Protein 2VOA (pdb70)

B-factor: mean 31.56, std 3.99, range [20.33, 55.79]

Sequence (512 aa):
MLKIATFNVNSIRSRLHIVIPWLKENKPDILCMQETKVENRKFPEADFHRIGYHVVFSGSKGRNGVAIASLEEPEDVSFGLDSEPKDEDRLIRAKIAGIDVINTYVPQGFKIDSEKYQYKLQWLERLYHYLQKTVDFRSFAVWCCGDMNVAPEPIDVHSPDKLKNHVFHEDARRAYKKILELGFVDVLRKIHPNERIYTFYDYRVKGAIERGLGWRGDAILATPPLAERCVDCYADIKPRLAEKPSDHLPLVAVFDVMLKIATFNVNSIRSRLHIVIPWLKENKPDILCMQETKVENRKFPEADFHRIGYHVVFSGSKGRNGVAIASLEEPEDVSFGLDSEPKDEDRLIRAKIAGIDVINTYVPQGFKIDSEKYQYKLQWLERLYHYLQKTVDFRSFAVWCCGDMNVAPEPIDVHSPDKLKNHVFHEDARRAYKKILELGFVDVLRKIHPNERIYTFYDYRVKGAIERGLGWRGDAILATPPLAERCVDCYADIKPRLAEKPSDHLPLVAVFDV

Secondary structure (DSSP, 8-state):
-EEEEEEE-S-GGGTHHHHHHHHHHH--SEEEEE-----GGG--HHHHHTTT-EEEEEEETTEEEEEEEESSPPEEEEES-SSSS--GGGEEEEEETTEEEEEEE----S-TTSHHHHHHHHHHHHHHHHHHHH--TTS-EEEEEE-S---SGGGBS-GGG-TT----HHHHHHHHHHHTTT-EEHHHHHSTT----SB--TTSTTTTTTT--B--EEEEE-HHHHTTEEEEEE--HHHHSSS--SBPPEEEEE--/-EEEEEEE-S-GGGTHHHHHHHHHHH--SEEEEE-----GGG--HHHHHTTT-EEEEEEETTEEEEEEEESSPPEEEEES-SSSS--GGGEEEEEETTEEEEEEE----S-TTSHHHHHHHHHHHHHHHHHHHH--TTS-EEEEEE-S---SGGGBS-TTTTTT----HHHHHHHHHHHTTT-EEHHHHH-TT----SB--TTSTTTTTTT--B--EEEEE-HHHHTTEEEEEE--HHHHSSS--SB--EEEEE--

Organism: Archaeoglobus fulgidus (strain ATCC 49558 / DSM 4304 / JCM 9628 / NBRC 100126 / VC-16) (NCBI:txid224325)

InterPro domains:
  IPR004808 AP endonuclease 1 [PS51435] (2-257)
  IPR004808 AP endonuclease 1 [TIGR00633] (2-255)
  IPR005135 Endonuclease/exonuclease/phosphatase [PF03372] (5-248)
  IPR020847 AP endonuclease 1, binding site [PS00726] (28-37)
  IPR036691 Endonuclease/exonuclease/phosphatase superfamily [G3DSA:3.60.10.10] (1-257)
  IPR036691 Endonuclease/exonuclease/phosphatase superfamily [SSF56219] (2-256)
  IPR037493 Exodeoxyribonuclease III-like [PTHR43250] (2-256)
  IPR037493 Exodeoxyribonuclease III-like [cd09086] (2-255)

CATH classification: 3.60.10.10

Structure (mmCIF, N/CA/C/O backbone):
data_2VOA
#
_entry.id   2VOA
#
_cell.length_a   67.786
_cell.length_b   60.817
_cell.length_c   72.349
_cell.angle_alpha   90.00
_cell.angle_beta   91.22
_cell.angle_gamma   90.00
#
_symmetry.space_group_name_H-M   'P 1 21 1'
#
loop_
_entity.id
_entity.type
_entity.pdbx_description
1 polymer 'EXODEOXYRIBONUCLEASE III'
2 polymer "5'-D(*GP*CP*GP*GP*TP*AP*GP*CP*CP*GP)-3'"
3 polymer "5'-D(*CP*GP*GP*CP*TP*AP*CP*CP*GP*CP)-3'"
4 water water
#
loop_
_atom_site.group_PDB
_atom_site.id
_atom_site.type_symbol
_atom_site.label_atom_id
_atom_site.label_alt_id
_atom_site.label_comp_id
_atom_site.label_asym_id
_atom_site.label_entity_id
_atom_site.label_seq_id
_atom_site.pdbx_PDB_ins_code
_atom_site.Cartn_x
_atom_site.Cartn_y
_atom_site.Cartn_z
_atom_site.occupancy
_atom_site.B_iso_or_equiv
_atom_site.auth_seq_id
_atom_site.auth_comp_id
_atom_site.auth_asym_id
_atom_site.auth_atom_id
_atom_site.pdbx_PDB_model_num
ATOM 1 N N . MET A 1 1 ? 41.457 11.519 -2.277 1.00 33.91 1 MET A N 1
ATOM 2 C CA . MET A 1 1 ? 40.908 10.294 -1.632 1.00 34.64 1 MET A CA 1
ATOM 3 C C . MET A 1 1 ? 40.396 10.585 -0.229 1.00 31.77 1 MET A C 1
ATOM 4 O O . MET A 1 1 ? 40.848 11.517 0.443 1.00 30.21 1 MET A O 1
ATOM 9 N N . LEU A 1 2 ? 39.447 9.775 0.196 1.00 29.73 2 LEU A N 1
ATOM 10 C CA . LEU A 1 2 ? 38.833 9.915 1.517 1.00 29.09 2 LEU A CA 1
ATOM 11 C C . LEU A 1 2 ? 39.018 8.590 2.260 1.00 30.47 2 LEU A C 1
ATOM 12 O O . LEU A 1 2 ? 38.675 7.525 1.746 1.00 30.07 2 LEU A O 1
ATOM 17 N N . LYS A 1 3 ? 39.543 8.673 3.477 1.00 29.69 3 LYS A N 1
ATOM 18 C CA . LYS A 1 3 ? 39.833 7.476 4.267 1.00 29.51 3 LYS A CA 1
ATOM 19 C C . LYS A 1 3 ? 39.020 7.490 5.557 1.00 29.85 3 LYS A C 1
ATOM 20 O O . LYS A 1 3 ? 39.103 8.439 6.341 1.00 29.93 3 LYS A O 1
ATOM 26 N N . ILE A 1 4 ? 38.251 6.422 5.771 1.00 29.29 4 ILE A N 1
ATOM 27 C CA . ILE A 1 4 ? 37.386 6.300 6.956 1.00 30.23 4 ILE A CA 1
ATOM 28 C C . ILE A 1 4 ? 37.696 4.998 7.667 1.00 30.27 4 ILE A C 1
ATOM 29 O O . ILE A 1 4 ? 37.769 3.943 7.025 1.00 31.20 4 ILE A O 1
ATOM 34 N N . ALA A 1 5 ? 37.898 5.062 8.978 1.00 29.24 5 ALA A N 1
ATOM 35 C CA . ALA A 1 5 ? 38.243 3.852 9.718 1.00 28.86 5 ALA A CA 1
ATOM 36 C C . ALA A 1 5 ? 37.337 3.673 10.927 1.00 29.36 5 ALA A C 1
ATOM 37 O O . ALA A 1 5 ? 36.697 4.632 11.398 1.00 29.83 5 ALA A O 1
ATOM 39 N N . THR A 1 6 ? 37.283 2.441 11.419 1.00 29.78 6 THR A N 1
ATOM 40 C CA . THR A 1 6 ? 36.565 2.115 12.653 1.00 30.09 6 THR A CA 1
ATOM 41 C C . THR A 1 6 ? 37.436 1.241 13.553 1.00 30.07 6 THR A C 1
ATOM 42 O O . THR A 1 6 ? 38.146 0.350 13.068 1.00 31.28 6 THR A O 1
ATOM 46 N N . PHE A 1 7 ? 37.360 1.458 14.865 1.00 29.59 7 PHE A N 1
ATOM 47 C CA . PHE A 1 7 ? 38.292 0.777 15.804 1.00 28.85 7 PHE A CA 1
ATOM 48 C C . PHE A 1 7 ? 37.685 0.684 17.194 1.00 28.70 7 PHE A C 1
ATOM 49 O O . PHE A 1 7 ? 37.481 1.719 17.829 1.00 28.72 7 PHE A O 1
ATOM 57 N N . ASN A 1 8 ? 37.428 -0.550 17.653 1.00 28.36 8 ASN A N 1
ATOM 58 C CA . ASN A 1 8 ? 37.069 -0.797 19.048 1.00 27.87 8 ASN A CA 1
ATOM 59 C C . ASN A 1 8 ? 38.372 -0.781 19.846 1.00 28.24 8 ASN A C 1
ATOM 60 O O . ASN A 1 8 ? 39.247 -1.616 19.638 1.00 27.70 8 ASN A O 1
ATOM 65 N N . VAL A 1 9 ? 38.511 0.221 20.713 1.00 26.92 9 VAL A N 1
ATOM 66 C CA . VAL A 1 9 ? 39.798 0.498 21.373 1.00 28.20 9 VAL A CA 1
ATOM 67 C C . VAL A 1 9 ? 39.993 -0.194 22.732 1.00 27.87 9 VAL A C 1
ATOM 68 O O . VAL A 1 9 ? 41.096 -0.170 23.299 1.00 27.56 9 VAL A O 1
ATOM 72 N N . ASN A 1 10 ? 38.934 -0.808 23.252 1.00 28.46 10 ASN A N 1
ATOM 73 C CA . ASN A 1 10 ? 38.948 -1.409 24.603 1.00 28.46 10 ASN A CA 1
ATOM 74 C C . ASN A 1 10 ? 39.570 -0.488 25.671 1.00 27.98 10 ASN A C 1
ATOM 75 O O . ASN A 1 10 ? 40.592 -0.807 26.274 1.00 28.38 10 ASN A O 1
ATOM 80 N N . SER A 1 11 ? 38.918 0.662 25.873 1.00 27.99 11 SER A N 1
ATOM 81 C CA . SER A 1 11 ? 39.308 1.742 26.813 1.00 27.85 11 SER A CA 1
ATOM 82 C C . SER A 1 11 ? 40.315 2.709 26.183 1.00 28.87 11 SER A C 1
ATOM 83 O O . SER A 1 11 ? 41.532 2.408 26.054 1.00 28.81 11 SER A O 1
ATOM 86 N N . ILE A 1 12 ? 39.808 3.877 25.803 1.00 28.49 12 ILE A N 1
ATOM 87 C CA . ILE A 1 12 ? 40.663 4.849 25.113 1.00 28.44 12 ILE A CA 1
ATOM 88 C C . ILE A 1 12 ? 41.843 5.277 26.004 1.00 27.97 12 ILE A C 1
ATOM 89 O O . ILE A 1 12 ? 42.973 5.429 25.513 1.00 27.04 12 ILE A O 1
ATOM 94 N N . ARG A 1 13 ? 41.589 5.445 27.296 1.00 28.35 13 ARG A N 1
ATOM 95 C CA . ARG A 1 13 ? 42.645 5.901 28.219 1.00 29.70 13 ARG A CA 1
ATOM 96 C C . ARG A 1 13 ? 43.770 4.869 28.372 1.00 29.84 13 ARG A C 1
ATOM 97 O O . ARG A 1 13 ? 44.901 5.214 28.730 1.00 30.66 13 ARG A O 1
ATOM 105 N N . SER A 1 14 ? 43.454 3.612 28.071 1.00 30.15 14 SER A N 1
ATOM 106 C CA . SER A 1 14 ? 44.442 2.524 28.071 1.00 30.62 14 SER A CA 1
ATOM 107 C C . SER A 1 14 ? 44.971 2.175 26.668 1.00 30.18 14 SER A C 1
ATOM 108 O O . SER A 1 14 ? 45.724 1.214 26.529 1.00 30.82 14 SER A O 1
ATOM 111 N N . ARG A 1 15 ? 44.609 2.964 25.650 1.00 29.24 15 ARG A N 1
ATOM 112 C CA . ARG A 1 15 ? 44.978 2.654 24.255 1.00 28.75 15 ARG A CA 1
ATOM 113 C C . ARG A 1 15 ? 45.544 3.832 23.447 1.00 28.61 15 ARG A C 1
ATOM 114 O O . ARG A 1 15 ? 45.750 3.712 22.226 1.00 28.49 15 ARG A O 1
ATOM 122 N N . LEU A 1 16 ? 45.801 4.959 24.114 1.00 28.68 16 LEU A N 1
ATOM 123 C CA . LEU A 1 16 ? 46.380 6.123 23.419 1.00 29.22 16 LEU A CA 1
ATOM 124 C C . LEU A 1 16 ? 47.737 5.800 22.796 1.00 29.06 16 LEU A C 1
ATOM 125 O O . LEU A 1 16 ? 48.095 6.348 21.742 1.00 28.77 16 LEU A O 1
ATOM 130 N N . HIS A 1 17 ? 48.483 4.899 23.429 1.00 27.89 17 HIS A N 1
ATOM 131 C CA . HIS A 1 17 ? 49.794 4.513 22.913 1.00 29.03 17 HIS A CA 1
ATOM 132 C C . HIS A 1 17 ? 49.677 3.788 21.566 1.00 28.88 17 HIS A C 1
ATOM 133 O O . HIS A 1 17 ? 50.688 3.643 20.865 1.00 29.84 17 HIS A O 1
ATOM 140 N N . ILE A 1 18 ? 48.467 3.317 21.237 1.00 28.66 18 ILE A N 1
ATOM 141 C CA . ILE A 1 18 ? 48.171 2.710 19.942 1.00 28.67 18 ILE A CA 1
ATOM 142 C C . ILE A 1 18 ? 47.516 3.747 19.033 1.00 28.90 18 ILE A C 1
ATOM 143 O O . ILE A 1 18 ? 47.972 3.971 17.924 1.00 29.29 18 ILE A O 1
ATOM 148 N N . VAL A 1 19 ? 46.439 4.365 19.518 1.00 28.21 19 VAL A N 1
ATOM 149 C CA . VAL A 1 19 ? 45.546 5.163 18.650 1.00 28.16 19 VAL A CA 1
ATOM 150 C C . VAL A 1 19 ? 46.284 6.388 18.104 1.00 28.43 19 VAL A C 1
ATOM 151 O O . VAL A 1 19 ? 46.227 6.686 16.911 1.00 28.65 19 VAL A O 1
ATOM 155 N N . ILE A 1 20 ? 46.975 7.101 18.983 1.00 28.01 20 ILE A N 1
ATOM 156 C CA . ILE A 1 20 ? 47.635 8.343 18.566 1.00 28.19 20 ILE A CA 1
ATOM 157 C C . ILE A 1 20 ? 48.727 8.096 17.488 1.00 27.74 20 ILE A C 1
ATOM 158 O O . ILE A 1 20 ? 48.669 8.705 16.414 1.00 28.38 20 ILE A O 1
ATOM 163 N N . PRO A 1 21 ? 49.691 7.184 17.742 1.00 28.43 21 PRO A N 1
ATOM 164 C CA . PRO A 1 21 ? 50.649 6.851 16.657 1.00 28.81 21 PRO A CA 1
ATOM 165 C C . PRO A 1 21 ? 49.965 6.292 15.387 1.00 29.28 21 PRO A C 1
ATOM 166 O O . PRO A 1 21 ? 50.423 6.549 14.251 1.00 29.51 21 PRO A O 1
ATOM 170 N N . TRP A 1 22 ? 48.880 5.540 15.570 1.00 28.21 22 TRP A N 1
ATOM 171 C CA . TRP A 1 22 ? 48.185 4.972 14.422 1.00 28.75 22 TRP A CA 1
ATOM 172 C C . TRP A 1 22 ? 47.595 6.109 13.559 1.00 28.50 22 TRP A C 1
ATOM 173 O O . TRP A 1 22 ? 47.698 6.069 12.335 1.00 28.67 22 TRP A O 1
ATOM 184 N N . LEU A 1 23 ? 47.008 7.125 14.202 1.00 29.30 23 LEU A N 1
ATOM 185 C CA . LEU A 1 23 ? 46.478 8.298 13.477 1.00 29.61 23 LEU A CA 1
ATOM 186 C C . LEU A 1 23 ? 47.597 9.072 12.771 1.00 30.11 23 LEU A C 1
ATOM 187 O O . LEU A 1 23 ? 47.447 9.512 11.629 1.00 29.27 23 LEU A O 1
ATOM 192 N N . LYS A 1 24 ? 48.728 9.233 13.446 1.00 29.96 24 LYS A N 1
ATOM 193 C CA . LYS A 1 24 ? 49.870 9.909 12.830 1.00 31.29 24 LYS A CA 1
ATOM 194 C C . LYS A 1 24 ? 50.359 9.185 11.569 1.00 31.31 24 LYS A C 1
ATOM 195 O O . LYS A 1 24 ? 50.720 9.826 10.586 1.00 32.29 24 LYS A O 1
ATOM 201 N N . GLU A 1 25 ? 50.336 7.853 11.594 1.00 30.98 25 GLU A N 1
ATOM 202 C CA . GLU A 1 25 ? 50.868 7.034 10.498 1.00 31.54 25 GLU A CA 1
ATOM 203 C C . GLU A 1 25 ? 49.894 6.974 9.334 1.00 31.18 25 GLU A C 1
ATOM 204 O O . GLU A 1 25 ? 50.292 7.161 8.178 1.00 31.88 25 GLU A O 1
ATOM 210 N N . ASN A 1 26 ? 48.627 6.737 9.662 1.00 30.26 26 ASN A N 1
ATOM 211 C CA . ASN A 1 26 ? 47.598 6.405 8.680 1.00 30.06 26 ASN A CA 1
ATOM 212 C C . ASN A 1 26 ? 46.786 7.605 8.204 1.00 29.63 26 ASN A C 1
ATOM 213 O O . ASN A 1 26 ? 46.200 7.581 7.109 1.00 29.71 26 ASN A O 1
ATOM 218 N N . LYS A 1 27 ? 46.730 8.634 9.047 1.00 29.14 27 LYS A N 1
ATOM 219 C CA . LYS A 1 27 ? 46.110 9.924 8.709 1.00 30.06 27 LYS A CA 1
ATOM 220 C C . LYS A 1 27 ? 44.718 9.783 8.071 1.00 29.09 27 LYS A C 1
ATOM 221 O O . LYS A 1 27 ? 44.463 10.386 7.010 1.00 29.59 27 LYS A O 1
ATOM 227 N N . PRO A 1 28 ? 43.820 9.017 8.717 1.00 28.76 28 PRO A N 1
ATOM 228 C CA . PRO A 1 28 ? 42.473 8.898 8.151 1.00 28.36 28 PRO A CA 1
ATOM 229 C C . PRO A 1 28 ? 41.755 10.235 8.248 1.00 28.05 28 PRO A C 1
ATOM 230 O O . PRO A 1 28 ? 42.050 11.034 9.149 1.00 28.12 28 PRO A O 1
ATOM 234 N N . ASP A 1 29 ? 40.809 10.480 7.346 1.00 27.44 29 ASP A N 1
ATOM 235 C CA . ASP A 1 29 ? 39.915 11.623 7.501 1.00 28.17 29 ASP A CA 1
ATOM 236 C C . ASP A 1 29 ? 38.966 11.525 8.698 1.00 28.27 29 ASP A C 1
ATOM 237 O O . ASP A 1 29 ? 38.668 12.527 9.368 1.00 27.56 29 ASP A O 1
ATOM 242 N N . ILE A 1 30 ? 38.499 10.313 8.963 1.00 27.52 30 ILE A N 1
ATOM 243 C CA . ILE A 1 30 ? 37.514 10.065 10.016 1.00 28.82 30 ILE A CA 1
ATOM 244 C C . ILE A 1 30 ? 37.911 8.738 10.683 1.00 28.50 30 ILE A C 1
ATOM 245 O O . ILE A 1 30 ? 38.169 7.754 9.968 1.00 29.44 30 ILE A O 1
ATOM 250 N N . LEU A 1 31 ? 37.995 8.716 12.025 1.00 29.01 31 LEU A N 1
ATOM 251 C CA . LEU A 1 31 ? 38.161 7.448 12.784 1.00 29.22 31 LEU A CA 1
ATOM 252 C C . LEU A 1 31 ? 37.040 7.343 13.797 1.00 29.86 31 LEU A C 1
ATOM 253 O O . LEU A 1 31 ? 36.973 8.166 14.735 1.00 29.87 31 LEU A O 1
ATOM 258 N N . CYS A 1 32 ? 36.170 6.346 13.600 1.00 30.08 32 CYS A N 1
ATOM 259 C CA . CYS A 1 32 ? 35.129 6.005 14.590 1.00 30.53 32 CYS A CA 1
ATOM 260 C C . CYS A 1 32 ? 35.699 5.056 15.637 1.00 30.47 32 CYS A C 1
ATOM 261 O O . CYS A 1 32 ? 36.354 4.079 15.281 1.00 31.04 32 CYS A O 1
ATOM 264 N N . MET A 1 33 ? 35.428 5.310 16.908 1.00 29.26 33 MET A N 1
ATOM 265 C CA . MET A 1 33 ? 35.933 4.431 17.954 1.00 29.12 33 MET A CA 1
ATOM 266 C C . MET A 1 33 ? 34.790 3.920 18.817 1.00 29.24 33 MET A C 1
ATOM 267 O O . MET A 1 33 ? 33.814 4.637 19.028 1.00 28.70 33 MET A O 1
ATOM 272 N N . GLN A 1 34 ? 34.914 2.684 19.304 1.00 28.04 34 GLN A N 1
ATOM 273 C CA . GLN A 1 34 ? 33.943 2.110 20.242 1.00 28.75 34 GLN A CA 1
ATOM 274 C C . GLN A 1 34 ? 34.626 1.569 21.478 1.00 27.90 34 GLN A C 1
ATOM 275 O O . GLN A 1 34 ? 35.839 1.295 21.466 1.00 27.43 34 GLN A O 1
ATOM 281 N N . GLU A 1 35 ? 33.822 1.337 22.515 1.00 27.19 35 GLU A N 1
ATOM 282 C CA . GLU A 1 35 ? 34.324 0.926 23.834 1.00 28.46 35 GLU A CA 1
ATOM 283 C C . GLU A 1 35 ? 35.455 1.817 24.346 1.00 28.30 35 GLU A C 1
ATOM 284 O O . GLU A 1 35 ? 36.509 1.354 24.777 1.00 28.93 35 GLU A O 1
ATOM 290 N N . THR A 1 36 ? 35.222 3.126 24.257 1.00 28.37 36 THR A N 1
ATOM 291 C CA . THR A 1 36 ? 36.113 4.130 24.858 1.00 28.13 36 THR A CA 1
ATOM 292 C C . THR A 1 36 ? 36.161 4.018 26.382 1.00 28.00 36 THR A C 1
ATOM 293 O O . THR A 1 36 ? 37.178 4.382 27.009 1.00 27.09 36 THR A O 1
ATOM 297 N N . LYS A 1 37 ? 35.058 3.556 26.971 1.00 27.99 37 LYS A N 1
ATOM 298 C CA . LYS A 1 37 ? 34.980 3.251 28.406 1.00 28.65 37 LYS A CA 1
ATOM 299 C C . LYS A 1 37 ? 35.422 4.435 29.279 1.00 28.36 37 LYS A C 1
ATOM 300 O O . LYS A 1 37 ? 36.282 4.324 30.202 1.00 29.07 37 LYS A O 1
ATOM 306 N N . VAL A 1 38 ? 34.831 5.594 28.997 1.00 28.57 38 VAL A N 1
ATOM 307 C CA . VAL A 1 38 ? 35.193 6.801 29.760 1.00 29.09 38 VAL A CA 1
ATOM 308 C C . VAL A 1 38 ? 34.035 7.793 29.790 1.00 29.19 38 VAL A C 1
ATOM 309 O O . VAL A 1 38 ? 33.309 7.934 28.807 1.00 28.53 38 VAL A O 1
ATOM 313 N N . GLU A 1 39 ? 33.840 8.451 30.935 1.00 29.98 39 GLU A N 1
ATOM 314 C CA . GLU A 1 39 ? 32.848 9.512 30.996 1.00 31.15 39 GLU A CA 1
ATOM 315 C C . GLU A 1 39 ? 33.373 10.707 30.212 1.00 31.29 39 GLU A C 1
ATOM 316 O O . GLU A 1 39 ? 34.596 10.928 30.142 1.00 31.82 39 GLU A O 1
ATOM 322 N N . ASN A 1 40 ? 32.455 11.455 29.602 1.00 31.69 40 ASN A N 1
ATOM 323 C CA . ASN A 1 40 ? 32.813 12.628 28.782 1.00 31.81 40 ASN A CA 1
ATOM 324 C C . ASN A 1 40 ? 33.836 13.568 29.428 1.00 31.42 40 ASN A C 1
ATOM 325 O O . ASN A 1 40 ? 34.808 13.953 28.782 1.00 31.95 40 ASN A O 1
ATOM 330 N N . ARG A 1 41 ? 33.638 13.918 30.701 1.00 31.51 41 ARG A N 1
ATOM 331 C CA . ARG A 1 41 ? 34.543 14.857 31.387 1.00 30.93 41 ARG A CA 1
ATOM 332 C C . ARG A 1 41 ? 35.989 14.347 31.579 1.00 30.75 41 ARG A C 1
ATOM 333 O O . ARG A 1 41 ? 36.890 15.125 31.938 1.00 31.07 41 ARG A O 1
ATOM 341 N N . LYS A 1 42 ? 36.204 13.051 31.348 1.00 30.54 42 LYS A N 1
ATOM 342 C CA . LYS A 1 42 ? 37.538 12.441 31.438 1.00 31.06 42 LYS A CA 1
ATOM 343 C C . LYS A 1 42 ? 38.049 11.941 30.072 1.00 31.09 42 LYS A C 1
ATOM 344 O O . LYS A 1 42 ? 39.112 11.308 29.976 1.00 31.57 42 LYS A O 1
ATOM 350 N N . PHE A 1 43 ? 37.313 12.227 29.009 1.00 30.62 43 PHE A N 1
ATOM 351 C CA . PHE A 1 43 ? 37.796 11.800 27.689 1.00 30.30 43 PHE A CA 1
ATOM 352 C C . PHE A 1 43 ? 39.104 12.553 27.386 1.00 30.54 43 PHE A C 1
ATOM 353 O O . PHE A 1 43 ? 39.174 13.764 27.581 1.00 30.30 43 PHE A O 1
ATOM 361 N N . PRO A 1 44 ? 40.151 11.828 26.941 1.00 30.67 44 PRO A N 1
ATOM 362 C CA . PRO A 1 44 ? 41.454 12.469 26.657 1.00 30.84 44 PRO A CA 1
ATOM 363 C C . PRO A 1 44 ? 41.484 13.265 25.315 1.00 31.05 44 PRO A C 1
ATOM 364 O O . PRO A 1 44 ? 42.207 12.897 24.375 1.00 30.43 44 PRO A O 1
ATOM 368 N N . GLU A 1 45 ? 40.731 14.363 25.233 1.00 31.37 45 GLU A N 1
ATOM 369 C CA . GLU A 1 45 ? 40.628 15.085 23.959 1.00 31.87 45 GLU A CA 1
ATOM 370 C C . GLU A 1 45 ? 41.903 15.798 23.519 1.00 31.01 45 GLU A C 1
ATOM 371 O O . GLU A 1 45 ? 42.165 15.913 22.316 1.00 30.91 45 GLU A O 1
ATOM 377 N N . ALA A 1 46 ? 42.694 16.251 24.494 1.00 30.03 46 ALA A N 1
ATOM 378 C CA . ALA A 1 46 ? 43.933 16.987 24.227 1.00 29.87 46 ALA A CA 1
ATOM 379 C C . ALA A 1 46 ? 44.909 16.144 23.409 1.00 30.00 46 ALA A C 1
ATOM 380 O O . ALA A 1 46 ? 45.586 16.664 22.525 1.00 29.11 46 ALA A O 1
ATOM 382 N N . ASP A 1 47 ? 44.935 14.833 23.673 1.00 30.12 47 ASP A N 1
ATOM 383 C CA . ASP A 1 47 ? 45.840 13.913 22.976 1.00 30.09 47 ASP A CA 1
ATOM 384 C C . ASP A 1 47 ? 45.546 13.890 21.471 1.00 29.27 47 ASP A C 1
ATOM 385 O O . ASP A 1 47 ? 46.450 13.688 20.659 1.00 29.49 47 ASP A O 1
ATOM 390 N N . PHE A 1 48 ? 44.279 14.088 21.114 1.00 28.79 48 PHE A N 1
ATOM 391 C CA . PHE A 1 48 ? 43.866 14.146 19.703 1.00 28.34 48 PHE A CA 1
ATOM 392 C C . PHE A 1 48 ? 44.160 15.511 19.101 1.00 28.14 48 PHE A C 1
ATOM 393 O O . PHE A 1 48 ? 44.660 15.601 17.984 1.00 28.14 48 PHE A O 1
ATOM 401 N N . HIS A 1 49 ? 43.828 16.568 19.837 1.00 28.09 49 HIS A N 1
ATOM 402 C CA . HIS A 1 49 ? 44.112 17.935 19.378 1.00 28.54 49 HIS A CA 1
ATOM 403 C C . HIS A 1 49 ? 45.591 18.108 19.033 1.00 28.51 49 HIS A C 1
ATOM 404 O O . HIS A 1 49 ? 45.940 18.748 18.035 1.00 28.90 49 HIS A O 1
ATOM 411 N N . ARG A 1 50 ? 46.458 17.554 19.877 1.00 28.60 50 ARG A N 1
ATOM 412 C CA . ARG A 1 50 ? 47.905 17.750 19.720 1.00 29.14 50 ARG A CA 1
ATOM 413 C C . ARG A 1 50 ? 48.476 17.147 18.418 1.00 28.89 50 ARG A C 1
ATOM 414 O O . ARG A 1 50 ? 49.538 17.546 17.949 1.00 27.98 50 ARG A O 1
ATOM 427 N N . ILE A 1 51 ? 47.752 16.200 17.825 1.00 29.72 51 ILE A N 1
ATOM 428 C CA . ILE A 1 51 ? 48.138 15.652 16.525 1.00 29.20 51 ILE A CA 1
ATOM 429 C C . ILE A 1 51 ? 47.187 16.114 15.405 1.00 29.72 51 ILE A C 1
ATOM 430 O O . ILE A 1 51 ? 47.184 15.543 14.310 1.00 30.17 51 ILE A O 1
ATOM 435 N N . GLY A 1 52 ? 46.390 17.144 15.691 1.00 28.94 52 GLY A N 1
ATOM 436 C CA . GLY A 1 52 ? 45.608 17.822 14.663 1.00 28.65 52 GLY A CA 1
ATOM 437 C C . GLY A 1 52 ? 44.263 17.168 14.367 1.00 29.09 52 GLY A C 1
ATOM 438 O O . GLY A 1 52 ? 43.711 17.348 13.278 1.00 29.77 52 GLY A O 1
ATOM 439 N N . TYR A 1 53 ? 43.735 16.430 15.338 1.00 28.83 53 TYR A N 1
ATOM 440 C CA . TYR A 1 53 ? 42.400 15.822 15.207 1.00 28.54 53 TYR A CA 1
ATOM 441 C C . TYR A 1 53 ? 41.358 16.460 16.120 1.00 29.27 53 TYR A C 1
ATOM 442 O O . TYR A 1 53 ? 41.588 16.638 17.318 1.00 29.67 53 TYR A O 1
ATOM 451 N N . HIS A 1 54 ? 40.207 16.792 15.542 1.00 29.07 54 HIS A N 1
ATOM 452 C CA . HIS A 1 54 ? 39.005 17.038 16.322 1.00 29.31 54 HIS A CA 1
ATOM 453 C C . HIS A 1 54 ? 38.545 15.704 16.856 1.00 28.94 54 HIS A C 1
ATOM 454 O O . HIS A 1 54 ? 38.795 14.662 16.236 1.00 27.70 54 HIS A O 1
ATOM 461 N N . VAL A 1 55 ? 37.867 15.737 17.999 1.00 28.75 55 VAL A N 1
ATOM 462 C CA . VAL A 1 55 ? 37.261 14.520 18.517 1.00 29.20 55 VAL A CA 1
ATOM 463 C C . VAL A 1 55 ? 35.963 14.874 19.237 1.00 29.51 55 VAL A C 1
ATOM 464 O O . VAL A 1 55 ? 35.915 15.811 20.066 1.00 29.11 55 VAL A O 1
ATOM 468 N N . VAL A 1 56 ? 34.907 14.163 18.860 1.00 28.62 56 VAL A N 1
ATOM 469 C CA . VAL A 1 56 ? 33.623 14.223 19.582 1.00 28.98 56 VAL A CA 1
ATOM 470 C C . VAL A 1 56 ? 33.334 12.884 20.278 1.00 29.28 56 VAL A C 1
ATOM 471 O O . VAL A 1 56 ? 33.794 11.830 19.823 1.00 29.11 56 VAL A O 1
ATOM 475 N N . PHE A 1 57 ? 32.617 12.932 21.402 1.00 29.80 57 PHE A N 1
ATOM 476 C CA . PHE A 1 57 ? 32.536 11.734 22.239 1.00 29.28 57 PHE A CA 1
ATOM 477 C C . PHE A 1 57 ? 31.299 11.667 23.096 1.00 29.03 57 PHE A C 1
ATOM 478 O O . PHE A 1 57 ? 30.758 12.693 23.521 1.00 28.64 57 PHE A O 1
ATOM 486 N N . SER A 1 58 ? 30.862 10.434 23.358 1.00 28.94 58 SER A N 1
ATOM 487 C CA . SER A 1 58 ? 29.676 10.197 24.170 1.00 29.59 58 SER A CA 1
ATOM 488 C C . SER A 1 58 ? 29.905 8.910 24.929 1.00 29.95 58 SER A C 1
ATOM 489 O O . SER A 1 58 ? 30.002 7.843 24.328 1.00 29.68 58 SER A O 1
ATOM 492 N N . GLY A 1 59 ? 29.984 9.014 2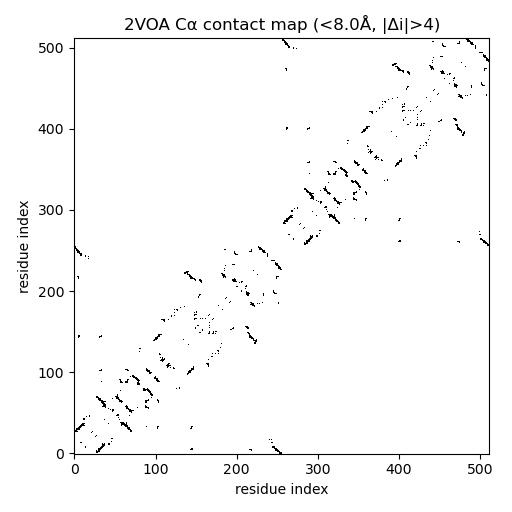6.247 1.00 30.86 59 GLY A N 1
ATOM 493 C CA . GLY A 1 59 ? 30.222 7.849 27.067 1.00 32.48 59 GLY A CA 1
ATOM 494 C C . GLY A 1 59 ? 29.923 8.125 28.519 1.00 33.34 59 GLY A C 1
ATOM 495 O O . GLY A 1 59 ? 29.888 9.287 28.957 1.00 34.76 59 GLY A O 1
ATOM 496 N N . SER A 1 60 ? 29.701 7.055 29.269 1.00 33.92 60 SER A N 1
ATOM 497 C CA . SER A 1 60 ? 29.609 7.156 30.719 1.00 34.36 60 SER A CA 1
ATOM 498 C C . SER A 1 60 ? 30.707 6.343 31.398 1.00 33.87 60 SER A C 1
ATOM 499 O O . SER A 1 60 ? 31.510 5.683 30.746 1.00 32.78 60 SER A O 1
ATOM 502 N N . LYS A 1 61 ? 30.740 6.413 32.726 1.00 33.60 61 LYS A N 1
ATOM 503 C CA . LYS A 1 61 ? 31.777 5.740 33.483 1.00 33.68 61 LYS A CA 1
ATOM 504 C C . LYS A 1 61 ? 31.896 4.245 33.189 1.00 33.18 61 LYS A C 1
ATOM 505 O O . LYS A 1 61 ? 30.911 3.500 33.245 1.00 32.92 61 LYS A O 1
ATOM 511 N N . GLY A 1 62 ? 33.110 3.825 32.852 1.00 32.95 62 GLY A N 1
ATOM 512 C CA . GLY A 1 62 ? 33.480 2.417 32.902 1.00 33.06 62 GLY A CA 1
ATOM 513 C C . GLY A 1 62 ? 33.165 1.476 31.758 1.00 33.11 62 GLY A C 1
ATOM 514 O O . GLY A 1 62 ? 33.836 0.458 31.616 1.00 33.21 62 GLY A O 1
ATOM 515 N N . ARG A 1 63 ? 32.168 1.796 30.932 1.00 32.87 63 ARG A N 1
ATOM 516 C CA . ARG A 1 63 ? 31.657 0.821 29.958 1.00 33.08 63 ARG A CA 1
ATOM 517 C C . ARG A 1 63 ? 31.126 1.511 28.718 1.00 31.32 63 ARG A C 1
ATOM 518 O O . ARG A 1 63 ? 30.834 2.715 28.754 1.00 30.53 63 ARG A O 1
ATOM 526 N N . ASN A 1 64 ? 30.964 0.737 27.645 1.00 30.37 64 ASN A N 1
ATOM 527 C CA . ASN A 1 64 ? 30.481 1.268 26.378 1.00 29.61 64 ASN A CA 1
ATOM 528 C C . ASN A 1 64 ? 31.302 2.481 25.956 1.00 28.94 64 ASN A C 1
ATOM 529 O O . ASN A 1 64 ? 32.517 2.478 26.183 1.00 28.83 64 ASN A O 1
ATOM 534 N N . GLY A 1 65 ? 30.668 3.486 25.338 1.00 28.02 65 GLY A N 1
ATOM 535 C CA . GLY A 1 65 ? 31.370 4.738 24.992 1.00 27.29 65 GLY A CA 1
ATOM 536 C C . GLY A 1 65 ? 31.786 4.713 23.514 1.00 27.09 65 GLY A C 1
ATOM 537 O O . GLY A 1 65 ? 32.356 3.728 23.012 1.00 28.40 65 GLY A O 1
ATOM 538 N N . VAL A 1 66 ? 31.487 5.798 22.814 1.00 26.85 66 VAL A N 1
ATOM 539 C CA . VAL A 1 66 ? 31.803 5.922 21.381 1.00 27.20 66 VAL A CA 1
ATOM 540 C C . VAL A 1 66 ? 32.399 7.322 21.128 1.00 27.08 66 VAL A C 1
ATOM 541 O O . VAL A 1 66 ? 32.131 8.260 21.871 1.00 28.00 66 VAL A O 1
ATOM 545 N N . ALA A 1 67 ? 33.214 7.454 20.096 1.00 27.35 67 ALA A N 1
ATOM 546 C CA . ALA A 1 67 ? 33.836 8.750 19.774 1.00 27.44 67 ALA A CA 1
ATOM 547 C C . ALA A 1 67 ? 34.114 8.751 18.278 1.00 28.45 67 ALA A C 1
ATOM 548 O O . ALA A 1 67 ? 34.160 7.670 17.651 1.00 28.93 67 ALA A O 1
ATOM 550 N N . ILE A 1 68 ? 34.248 9.952 17.694 1.00 28.81 68 ILE A N 1
ATOM 551 C CA . ILE A 1 68 ? 34.723 10.061 16.307 1.00 28.08 68 ILE A CA 1
ATOM 552 C C . ILE A 1 68 ? 35.814 11.137 16.290 1.00 28.63 68 ILE A C 1
ATOM 553 O O . ILE A 1 68 ? 35.592 12.261 16.769 1.00 27.54 68 ILE A O 1
ATOM 558 N N . ALA A 1 69 ? 36.990 10.754 15.793 1.00 28.49 69 ALA A N 1
ATOM 559 C CA . ALA A 1 69 ? 38.093 11.703 15.531 1.00 28.80 69 ALA A CA 1
ATOM 560 C C . ALA A 1 69 ? 38.120 12.063 14.038 1.00 29.06 69 ALA A C 1
ATOM 561 O O . ALA A 1 69 ? 37.844 11.208 13.169 1.00 29.32 69 ALA A O 1
ATOM 563 N N . SER A 1 70 ? 38.418 13.321 13.733 1.00 28.19 70 SER A N 1
ATOM 564 C CA . SER A 1 70 ? 38.418 13.759 12.343 1.00 28.71 70 SER A CA 1
ATOM 565 C C . SER A 1 70 ? 39.300 14.962 12.082 1.00 28.66 70 SER A C 1
ATOM 566 O O . SER A 1 70 ? 39.594 15.756 12.996 1.00 27.40 70 SER A O 1
ATOM 569 N N . LEU A 1 71 ? 39.745 15.087 10.835 1.00 28.23 71 LEU A N 1
ATOM 570 C CA . LEU A 1 71 ? 40.549 16.236 10.438 1.00 29.06 71 LEU A CA 1
ATOM 571 C C . LEU A 1 71 ? 39.674 17.494 10.344 1.00 29.51 71 LEU A C 1
ATOM 572 O O . LEU A 1 71 ? 40.090 18.591 10.730 1.00 30.95 71 LEU A O 1
ATOM 577 N N . GLU A 1 72 ? 38.459 17.323 9.835 1.00 30.51 72 GLU A N 1
ATOM 578 C CA . GLU A 1 72 ? 37.518 18.441 9.711 1.00 31.07 72 GLU A CA 1
ATOM 579 C C . GLU A 1 72 ? 36.615 18.520 10.946 1.00 31.24 72 GLU A C 1
ATOM 580 O O . GLU A 1 72 ? 36.309 17.494 11.573 1.00 32.11 72 GLU A O 1
ATOM 586 N N . GLU A 1 73 ? 36.181 19.733 11.289 1.00 31.38 73 GLU A N 1
ATOM 587 C CA . GLU A 1 73 ? 35.322 19.915 12.457 1.00 31.50 73 GLU A CA 1
ATOM 588 C C . GLU A 1 73 ? 33.933 19.288 12.276 1.00 31.29 73 GLU A C 1
ATOM 589 O O . GLU A 1 73 ? 33.203 19.652 11.344 1.00 31.10 73 GLU A O 1
ATOM 595 N N . PRO A 1 74 ? 33.576 18.327 13.152 1.00 32.12 74 PRO A N 1
ATOM 596 C CA . PRO A 1 74 ? 32.238 17.738 13.094 1.00 31.97 74 PRO A CA 1
ATOM 597 C C . PRO A 1 74 ? 31.132 18.772 13.330 1.00 31.57 74 PRO A C 1
ATOM 598 O O . PRO A 1 74 ? 31.297 19.714 14.133 1.00 31.89 74 PRO A O 1
ATOM 602 N N . GLU A 1 75 ? 30.044 18.628 12.581 1.00 31.73 75 GLU A N 1
ATOM 603 C CA . GLU A 1 75 ? 28.841 19.454 12.753 1.00 32.26 75 GLU A CA 1
ATOM 604 C C . GLU A 1 75 ? 27.636 18.582 13.050 1.00 31.93 75 GLU A C 1
ATOM 605 O O . GLU A 1 75 ? 27.669 17.358 12.830 1.00 31.98 75 GLU A O 1
ATOM 611 N N . ASP A 1 76 ? 26.574 19.214 13.555 1.00 32.23 76 ASP A N 1
ATOM 612 C CA . ASP A 1 76 ? 25.285 18.534 13.733 1.00 33.25 76 ASP A CA 1
ATOM 613 C C . ASP A 1 76 ? 25.444 17.232 14.519 1.00 32.41 76 ASP A C 1
ATOM 614 O O . ASP A 1 76 ? 24.952 16.168 14.110 1.00 33.09 76 ASP A O 1
ATOM 619 N N . VAL A 1 77 ? 26.154 17.315 15.641 1.00 31.35 77 VAL A N 1
ATOM 620 C CA . VAL A 1 77 ? 26.493 16.125 16.424 1.00 30.34 77 VAL A CA 1
ATOM 621 C C . VAL A 1 77 ? 25.280 15.705 17.251 1.00 30.20 77 VAL A C 1
ATOM 622 O O . VAL A 1 77 ? 24.630 16.549 17.900 1.00 29.74 77 VAL A O 1
ATOM 626 N N . SER A 1 78 ? 24.954 14.413 17.201 1.00 29.82 78 SER A N 1
ATOM 627 C CA . SER A 1 78 ? 23.874 13.870 18.047 1.00 30.24 78 SER A CA 1
ATOM 628 C C . SER A 1 78 ? 24.304 12.559 18.699 1.00 29.37 78 SER A C 1
ATOM 629 O O . SER A 1 78 ? 25.218 11.894 18.214 1.00 28.22 78 SER A O 1
ATOM 632 N N . PHE A 1 79 ? 23.632 12.210 19.802 1.00 29.96 79 PHE A N 1
ATOM 633 C CA . PHE A 1 79 ? 23.970 11.019 20.593 1.00 29.80 79 PHE A CA 1
ATOM 634 C C . PHE A 1 79 ? 22.741 10.143 20.789 1.00 30.17 79 PHE A C 1
ATOM 635 O O . PHE A 1 79 ? 21.632 10.637 21.083 1.00 29.30 79 PHE A O 1
ATOM 643 N N . GLY A 1 80 ? 22.954 8.842 20.672 1.00 28.90 80 GLY A N 1
ATOM 644 C CA . GLY A 1 80 ? 21.926 7.847 21.000 1.00 29.92 80 GLY A CA 1
ATOM 645 C C . GLY A 1 80 ? 20.869 7.642 19.922 1.00 30.56 80 GLY A C 1
ATOM 646 O O . GLY A 1 80 ? 20.812 8.375 18.920 1.00 31.41 80 GLY A O 1
ATOM 647 N N . LEU A 1 81 ? 20.057 6.605 20.115 1.00 30.39 81 LEU A N 1
ATOM 648 C CA . LEU A 1 81 ? 18.860 6.394 19.313 1.00 31.20 81 LEU A CA 1
ATOM 649 C C . LEU A 1 81 ? 17.822 7.471 19.641 1.00 32.32 81 LEU A C 1
ATOM 650 O O . LEU A 1 81 ? 17.950 8.163 20.654 1.00 31.68 81 LEU A O 1
ATOM 655 N N . ASP A 1 82 ? 16.815 7.629 18.782 1.00 33.68 82 ASP A N 1
ATOM 656 C CA . ASP A 1 82 ? 15.778 8.652 19.002 1.00 35.42 82 ASP A CA 1
ATOM 657 C C . ASP A 1 82 ? 14.548 8.141 19.779 1.00 35.77 82 ASP A C 1
ATOM 658 O O . ASP A 1 82 ? 13.468 8.753 19.751 1.00 36.04 82 ASP A O 1
ATOM 663 N N . SER A 1 83 ? 14.726 7.036 20.496 1.00 36.46 83 SER A N 1
ATOM 664 C CA . SER A 1 83 ? 13.700 6.495 21.393 1.00 36.80 83 SER A CA 1
ATOM 665 C C . SER A 1 83 ? 14.357 5.875 22.633 1.00 37.18 83 SER A C 1
ATOM 666 O O . SER A 1 83 ? 15.548 5.577 22.622 1.00 36.75 83 SER A O 1
ATOM 669 N N . GLU A 1 84 ? 13.559 5.680 23.679 1.00 37.54 84 GLU A N 1
ATOM 670 C CA . GLU A 1 84 ? 14.020 5.199 24.981 1.00 37.32 84 GLU A CA 1
ATOM 671 C C . GLU A 1 84 ? 14.203 3.671 24.997 1.00 36.44 84 GLU A C 1
ATOM 672 O O . GLU A 1 84 ? 13.351 2.946 24.474 1.00 36.79 84 GLU A O 1
ATOM 678 N N . PRO A 1 85 ? 15.322 3.163 25.573 1.00 35.54 85 PRO A N 1
ATOM 679 C CA . PRO A 1 85 ? 16.512 3.851 26.107 1.00 34.10 85 PRO A CA 1
ATOM 680 C C . PRO A 1 85 ? 17.379 4.401 24.982 1.00 32.73 85 PRO A C 1
ATOM 681 O O . PRO A 1 85 ? 17.713 3.672 24.036 1.00 31.01 85 PRO A O 1
ATOM 685 N N . LYS A 1 86 ? 17.735 5.678 25.083 1.00 31.64 86 LYS A N 1
ATOM 686 C CA . LYS A 1 86 ? 18.489 6.320 24.007 1.00 31.71 86 LYS A CA 1
ATOM 687 C C . LYS A 1 86 ? 19.866 5.718 23.789 1.00 30.21 86 LYS A C 1
ATOM 688 O O . LYS A 1 86 ? 20.349 5.717 22.656 1.00 30.19 86 LYS A O 1
ATOM 694 N N . ASP A 1 87 ? 20.485 5.227 24.867 1.00 28.95 87 ASP A N 1
ATOM 695 C CA . ASP A 1 87 ? 21.828 4.654 24.828 1.00 28.57 87 ASP A CA 1
ATOM 696 C C . ASP A 1 87 ? 22.820 5.596 24.139 1.00 28.47 87 ASP A C 1
ATOM 697 O O . ASP A 1 87 ? 23.468 5.248 23.139 1.00 28.03 87 ASP A O 1
ATOM 702 N N . GLU A 1 88 ? 22.921 6.802 24.700 1.00 29.48 88 GLU A N 1
ATOM 703 C CA . GLU A 1 88 ? 23.891 7.792 24.200 1.00 29.59 88 GLU A CA 1
ATOM 704 C C . GLU A 1 88 ? 25.324 7.257 24.142 1.00 29.76 88 GLU A C 1
ATOM 705 O O . GLU A 1 88 ? 26.106 7.672 23.274 1.00 30.89 88 GLU A O 1
ATOM 711 N N . ASP A 1 89 ? 25.658 6.323 25.031 1.00 29.15 89 ASP A N 1
ATOM 712 C CA . ASP A 1 89 ? 27.009 5.727 25.071 1.00 29.81 89 ASP A CA 1
ATOM 713 C C . ASP A 1 89 ? 27.255 4.640 24.019 1.00 29.81 89 ASP A C 1
ATOM 714 O O . ASP A 1 89 ? 28.306 3.980 24.047 1.00 30.74 89 ASP A O 1
ATOM 719 N N . ARG A 1 90 ? 26.296 4.458 23.106 1.00 28.60 90 ARG A N 1
ATOM 720 C CA . ARG A 1 90 ? 26.412 3.464 22.046 1.00 28.94 90 ARG A CA 1
ATOM 721 C C . ARG A 1 90 ? 26.220 4.017 20.639 1.00 28.94 90 ARG A C 1
ATOM 722 O O . ARG A 1 90 ? 26.257 3.268 19.669 1.00 29.21 90 ARG A O 1
ATOM 730 N N . LEU A 1 91 ? 25.917 5.303 20.503 1.00 28.35 91 LEU A N 1
ATOM 731 C CA . LEU A 1 91 ? 25.691 5.816 19.155 1.00 27.85 91 LEU A CA 1
ATOM 732 C C . LEU A 1 91 ? 26.045 7.283 19.156 1.00 27.86 91 LEU A C 1
ATOM 733 O O . LEU A 1 91 ? 25.513 8.044 19.963 1.00 28.04 91 LEU A O 1
ATOM 738 N N . ILE A 1 92 ? 26.937 7.652 18.245 1.00 28.06 92 ILE A N 1
ATOM 739 C CA . ILE A 1 92 ? 27.281 9.059 18.040 1.00 28.46 92 ILE A CA 1
ATOM 740 C C . ILE A 1 92 ? 27.238 9.322 16.547 1.00 28.99 92 ILE A C 1
ATOM 741 O O . ILE A 1 92 ? 27.710 8.490 15.741 1.00 28.29 92 ILE A O 1
ATOM 746 N N . ARG A 1 93 ? 26.644 10.456 16.180 1.00 29.25 93 ARG A N 1
ATOM 747 C CA . ARG A 1 93 ? 26.444 10.798 14.781 1.00 29.33 93 ARG A CA 1
ATOM 748 C C . ARG A 1 93 ? 26.851 12.238 14.514 1.00 29.10 93 ARG A C 1
ATOM 749 O O . ARG A 1 93 ? 26.622 13.090 15.340 1.00 29.12 93 ARG A O 1
ATOM 757 N N . ALA A 1 94 ? 27.450 12.485 13.359 1.00 29.29 94 ALA A N 1
ATOM 758 C CA . ALA A 1 94 ? 27.906 13.825 13.004 1.00 29.47 94 ALA A CA 1
ATOM 759 C C . ALA A 1 94 ? 28.016 13.947 11.504 1.00 30.04 94 ALA A C 1
ATOM 760 O O . ALA A 1 94 ? 28.220 12.953 10.817 1.00 30.59 94 ALA A O 1
ATOM 762 N N . LYS A 1 95 ? 27.889 15.173 10.996 1.00 29.28 95 LYS A N 1
ATOM 763 C CA . LYS A 1 95 ? 28.269 15.455 9.629 1.00 29.94 95 LYS A CA 1
ATOM 764 C C . LYS A 1 95 ? 29.739 15.906 9.667 1.00 29.00 95 LYS A C 1
ATOM 765 O O . LYS A 1 95 ? 30.083 16.907 10.328 1.00 28.23 95 LYS A O 1
ATOM 771 N N . ILE A 1 96 ? 30.599 15.155 8.983 1.00 28.25 96 ILE A N 1
ATOM 772 C CA . ILE A 1 96 ? 32.046 15.418 8.999 1.00 27.47 96 ILE A CA 1
ATOM 773 C C . ILE A 1 96 ? 32.557 15.456 7.570 1.00 27.11 96 ILE A C 1
ATOM 774 O O . ILE A 1 96 ? 32.420 14.456 6.846 1.00 26.29 96 ILE A O 1
ATOM 779 N N . ALA A 1 97 ? 33.124 16.606 7.187 1.00 27.50 97 ALA A N 1
ATOM 780 C CA . ALA A 1 97 ? 33.666 16.786 5.822 1.00 28.20 97 ALA A CA 1
ATOM 781 C C . ALA A 1 97 ? 32.625 16.357 4.766 1.00 28.17 97 ALA A C 1
ATOM 782 O O . ALA A 1 97 ? 32.948 15.686 3.787 1.00 28.96 97 ALA A O 1
ATOM 784 N N . GLY A 1 98 ? 31.370 16.723 4.995 1.00 27.48 98 GLY A N 1
ATOM 785 C CA . GLY A 1 98 ? 30.304 16.438 4.043 1.00 28.09 98 GLY A CA 1
ATOM 786 C C . GLY A 1 98 ? 29.722 15.028 4.115 1.00 28.60 98 GLY A C 1
ATOM 787 O O . GLY A 1 98 ? 28.796 14.736 3.376 1.00 28.69 98 GLY A O 1
ATOM 788 N N . ILE A 1 99 ? 30.248 14.177 5.003 1.00 28.11 99 ILE A N 1
ATOM 789 C CA . ILE A 1 99 ? 29.802 12.764 5.159 1.00 28.05 99 ILE A CA 1
ATOM 790 C C . ILE A 1 99 ? 28.905 12.628 6.392 1.00 28.70 99 ILE A C 1
ATOM 791 O O . ILE A 1 99 ? 29.281 13.069 7.479 1.00 28.81 99 ILE A O 1
ATOM 796 N N . ASP A 1 100 ? 27.731 12.014 6.232 1.00 28.17 100 ASP A N 1
ATOM 797 C CA . ASP A 1 100 ? 26.854 11.723 7.379 1.00 28.94 100 ASP A CA 1
ATOM 798 C C . ASP A 1 100 ? 27.412 10.464 8.021 1.00 28.46 100 ASP A C 1
ATOM 799 O O . ASP A 1 100 ? 27.378 9.391 7.400 1.00 30.13 100 ASP A O 1
ATOM 804 N N . VAL A 1 101 ? 27.971 10.600 9.223 1.00 28.14 101 VAL A N 1
ATOM 805 C CA . VAL A 1 101 ? 28.652 9.475 9.897 1.00 28.66 101 VAL A CA 1
ATOM 806 C C . VAL A 1 101 ? 27.863 8.999 11.093 1.00 28.74 101 VAL A C 1
ATOM 807 O O . VAL A 1 101 ? 27.561 9.783 11.989 1.00 28.83 101 VAL A O 1
ATOM 811 N N . ILE A 1 102 ? 27.545 7.709 11.105 1.00 29.10 102 ILE A N 1
ATOM 812 C CA . ILE A 1 102 ? 26.812 7.107 12.244 1.00 28.97 102 ILE A CA 1
ATOM 813 C C . ILE A 1 102 ? 27.699 6.006 12.842 1.00 29.09 102 ILE A C 1
ATOM 814 O O . ILE A 1 102 ? 27.992 5.035 12.172 1.00 29.67 102 ILE A O 1
ATOM 819 N N . ASN A 1 103 ? 28.102 6.168 14.105 1.00 28.06 103 ASN A N 1
ATOM 820 C CA . ASN A 1 103 ? 29.029 5.246 14.766 1.00 28.39 103 ASN A CA 1
ATOM 821 C C . ASN A 1 103 ? 28.296 4.522 15.890 1.00 28.37 103 ASN A C 1
ATOM 822 O O . ASN A 1 103 ? 27.854 5.148 16.842 1.00 28.21 103 ASN A O 1
ATOM 827 N N . THR A 1 104 ? 28.144 3.204 15.754 1.00 29.25 104 THR A N 1
ATOM 828 C CA . THR A 1 104 ? 27.388 2.404 16.724 1.00 29.17 104 THR A CA 1
ATOM 829 C C . THR A 1 104 ? 28.252 1.353 17.422 1.00 29.79 104 THR A C 1
ATOM 830 O O . THR A 1 104 ? 29.128 0.702 16.789 1.00 29.71 104 THR A O 1
ATOM 834 N N . TYR A 1 105 ? 27.964 1.153 18.708 1.00 29.19 105 TYR A N 1
ATOM 835 C CA . TYR A 1 105 ? 28.481 0.034 19.451 1.00 28.86 105 TYR A CA 1
ATOM 836 C C . TYR A 1 105 ? 27.258 -0.781 19.875 1.00 28.42 105 TYR A C 1
ATOM 837 O O . TYR A 1 105 ? 26.587 -0.461 20.868 1.00 29.04 105 TYR A O 1
ATOM 846 N N . VAL A 1 106 ? 26.921 -1.777 19.057 1.00 28.70 106 VAL A N 1
ATOM 847 C CA . VAL A 1 106 ? 25.699 -2.567 19.242 1.00 28.86 106 VAL A CA 1
ATOM 848 C C . VAL A 1 106 ? 25.807 -3.441 20.487 1.00 28.66 106 VAL A C 1
ATOM 849 O O . VAL A 1 106 ? 26.856 -3.995 20.753 1.00 28.96 106 VAL A O 1
ATOM 853 N N . PRO A 1 107 ? 24.705 -3.583 21.280 1.00 29.08 107 PRO A N 1
ATOM 854 C CA . PRO A 1 107 ? 24.809 -4.519 22.435 1.00 29.01 107 PRO A CA 1
ATOM 855 C C . PRO A 1 107 ? 25.309 -5.917 22.029 1.00 29.05 107 PRO A C 1
ATOM 856 O O . PRO A 1 107 ? 24.834 -6.512 21.055 1.00 30.04 107 PRO A O 1
ATOM 860 N N . GLN A 1 108 ? 26.281 -6.427 22.773 1.00 28.49 108 GLN A N 1
ATOM 861 C CA . GLN A 1 108 ? 26.862 -7.731 22.440 1.00 28.92 108 GLN A CA 1
ATOM 862 C C . GLN A 1 108 ? 25.868 -8.899 22.645 1.00 28.23 108 GLN A C 1
ATOM 863 O O . GLN A 1 108 ? 25.803 -9.796 21.816 1.00 29.23 108 GLN A O 1
ATOM 869 N N . GLY A 1 109 ? 25.089 -8.862 23.724 1.00 28.26 109 GLY A N 1
ATOM 870 C CA . GLY A 1 109 ? 24.002 -9.836 23.927 1.00 27.94 109 GLY A CA 1
ATOM 871 C C . GLY A 1 109 ? 24.216 -10.908 24.987 1.00 29.21 109 GLY A C 1
ATOM 872 O O . GLY A 1 109 ? 23.242 -11.523 25.433 1.00 30.15 109 GLY A O 1
ATOM 873 N N . PHE A 1 110 ? 25.471 -11.150 25.367 1.00 28.88 110 PHE A N 1
ATOM 874 C CA . PHE A 1 110 ? 25.830 -12.093 26.461 1.00 30.18 110 PHE A CA 1
ATOM 875 C C . PHE A 1 110 ? 25.600 -13.580 26.106 1.00 30.32 110 PHE A C 1
ATOM 876 O O . PHE A 1 110 ? 26.542 -14.309 25.756 1.00 30.48 110 PHE A O 1
ATOM 884 N N . LYS A 1 111 ? 24.344 -14.035 26.205 1.00 30.04 111 LYS A N 1
ATOM 885 C CA . LYS A 1 111 ? 23.967 -15.401 25.825 1.00 30.09 111 LYS A CA 1
ATOM 886 C C . LYS A 1 111 ? 22.586 -15.339 25.206 1.00 29.34 111 LYS A C 1
ATOM 887 O O . LYS A 1 111 ? 21.773 -14.499 25.604 1.00 28.21 111 LYS A O 1
ATOM 893 N N . ILE A 1 112 ? 22.311 -16.239 24.264 1.00 29.02 112 ILE A N 1
ATOM 894 C CA . ILE A 1 112 ? 21.033 -16.187 23.546 1.00 28.58 112 ILE A CA 1
ATOM 895 C C . ILE A 1 112 ? 19.784 -16.359 24.414 1.00 28.61 112 ILE A C 1
ATOM 896 O O . ILE A 1 112 ? 18.722 -15.893 24.009 1.00 28.52 112 ILE A O 1
ATOM 901 N N . ASP A 1 113 ? 19.927 -16.979 25.592 1.00 27.42 113 ASP A N 1
ATOM 902 C CA . ASP A 1 113 ? 18.784 -17.199 26.493 1.00 28.59 113 ASP A CA 1
ATOM 903 C C . ASP A 1 113 ? 18.572 -16.058 27.494 1.00 28.45 113 ASP A C 1
ATOM 904 O O . ASP A 1 113 ? 17.687 -16.150 28.373 1.00 29.82 113 ASP A O 1
ATOM 909 N N . SER A 1 114 ? 19.360 -14.985 27.354 1.00 28.42 114 SER A N 1
ATOM 910 C CA . SER A 1 114 ? 19.327 -13.874 28.310 1.00 29.29 114 SER A CA 1
ATOM 911 C C . SER A 1 114 ? 18.438 -12.728 27.849 1.00 28.87 114 SER A C 1
ATOM 912 O O . SE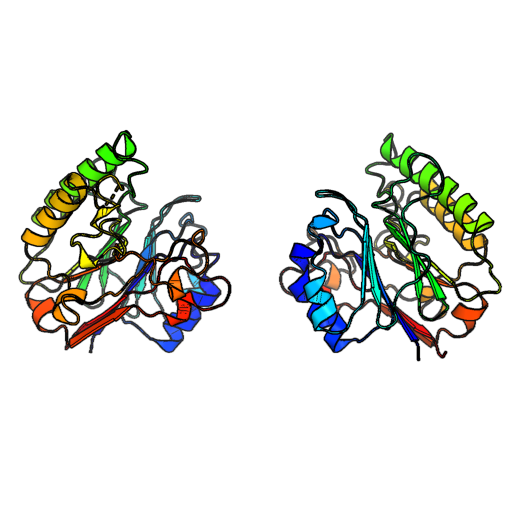R A 1 114 ? 18.170 -12.557 26.641 1.00 28.51 114 SER A O 1
ATOM 915 N N . GLU A 1 115 ? 18.026 -11.916 28.821 1.00 29.02 115 GLU A N 1
ATOM 916 C CA . GLU A 1 115 ? 17.388 -10.634 28.530 1.00 29.78 115 GLU A CA 1
ATOM 917 C C . GLU A 1 115 ? 18.279 -9.738 27.656 1.00 29.57 115 GLU A C 1
ATOM 918 O O . GLU A 1 115 ? 17.784 -9.092 26.732 1.00 29.21 115 GLU A O 1
ATOM 924 N N . LYS A 1 116 ? 19.590 -9.731 27.912 1.00 28.90 116 LYS A N 1
ATOM 925 C CA . LYS A 1 116 ? 20.516 -8.904 27.129 1.00 29.29 116 LYS A CA 1
ATOM 926 C C . LYS A 1 116 ? 20.438 -9.238 25.648 1.00 28.32 116 LYS A C 1
ATOM 927 O O . LYS A 1 116 ? 20.561 -8.345 24.824 1.00 28.49 116 LYS A O 1
ATOM 933 N N . TYR A 1 117 ? 20.210 -10.518 25.320 1.00 27.65 117 TYR A N 1
ATOM 934 C CA . TYR A 1 117 ? 20.071 -10.896 23.895 1.00 27.37 117 TYR A CA 1
ATOM 935 C C . TYR A 1 117 ? 18.793 -10.319 23.306 1.00 26.57 117 TYR A C 1
ATOM 936 O O . TYR A 1 117 ? 18.817 -9.789 22.206 1.00 26.33 117 TYR A O 1
ATOM 945 N N . GLN A 1 118 ? 17.697 -10.369 24.065 1.00 25.94 118 GLN A N 1
ATOM 946 C CA . GLN A 1 118 ? 16.446 -9.761 23.577 1.00 26.04 118 GLN A CA 1
ATOM 947 C C . GLN A 1 118 ? 16.651 -8.253 23.409 1.00 26.39 118 GLN A C 1
ATOM 948 O O . GLN A 1 118 ? 16.158 -7.642 22.450 1.00 26.36 118 GLN A O 1
ATOM 954 N N . TYR A 1 119 ? 17.386 -7.651 24.337 1.00 26.23 119 TYR A N 1
ATOM 955 C CA . TYR A 1 119 ? 17.697 -6.216 24.220 1.00 27.21 119 TYR A CA 1
ATOM 956 C C . TYR A 1 119 ? 18.519 -5.900 22.954 1.00 27.07 119 TYR A C 1
ATOM 957 O O . TYR A 1 119 ? 18.228 -4.926 22.247 1.00 27.09 119 TYR A O 1
ATOM 966 N N . LYS A 1 120 ? 19.484 -6.761 22.634 1.00 26.54 120 LYS A N 1
ATOM 967 C CA . LYS A 1 120 ? 20.268 -6.638 21.392 1.00 26.06 120 LYS A CA 1
ATOM 968 C C . LYS A 1 120 ? 19.345 -6.680 20.159 1.00 26.17 120 LYS A C 1
ATOM 969 O O . LYS A 1 120 ? 19.462 -5.853 19.236 1.00 26.25 120 LYS A O 1
ATOM 975 N N . LEU A 1 121 ? 18.438 -7.645 20.130 1.00 26.35 121 LEU A N 1
ATOM 976 C CA . LEU A 1 121 ? 17.517 -7.783 18.981 1.00 25.98 121 LEU A CA 1
ATOM 977 C C . LEU A 1 121 ? 16.644 -6.544 18.871 1.00 26.41 121 LEU A C 1
ATOM 978 O O . LEU A 1 121 ? 16.468 -5.994 17.793 1.00 27.37 121 LEU A O 1
ATOM 983 N N . GLN A 1 122 ? 16.112 -6.099 20.002 1.00 26.42 122 GLN A N 1
ATOM 984 C CA . GLN A 1 122 ? 15.304 -4.889 20.013 1.00 27.00 122 GLN A CA 1
ATOM 985 C C . GLN A 1 122 ? 16.102 -3.667 19.532 1.00 26.81 122 GLN A C 1
ATOM 986 O O . GLN A 1 122 ? 15.554 -2.800 18.848 1.00 27.15 122 GLN A O 1
ATOM 992 N N . TRP A 1 123 ? 17.395 -3.598 19.888 1.00 26.90 123 TRP A N 1
ATOM 993 C CA . TRP A 1 123 ? 18.280 -2.475 19.519 1.00 27.64 123 TRP A CA 1
ATOM 994 C C . TRP A 1 123 ? 18.476 -2.444 18.009 1.00 28.57 123 TRP A C 1
ATOM 995 O O . TRP A 1 123 ? 18.357 -1.391 17.380 1.00 28.36 123 TRP A O 1
ATOM 1006 N N . LEU A 1 124 ? 18.716 -3.625 17.427 1.00 28.50 124 LEU A N 1
ATOM 1007 C CA . LEU A 1 124 ? 18.849 -3.735 15.967 1.00 28.71 124 LEU A CA 1
ATOM 1008 C C . LEU A 1 124 ? 17.545 -3.370 15.239 1.00 28.24 124 LEU A C 1
ATOM 1009 O O . LEU A 1 124 ? 17.588 -2.741 14.178 1.00 27.99 124 LEU A O 1
ATOM 1014 N N . GLU A 1 125 ? 16.395 -3.690 15.826 1.00 27.53 125 GLU A N 1
ATOM 1015 C CA . GLU A 1 125 ? 15.119 -3.290 15.231 1.00 28.15 125 GLU A CA 1
ATOM 1016 C C . GLU A 1 125 ? 14.945 -1.757 15.329 1.00 27.90 125 GLU A C 1
ATOM 1017 O O . GLU A 1 125 ? 14.519 -1.088 14.379 1.00 26.83 125 GLU A O 1
ATOM 1023 N N . ARG A 1 126 ? 15.270 -1.203 16.489 1.00 27.22 126 ARG A N 1
ATOM 1024 C CA . ARG A 1 126 ? 15.203 0.253 16.661 1.00 28.23 126 ARG A CA 1
ATOM 1025 C C . ARG A 1 126 ? 16.156 0.948 15.696 1.00 28.43 126 ARG A C 1
ATOM 1026 O O . ARG A 1 126 ? 15.783 1.951 15.082 1.00 28.97 126 ARG A O 1
ATOM 1034 N N . LEU A 1 127 ? 17.350 0.377 15.525 1.00 27.68 127 LEU A N 1
ATOM 1035 C CA . LEU A 1 127 ? 18.364 0.971 14.646 1.00 28.49 127 LEU A CA 1
ATOM 1036 C C . LEU A 1 127 ? 17.865 0.960 13.208 1.00 28.26 127 LEU A C 1
ATOM 1037 O O . LEU A 1 127 ? 18.076 1.922 12.458 1.00 28.70 127 LEU A O 1
ATOM 1042 N N . TYR A 1 128 ? 17.206 -0.124 12.813 1.00 28.25 128 TYR A N 1
ATOM 1043 C CA . TYR A 1 128 ? 16.562 -0.178 11.493 1.00 27.58 128 TYR A CA 1
ATOM 1044 C C . TYR A 1 128 ? 15.639 1.023 11.242 1.00 28.16 128 TYR A C 1
ATOM 1045 O O . TYR A 1 128 ? 15.784 1.742 10.251 1.00 27.77 128 TYR A O 1
ATOM 1054 N N . HIS A 1 129 ? 14.712 1.260 12.163 1.00 28.04 129 HIS A N 1
ATOM 1055 C CA . HIS A 1 129 ? 13.748 2.344 11.979 1.00 28.90 129 HIS A CA 1
ATOM 1056 C C . HIS A 1 129 ? 14.425 3.712 12.035 1.00 29.74 129 HIS A C 1
ATOM 1057 O O . HIS A 1 129 ? 14.068 4.621 11.270 1.00 30.14 129 HIS A O 1
ATOM 1064 N N . TYR A 1 130 ? 15.438 3.822 12.890 1.00 29.39 130 TYR A N 1
ATOM 1065 C CA . TYR A 1 130 ? 16.202 5.063 13.035 1.00 29.60 130 TYR A CA 1
ATOM 1066 C C . TYR A 1 130 ? 16.913 5.441 11.729 1.00 29.47 130 TYR A C 1
ATOM 1067 O O . TYR A 1 130 ? 16.807 6.592 11.257 1.00 29.55 130 TYR A O 1
ATOM 1076 N N . LEU A 1 131 ? 17.606 4.474 11.130 1.00 28.57 131 LEU A N 1
ATOM 1077 C CA . LEU A 1 131 ? 18.331 4.717 9.873 1.00 28.72 131 LEU A CA 1
ATOM 1078 C C . LEU A 1 131 ? 17.399 4.861 8.677 1.00 29.08 131 LEU A C 1
ATOM 1079 O O . LEU A 1 131 ? 17.638 5.692 7.811 1.00 29.58 131 LEU A O 1
ATOM 1084 N N . GLN A 1 132 ? 16.331 4.065 8.632 1.00 28.85 132 GLN A N 1
ATOM 1085 C CA . GLN A 1 132 ? 15.317 4.216 7.583 1.00 29.89 132 GLN A CA 1
ATOM 1086 C C . GLN A 1 132 ? 14.746 5.643 7.570 1.00 30.19 132 GLN A C 1
ATOM 1087 O O . GLN A 1 132 ? 14.480 6.217 6.499 1.00 30.83 132 GLN A O 1
ATOM 1093 N N . LYS A 1 133 ? 14.564 6.212 8.763 1.00 29.75 133 LYS A N 1
ATOM 1094 C CA . LYS A 1 133 ? 13.938 7.520 8.934 1.00 31.13 133 LYS A CA 1
ATOM 1095 C C . LYS A 1 133 ? 14.885 8.674 8.605 1.00 30.45 133 LYS A C 1
ATOM 1096 O O . LYS A 1 133 ? 14.452 9.715 8.088 1.00 30.68 133 LYS A O 1
ATOM 1102 N N . THR A 1 134 ? 16.169 8.475 8.903 1.00 30.09 134 THR A N 1
ATOM 1103 C CA . THR A 1 134 ? 17.128 9.584 8.950 1.00 30.50 134 THR A CA 1
ATOM 1104 C C . THR A 1 134 ? 18.249 9.568 7.899 1.00 30.87 134 THR A C 1
ATOM 1105 O O . THR A 1 134 ? 18.923 10.593 7.718 1.00 31.94 134 THR A O 1
ATOM 1109 N N . VAL A 1 135 ? 18.461 8.433 7.234 1.00 30.56 135 VAL A N 1
ATOM 1110 C CA . VAL A 1 135 ? 19.535 8.339 6.224 1.00 30.24 135 VAL A CA 1
ATOM 1111 C C . VAL A 1 135 ? 19.058 8.638 4.795 1.00 30.49 135 VAL A C 1
ATOM 1112 O O . VAL A 1 135 ? 18.053 8.084 4.326 1.00 30.90 135 VAL A O 1
ATOM 1116 N N . ASP A 1 136 ? 19.796 9.502 4.105 1.00 30.34 136 ASP A N 1
ATOM 1117 C CA . ASP A 1 136 ? 19.494 9.789 2.706 1.00 30.34 136 ASP A CA 1
ATOM 1118 C C . ASP A 1 136 ? 20.384 8.866 1.888 1.00 30.63 136 ASP A C 1
ATOM 1119 O O . ASP A 1 136 ? 21.601 9.046 1.863 1.00 30.08 136 ASP A O 1
ATOM 1124 N N . PHE A 1 137 ? 19.774 7.877 1.231 1.00 30.07 137 PHE A N 1
ATOM 1125 C CA . PHE A 1 137 ? 20.555 6.861 0.518 1.00 29.88 137 PHE A CA 1
ATOM 1126 C C . PHE A 1 137 ? 21.084 7.327 -0.842 1.00 29.86 137 PHE A C 1
ATOM 1127 O O . PHE A 1 137 ? 21.872 6.626 -1.465 1.00 30.23 137 PHE A O 1
ATOM 1135 N N . ARG A 1 138 ? 20.651 8.507 -1.274 1.00 29.78 138 ARG A N 1
ATOM 1136 C CA . ARG A 1 138 ? 21.217 9.187 -2.444 1.00 30.76 138 ARG A CA 1
ATOM 1137 C C . ARG A 1 138 ? 22.336 10.165 -2.068 1.00 31.28 138 ARG A C 1
ATOM 1138 O O . ARG A 1 138 ? 22.877 10.865 -2.949 1.00 31.31 138 ARG A O 1
ATOM 1146 N N . SER A 1 139 ? 22.636 10.256 -0.771 1.00 30.78 139 SER A N 1
ATOM 1147 C CA . SER A 1 139 ? 23.767 11.057 -0.272 1.00 31.44 139 SER A CA 1
ATOM 1148 C C . SER A 1 139 ? 24.903 10.144 0.167 1.00 30.30 139 SER A C 1
ATOM 1149 O O . SER A 1 139 ? 24.731 8.926 0.258 1.00 29.28 139 SER A O 1
ATOM 1152 N N . PHE A 1 140 ? 26.057 10.743 0.454 1.00 28.88 140 PHE A N 1
ATOM 1153 C CA . PHE A 1 140 ? 27.157 10.020 1.087 1.00 28.67 140 PHE A CA 1
ATOM 1154 C C . PHE A 1 140 ? 26.942 9.893 2.592 1.00 28.72 140 PHE A C 1
ATOM 1155 O O . PHE A 1 140 ? 26.945 10.891 3.320 1.00 28.92 140 PHE A O 1
ATOM 1163 N N . ALA A 1 141 ? 26.755 8.661 3.048 1.00 28.94 141 ALA A N 1
ATOM 1164 C CA . ALA A 1 141 ? 26.682 8.354 4.465 1.00 28.37 141 ALA A CA 1
ATOM 1165 C C . ALA A 1 141 ? 27.427 7.060 4.747 1.00 29.20 141 ALA A C 1
ATOM 1166 O O . ALA A 1 141 ? 27.491 6.169 3.885 1.00 28.25 141 ALA A O 1
ATOM 1168 N N . VAL A 1 142 ? 28.007 6.993 5.938 1.00 29.17 142 VAL A N 1
ATOM 1169 C CA . VAL A 1 142 ? 28.686 5.784 6.420 1.00 31.07 142 VAL A CA 1
ATOM 1170 C C . VAL A 1 142 ? 28.136 5.447 7.798 1.00 30.74 142 VAL A C 1
ATOM 1171 O O . VAL A 1 142 ? 28.089 6.311 8.683 1.00 30.93 142 VAL A O 1
ATOM 1177 N N . TRP A 1 143 ? 27.715 4.194 7.965 1.00 30.80 143 TRP A N 1
ATOM 1178 C CA . TRP A 1 143 ? 27.360 3.653 9.262 1.00 29.96 143 TRP A CA 1
ATOM 1179 C C . TRP A 1 143 ? 28.512 2.712 9.543 1.00 31.78 143 TRP A C 1
ATOM 1180 O O . TRP A 1 143 ? 28.790 1.791 8.757 1.00 31.56 143 TRP A O 1
ATOM 1191 N N A CYS A 1 144 ? 29.241 3.051 10.616 0.50 31.19 144 CYS A N 1
ATOM 1192 N N B CYS A 1 144 ? 29.208 2.929 10.636 0.50 31.45 144 CYS A N 1
ATOM 1193 C CA A CYS A 1 144 ? 30.439 2.337 11.115 0.50 31.38 144 CYS A CA 1
ATOM 1194 C CA B CYS A 1 144 ? 30.255 1.989 10.971 0.50 31.76 144 CYS A CA 1
ATOM 1195 C C A CYS A 1 144 ? 30.180 1.731 12.478 0.50 31.03 144 CYS A C 1
ATOM 1196 C C B CYS A 1 144 ? 30.286 1.784 12.457 0.50 31.29 144 CYS A C 1
ATOM 1197 O O A CYS A 1 144 ? 29.261 2.156 13.191 0.50 29.47 144 CYS A O 1
ATOM 1198 O O B CYS A 1 144 ? 29.661 2.517 13.219 0.50 30.15 144 CYS A O 1
ATOM 1203 N N . GLY A 1 145 ? 31.005 0.759 12.866 1.00 30.47 145 GLY A N 1
ATOM 1204 C CA . GLY A 1 145 ? 31.068 0.418 14.266 1.00 31.63 145 GLY A CA 1
ATOM 1205 C C . GLY A 1 145 ? 31.381 -1.015 14.557 1.00 30.73 145 GLY A C 1
ATOM 1206 O O . GLY A 1 145 ? 31.756 -1.787 13.667 1.00 30.78 145 GLY A O 1
ATOM 1207 N N . ASP A 1 146 ? 31.262 -1.331 15.840 1.00 30.60 146 ASP A N 1
ATOM 1208 C CA . ASP A 1 146 ? 31.376 -2.685 16.282 1.00 29.65 146 ASP A CA 1
ATOM 1209 C C . ASP A 1 146 ? 29.946 -3.152 16.414 1.00 29.10 146 ASP A C 1
ATOM 1210 O O . ASP A 1 146 ? 29.236 -2.761 17.345 1.00 29.24 146 ASP A O 1
ATOM 1215 N N . MET A 1 147 ? 29.543 -3.960 15.442 1.00 29.00 147 MET A N 1
ATOM 1216 C CA . MET A 1 147 ? 28.153 -4.419 15.292 1.00 28.93 147 MET A CA 1
ATOM 1217 C C . MET A 1 147 ? 27.837 -5.614 16.172 1.00 28.89 147 MET A C 1
ATOM 1218 O O . MET A 1 147 ? 26.668 -5.953 16.375 1.00 29.25 147 MET A O 1
ATOM 1223 N N . ASN A 1 148 ? 28.876 -6.289 16.663 1.00 29.11 148 ASN A N 1
ATOM 1224 C CA . ASN A 1 148 ? 28.691 -7.557 17.381 1.00 29.52 148 ASN A CA 1
ATOM 1225 C C . ASN A 1 148 ? 27.798 -8.507 16.594 1.00 29.66 148 ASN A C 1
ATOM 1226 O O . ASN A 1 148 ? 27.015 -9.274 17.139 1.00 30.61 148 ASN A O 1
ATOM 1231 N N . VAL A 1 149 ? 27.966 -8.470 15.278 1.00 28.59 149 VAL A N 1
ATOM 1232 C CA . VAL A 1 149 ? 27.280 -9.417 14.402 1.00 29.08 149 VAL A CA 1
ATOM 1233 C C . VAL A 1 149 ? 28.232 -9.772 13.282 1.00 28.63 149 VAL A C 1
ATOM 1234 O O . VAL A 1 149 ? 28.756 -8.884 12.600 1.00 29.57 149 VAL A O 1
ATOM 1238 N N . ALA A 1 150 ? 28.416 -11.069 13.103 1.00 28.92 150 ALA A N 1
ATOM 1239 C CA . ALA A 1 150 ? 29.170 -11.616 11.982 1.00 29.03 150 ALA A CA 1
ATOM 1240 C C . ALA A 1 150 ? 28.091 -12.147 11.016 1.00 28.71 150 ALA A C 1
ATOM 1241 O O . ALA A 1 150 ? 27.480 -13.213 11.268 1.00 29.65 150 ALA A O 1
ATOM 1243 N N . PRO A 1 151 ? 27.795 -11.378 9.947 1.00 29.13 151 PRO A N 1
ATOM 1244 C CA . PRO A 1 151 ? 26.576 -11.690 9.175 1.00 29.23 151 PRO A CA 1
ATOM 1245 C C . PRO A 1 151 ? 26.639 -12.946 8.295 1.00 29.40 151 PRO A C 1
ATOM 1246 O O . PRO A 1 151 ? 25.592 -13.568 8.056 1.00 29.83 151 PRO A O 1
ATOM 1250 N N . GLU A 1 152 ? 27.837 -13.306 7.812 1.00 28.25 152 GLU A N 1
ATOM 1251 C CA . GLU A 1 152 ? 27.979 -14.481 6.932 1.00 28.08 152 GLU A CA 1
ATOM 1252 C C . GLU A 1 152 ? 28.933 -15.507 7.530 1.00 27.37 152 GLU A C 1
ATOM 1253 O O . GLU A 1 152 ? 29.774 -15.127 8.347 1.00 27.74 152 GLU A O 1
ATOM 1259 N N . PRO A 1 153 ? 28.863 -16.774 7.071 1.00 27.45 153 PRO A N 1
ATOM 1260 C CA . PRO A 1 153 ? 29.777 -17.783 7.643 1.00 27.37 153 PRO A CA 1
ATOM 1261 C C . PRO A 1 153 ? 31.273 -17.419 7.513 1.00 27.68 153 PRO A C 1
ATOM 1262 O O . PRO A 1 153 ? 32.053 -17.732 8.400 1.00 26.90 153 PRO A O 1
ATOM 1266 N N . ILE A 1 154 ? 31.658 -16.747 6.432 1.00 27.05 154 ILE A N 1
ATOM 1267 C CA . ILE A 1 154 ? 33.062 -16.284 6.280 1.00 27.96 154 ILE A CA 1
ATOM 1268 C C . ILE A 1 154 ? 33.542 -15.315 7.387 1.00 28.05 154 ILE A C 1
ATOM 1269 O O . ILE A 1 154 ? 34.744 -15.164 7.613 1.00 28.63 154 ILE A O 1
ATOM 1274 N N . ASP A 1 155 ? 32.596 -14.693 8.106 1.00 27.27 155 ASP A N 1
ATOM 1275 C CA . ASP A 1 155 ? 32.930 -13.724 9.161 1.00 28.01 155 ASP A CA 1
ATOM 1276 C C . ASP A 1 155 ? 33.296 -14.342 10.512 1.00 28.23 155 ASP A C 1
A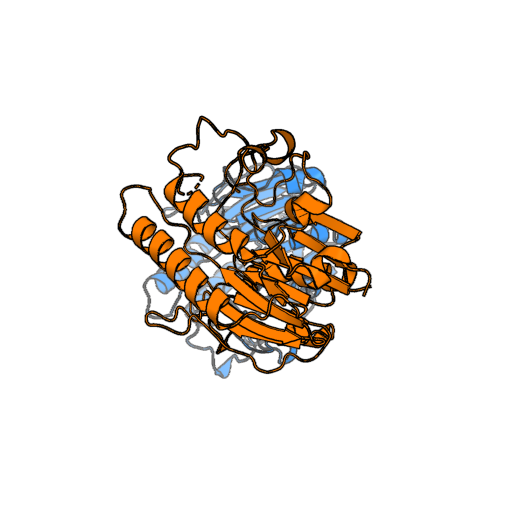TOM 1277 O O . ASP A 1 155 ? 33.623 -13.622 11.455 1.00 28.15 155 ASP A O 1
ATOM 1282 N N . VAL A 1 156 ? 33.255 -15.667 10.597 1.00 28.08 156 VAL A N 1
ATOM 1283 C CA . VAL A 1 156 ? 33.623 -16.374 11.834 1.00 29.05 156 VAL A CA 1
ATOM 1284 C C . VAL A 1 156 ? 34.550 -17.555 11.499 1.00 29.39 156 VAL A C 1
ATOM 1285 O O . VAL A 1 156 ? 34.481 -18.140 10.400 1.00 29.40 156 VAL A O 1
ATOM 1289 N N . HIS A 1 157 ? 35.416 -17.910 12.439 1.00 30.60 157 HIS A N 1
ATOM 1290 C CA . HIS A 1 157 ? 36.364 -19.002 12.181 1.00 31.61 157 HIS A CA 1
ATOM 1291 C C . HIS A 1 157 ? 35.723 -20.402 12.086 1.00 31.63 157 HIS A C 1
ATOM 1292 O O . HIS A 1 157 ? 36.248 -21.284 11.385 1.00 31.82 157 HIS A O 1
ATOM 1299 N N . SER A 1 158 ? 34.609 -20.612 12.791 1.00 32.66 158 SER A N 1
ATOM 1300 C CA . SE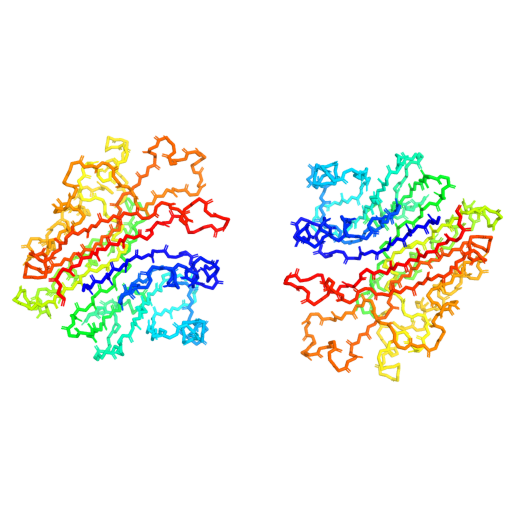R A 1 158 ? 33.980 -21.945 12.911 1.00 33.07 158 SER A CA 1
ATOM 1301 C C . SER A 1 158 ? 32.452 -21.863 12.850 1.00 33.60 158 SER A C 1
ATOM 1302 O O . SER A 1 158 ? 31.765 -22.079 13.861 1.00 33.09 158 SER A O 1
ATOM 1305 N N . PRO A 1 159 ? 31.901 -21.540 11.666 1.00 33.96 159 PRO A N 1
ATOM 1306 C CA . PRO A 1 159 ? 30.452 -21.312 11.561 1.00 34.22 159 PRO A CA 1
ATOM 1307 C C . PRO A 1 159 ? 29.624 -22.500 12.063 1.00 34.71 159 PRO A C 1
ATOM 1308 O O . PRO A 1 159 ? 28.577 -22.305 12.675 1.00 34.87 159 PRO A O 1
ATOM 1312 N N . ASP A 1 160 ? 30.128 -23.707 11.834 1.00 34.87 160 ASP A N 1
ATOM 1313 C CA . ASP A 1 160 ? 29.453 -24.936 12.230 1.00 35.76 160 ASP A CA 1
ATOM 1314 C C . ASP A 1 160 ? 29.239 -25.063 13.748 1.00 35.94 160 ASP A C 1
ATOM 1315 O O . ASP A 1 160 ? 28.315 -25.762 14.188 1.00 37.06 160 ASP A O 1
ATOM 1320 N N . LYS A 1 161 ? 30.108 -24.417 14.524 1.00 35.49 161 LYS A N 1
ATOM 1321 C CA . LYS A 1 161 ? 30.140 -24.526 15.990 1.00 36.19 161 LYS A CA 1
ATOM 1322 C C . LYS A 1 161 ? 29.497 -23.357 16.733 1.00 36.44 161 LYS A C 1
ATOM 1323 O O . LYS A 1 161 ? 29.285 -23.428 17.951 1.00 36.83 161 LYS A O 1
ATOM 1329 N N . LEU A 1 162 ? 29.173 -22.295 16.000 1.00 35.22 162 LEU A N 1
ATOM 1330 C CA . LEU A 1 162 ? 28.843 -21.008 16.636 1.00 34.78 162 LEU A CA 1
ATOM 1331 C C . LEU A 1 162 ? 27.369 -20.584 16.477 1.00 35.04 162 LEU A C 1
ATOM 1332 O O . LEU A 1 162 ? 27.033 -19.412 16.686 1.00 34.33 162 LEU A O 1
ATOM 1337 N N . LYS A 1 163 ? 26.499 -21.544 16.148 1.00 35.33 163 LYS A N 1
ATOM 1338 C CA . LYS A 1 163 ? 25.056 -21.294 15.941 1.00 35.45 163 LYS A CA 1
ATOM 1339 C C . LYS A 1 163 ? 24.346 -20.663 17.140 1.00 34.90 163 LYS A C 1
ATOM 1340 O O . LYS A 1 163 ? 23.377 -19.928 16.975 1.00 34.63 163 LYS A O 1
ATOM 1346 N N . ASN A 1 164 ? 24.810 -20.974 18.348 1.00 33.87 164 ASN A N 1
ATOM 1347 C CA . ASN A 1 164 ? 24.165 -20.453 19.543 1.00 34.08 164 ASN A CA 1
ATOM 1348 C C . ASN A 1 164 ? 24.934 -19.295 20.147 1.00 33.38 164 ASN A C 1
ATOM 1349 O O . ASN A 1 164 ? 24.615 -18.837 21.253 1.00 34.74 164 ASN A O 1
ATOM 1354 N N . HIS A 1 165 ? 25.940 -18.812 19.426 1.00 31.70 165 HIS A N 1
ATOM 1355 C CA . HIS A 1 165 ? 26.705 -17.668 19.901 1.00 31.40 165 HIS A CA 1
ATOM 1356 C C . HIS A 1 165 ? 25.970 -16.374 19.573 1.00 30.71 165 HIS A C 1
ATOM 1357 O O . HIS A 1 165 ? 25.463 -16.221 18.462 1.00 30.16 165 HIS A O 1
ATOM 1364 N N . VAL A 1 166 ? 25.947 -15.433 20.518 1.00 29.97 166 VAL A N 1
ATOM 1365 C CA . VAL A 1 166 ? 25.191 -14.192 20.329 1.00 29.75 166 VAL A CA 1
ATOM 1366 C C . VAL A 1 166 ? 25.650 -13.374 19.122 1.00 29.61 166 VAL A C 1
ATOM 1367 O O . VAL A 1 166 ? 24.896 -12.548 18.617 1.00 29.88 166 VAL A O 1
ATOM 1380 N N . PHE A 1 168 ? 26.712 -14.712 16.252 1.00 30.97 168 PHE A N 1
ATOM 1381 C CA . PHE A 1 168 ? 26.453 -15.461 15.014 1.00 30.48 168 PHE A CA 1
ATOM 1382 C C . PHE A 1 168 ? 25.054 -16.112 14.957 1.00 30.27 168 PHE A C 1
ATOM 1383 O O . PHE A 1 168 ? 24.701 -16.763 13.964 1.00 30.95 168 PHE A O 1
ATOM 1391 N N . HIS A 1 169 ? 24.250 -15.945 16.014 1.00 29.51 169 HIS A N 1
ATOM 1392 C CA . HIS A 1 169 ? 22.929 -16.586 16.069 1.00 29.24 169 HIS A CA 1
ATOM 1393 C C . HIS A 1 169 ? 22.015 -15.994 14.989 1.00 28.66 169 HIS A C 1
ATOM 1394 O O . HIS A 1 169 ? 22.131 -14.800 14.647 1.00 28.98 169 HIS A O 1
ATOM 1401 N N . GLU A 1 170 ? 21.124 -16.852 14.474 1.00 29.91 170 GLU A N 1
ATOM 1402 C CA . GLU A 1 170 ? 20.273 -16.499 13.345 1.00 29.75 170 GLU A CA 1
ATOM 1403 C C . GLU A 1 170 ? 19.448 -15.221 13.576 1.00 29.39 170 GLU A C 1
ATOM 1404 O O . GLU A 1 170 ? 19.278 -14.426 12.642 1.00 29.59 170 GLU A O 1
ATOM 1410 N N . ASP A 1 171 ? 18.943 -15.005 14.795 1.00 28.69 171 ASP A N 1
ATOM 1411 C CA . ASP A 1 171 ? 18.067 -13.828 15.027 1.00 28.42 171 ASP A CA 1
ATOM 1412 C C . ASP A 1 171 ? 18.837 -12.510 14.885 1.00 28.55 171 ASP A C 1
ATOM 1413 O O . ASP A 1 171 ? 18.355 -11.563 14.263 1.00 27.90 171 ASP A O 1
ATOM 1418 N N . ALA A 1 172 ? 20.037 -12.466 15.452 1.00 27.87 172 ALA A N 1
ATOM 1419 C CA . ALA A 1 172 ? 20.889 -11.288 15.331 1.00 28.65 172 ALA A CA 1
ATOM 1420 C C . ALA A 1 172 ? 21.330 -11.060 13.882 1.00 28.35 172 ALA A C 1
ATOM 1421 O O . ALA A 1 172 ? 21.326 -9.915 13.396 1.00 28.08 172 ALA A O 1
ATOM 1423 N N . ARG A 1 173 ? 21.746 -12.142 13.214 1.00 28.65 173 ARG A N 1
ATOM 1424 C CA . ARG A 1 173 ? 22.160 -12.061 11.799 1.00 29.77 173 ARG A CA 1
ATOM 1425 C C . ARG A 1 173 ? 21.017 -11.511 10.955 1.00 28.80 173 ARG A C 1
ATOM 1426 O O . ARG A 1 173 ? 21.235 -10.602 10.157 1.00 29.09 173 ARG A O 1
ATOM 1434 N N . ARG A 1 174 ? 19.809 -12.035 11.146 1.00 29.62 174 ARG A N 1
ATOM 1435 C CA . ARG A 1 174 ? 18.651 -11.597 10.357 1.00 30.82 174 ARG A CA 1
ATOM 1436 C C . ARG A 1 174 ? 18.335 -10.104 10.622 1.00 29.72 174 ARG A C 1
ATOM 1437 O O . ARG A 1 174 ? 18.037 -9.345 9.691 1.00 29.40 174 ARG A O 1
ATOM 1445 N N . ALA A 1 175 ? 18.391 -9.690 11.889 1.00 28.86 175 ALA A N 1
ATOM 1446 C CA . ALA A 1 175 ? 18.071 -8.312 12.263 1.00 28.97 175 ALA A CA 1
ATOM 1447 C C . ALA A 1 175 ? 19.083 -7.330 11.686 1.00 29.00 175 ALA A C 1
ATOM 1448 O O . ALA A 1 175 ? 18.738 -6.245 11.237 1.00 29.78 175 ALA A O 1
ATOM 1450 N N . TYR A 1 176 ? 20.344 -7.747 11.653 1.00 27.90 176 TYR A N 1
ATOM 1451 C CA . TYR A 1 176 ? 21.409 -6.901 11.133 1.00 29.30 176 TYR A CA 1
ATOM 1452 C C . TYR A 1 176 ? 21.251 -6.800 9.612 1.00 29.22 176 TYR A C 1
ATOM 1453 O O . TYR A 1 176 ? 21.261 -5.699 9.039 1.00 29.34 176 TYR A O 1
ATOM 1462 N N . LYS A 1 177 ? 21.051 -7.940 8.967 1.00 29.44 177 LYS A N 1
ATOM 1463 C CA . LYS A 1 177 ? 20.883 -7.951 7.501 1.00 30.07 177 LYS A CA 1
ATOM 1464 C C . LYS A 1 177 ? 19.661 -7.156 7.046 1.00 29.56 177 LYS A C 1
ATOM 1465 O O . LYS A 1 177 ? 19.684 -6.561 5.972 1.00 30.79 177 LYS A O 1
ATOM 1471 N N . LYS A 1 178 ? 18.615 -7.104 7.876 1.00 28.76 178 LYS A N 1
ATOM 1472 C CA . LYS A 1 178 ? 17.449 -6.277 7.580 1.00 29.28 178 LYS A CA 1
ATOM 1473 C C . LYS A 1 178 ? 17.837 -4.805 7.393 1.00 29.55 178 LYS A C 1
ATOM 1474 O O . LYS A 1 178 ? 17.305 -4.112 6.510 1.00 30.40 178 LYS A O 1
ATOM 1480 N N . ILE A 1 179 ? 18.785 -4.339 8.202 1.00 28.87 179 ILE A N 1
ATOM 1481 C CA . ILE A 1 179 ? 19.285 -2.964 8.088 1.00 29.43 179 ILE A CA 1
ATOM 1482 C C . ILE A 1 179 ? 20.111 -2.804 6.815 1.00 29.66 179 ILE A C 1
ATOM 1483 O O . ILE A 1 179 ? 19.941 -1.829 6.090 1.00 29.91 179 ILE A O 1
ATOM 1488 N N . LEU A 1 180 ? 20.997 -3.751 6.530 1.00 30.05 180 LEU A N 1
ATOM 1489 C CA . LEU A 1 180 ? 21.782 -3.683 5.281 1.00 31.27 180 LEU A CA 1
ATOM 1490 C C . LEU A 1 180 ? 20.886 -3.523 4.046 1.00 31.69 180 LEU A C 1
ATOM 1491 O O . LEU A 1 180 ? 21.238 -2.831 3.089 1.00 32.02 180 LEU A O 1
ATOM 1496 N N . GLU A 1 181 ? 19.728 -4.185 4.077 1.00 31.98 181 GLU A N 1
ATOM 1497 C CA . GLU A 1 181 ? 18.800 -4.188 2.945 1.00 33.94 181 GLU A CA 1
ATOM 1498 C C . GLU A 1 181 ? 18.227 -2.800 2.634 1.00 32.83 181 GLU A C 1
ATOM 1499 O O . GLU A 1 181 ? 17.627 -2.591 1.570 1.00 33.18 181 GLU A O 1
ATOM 1505 N N . LEU A 1 182 ? 18.381 -1.868 3.570 1.00 31.59 182 LEU A N 1
ATOM 1506 C CA . LEU A 1 182 ? 17.974 -0.475 3.349 1.00 31.41 182 LEU A CA 1
ATOM 1507 C C . LEU A 1 182 ? 18.806 0.175 2.238 1.00 32.23 182 LEU A C 1
ATOM 1508 O O . LEU A 1 182 ? 18.375 1.165 1.612 1.00 31.61 182 LEU A O 1
ATOM 1513 N N . GLY A 1 183 ? 19.994 -0.379 2.019 1.00 32.73 183 GLY A N 1
ATOM 1514 C CA . GLY A 1 183 ? 20.875 0.080 0.945 1.00 34.20 183 GLY A CA 1
ATOM 1515 C C . GLY A 1 183 ? 22.256 0.401 1.449 1.00 35.29 183 GLY A C 1
ATOM 1516 O O . GLY A 1 183 ? 22.937 1.301 0.918 1.00 37.19 183 GLY A O 1
ATOM 1517 N N . PHE A 1 184 ? 22.687 -0.292 2.498 1.00 33.42 184 PHE A N 1
ATOM 1518 C CA . PHE A 1 184 ? 24.063 -0.174 2.934 1.00 33.74 184 PHE A CA 1
ATOM 1519 C C . PHE A 1 184 ? 24.912 -1.232 2.261 1.00 33.64 184 PHE A C 1
ATOM 1520 O O . PHE A 1 184 ? 24.473 -2.388 2.090 1.00 35.77 184 PHE A O 1
ATOM 1528 N N . VAL A 1 185 ? 26.111 -0.831 1.847 1.00 31.61 185 VAL A N 1
ATOM 1529 C CA . VAL A 1 185 ? 27.065 -1.776 1.260 1.00 30.09 185 VAL A CA 1
ATOM 1530 C C . VAL A 1 185 ? 28.201 -2.081 2.262 1.00 29.62 185 VAL A C 1
ATOM 1531 O O . VAL A 1 185 ? 28.858 -1.164 2.757 1.00 29.53 185 VAL A O 1
ATOM 1535 N N . ASP A 1 186 ? 28.434 -3.367 2.525 1.00 29.43 186 ASP A N 1
ATOM 1536 C CA . ASP A 1 186 ? 29.489 -3.794 3.471 1.00 29.96 186 ASP A CA 1
ATOM 1537 C C . ASP A 1 186 ? 30.755 -3.762 2.620 1.00 29.01 186 ASP A C 1
ATOM 1538 O O . ASP A 1 186 ? 31.055 -4.724 1.897 1.00 29.92 186 ASP A O 1
ATOM 1543 N N . VAL A 1 187 ? 31.461 -2.637 2.651 1.00 28.65 187 VAL A N 1
ATOM 1544 C CA . VAL A 1 187 ? 32.518 -2.412 1.646 1.00 28.84 187 VAL A CA 1
ATOM 1545 C C . VAL A 1 187 ? 33.691 -3.393 1.768 1.00 29.26 187 VAL A C 1
ATOM 1546 O O . VAL A 1 187 ? 34.374 -3.667 0.774 1.00 28.19 187 VAL A O 1
ATOM 1550 N N . LEU A 1 188 ? 33.924 -3.923 2.972 1.00 28.91 188 LEU A N 1
ATOM 1551 C CA . LEU A 1 188 ? 34.951 -4.979 3.144 1.00 29.37 188 LEU A CA 1
ATOM 1552 C C . LEU A 1 188 ? 34.712 -6.089 2.126 1.00 28.94 188 LEU A C 1
ATOM 1553 O O . LEU A 1 188 ? 35.667 -6.598 1.528 1.00 28.48 188 LEU A O 1
ATOM 1558 N N . ARG A 1 189 ? 33.440 -6.436 1.897 1.00 28.45 189 ARG A N 1
ATOM 1559 C CA . ARG A 1 189 ? 33.097 -7.504 0.933 1.00 29.21 189 ARG A CA 1
ATOM 1560 C C . ARG A 1 189 ? 32.971 -7.064 -0.532 1.00 29.24 189 ARG A C 1
ATOM 1561 O O . ARG A 1 189 ? 32.996 -7.903 -1.446 1.00 29.55 189 ARG A O 1
ATOM 1569 N N . LYS A 1 190 ? 32.897 -5.753 -0.776 1.00 29.03 190 LYS A N 1
ATOM 1570 C CA . LYS A 1 190 ? 33.125 -5.265 -2.145 1.00 28.82 190 LYS A CA 1
ATOM 1571 C C . LYS A 1 190 ? 34.561 -5.560 -2.602 1.00 28.19 190 LYS A C 1
ATOM 1572 O O . LYS A 1 190 ? 34.796 -6.005 -3.742 1.00 28.66 190 LYS A O 1
ATOM 1578 N N . ILE A 1 191 ? 35.513 -5.327 -1.697 1.00 27.53 191 ILE A N 1
ATOM 1579 C CA . ILE A 1 191 ? 36.935 -5.386 -2.035 1.00 27.39 191 ILE A CA 1
ATOM 1580 C C . ILE A 1 191 ? 37.510 -6.792 -1.821 1.00 27.35 191 ILE A C 1
ATOM 1581 O O . ILE A 1 191 ? 38.368 -7.238 -2.592 1.00 27.12 191 ILE A O 1
ATOM 1586 N N . HIS A 1 192 ? 37.044 -7.438 -0.748 1.00 27.44 192 HIS A N 1
ATOM 1587 C CA . HIS A 1 192 ? 37.564 -8.734 -0.293 1.00 27.70 192 HIS A CA 1
ATOM 1588 C C . HIS A 1 192 ? 36.440 -9.734 -0.066 1.00 27.27 192 HIS A C 1
ATOM 1589 O O . HIS A 1 192 ? 36.251 -10.216 1.049 1.00 26.33 192 HIS A O 1
ATOM 1596 N N . PRO A 1 193 ? 35.705 -10.064 -1.134 1.00 27.07 193 PRO A N 1
ATOM 1597 C CA . PRO A 1 193 ? 34.623 -11.031 -0.967 1.00 27.39 193 PRO A CA 1
ATOM 1598 C C . PRO A 1 193 ? 35.170 -12.410 -0.584 1.00 27.08 193 PRO A C 1
ATOM 1599 O O . PRO A 1 193 ? 36.263 -12.809 -1.038 1.00 26.21 193 PRO A O 1
ATOM 1603 N N . ASN A 1 194 ? 34.423 -13.126 0.260 1.00 27.38 194 ASN A N 1
ATOM 1604 C CA . ASN A 1 194 ? 34.737 -14.540 0.557 1.00 27.38 194 ASN A CA 1
ATOM 1605 C C . ASN A 1 194 ? 36.175 -14.815 0.993 1.00 27.51 194 ASN A C 1
ATOM 1606 O O . ASN A 1 194 ? 36.794 -15.792 0.553 1.00 27.87 194 ASN A O 1
ATOM 1611 N N . GLU A 1 195 ? 36.691 -13.942 1.853 1.00 28.73 195 GLU A N 1
ATOM 1612 C CA . GLU A 1 195 ? 38.083 -14.023 2.281 1.00 29.62 195 GLU A CA 1
ATOM 1613 C C . GLU A 1 195 ? 38.132 -13.899 3.801 1.00 29.42 195 GLU A C 1
ATOM 1614 O O . GLU A 1 195 ? 37.438 -13.075 4.390 1.00 29.17 195 GLU A O 1
ATOM 1620 N N . ARG A 1 196 ? 38.926 -14.765 4.427 1.00 29.86 196 ARG A N 1
ATOM 1621 C CA . ARG A 1 196 ? 39.046 -14.768 5.881 1.00 29.30 196 ARG A CA 1
ATOM 1622 C C . ARG A 1 196 ? 39.831 -13.548 6.319 1.00 29.30 196 ARG A C 1
ATOM 1623 O O . ARG A 1 196 ? 41.054 -13.475 6.086 1.00 28.84 196 ARG A O 1
ATOM 1631 N N . ILE A 1 197 ? 39.104 -12.588 6.890 1.00 29.20 197 ILE A N 1
ATOM 1632 C CA . ILE A 1 197 ? 39.643 -11.331 7.411 1.00 29.54 197 ILE A CA 1
ATOM 1633 C C . ILE A 1 197 ? 38.926 -11.085 8.725 1.00 29.79 197 ILE A C 1
ATOM 1634 O O . ILE A 1 197 ? 37.699 -11.017 8.747 1.00 30.08 197 ILE A O 1
ATOM 1639 N N . TYR A 1 198 ? 39.693 -10.954 9.815 1.00 29.17 198 TYR A N 1
ATOM 1640 C CA . TYR A 1 198 ? 39.086 -10.840 11.146 1.00 29.67 198 TYR A CA 1
ATOM 1641 C C . TYR A 1 198 ? 39.478 -9.509 11.771 1.00 29.29 198 TYR A C 1
ATOM 1642 O O . TYR A 1 198 ? 40.593 -9.028 11.565 1.00 30.04 198 TYR A O 1
ATOM 1651 N N . THR A 1 199 ? 38.526 -8.901 12.466 1.00 29.30 199 THR A N 1
ATOM 1652 C CA . THR A 1 199 ? 38.729 -7.618 13.129 1.00 30.14 199 THR A CA 1
ATOM 1653 C C . THR A 1 199 ? 38.787 -7.787 14.661 1.00 30.30 199 THR A C 1
ATOM 1654 O O . THR A 1 199 ? 38.864 -6.805 15.392 1.00 30.15 199 THR A O 1
ATOM 1658 N N . PHE A 1 200 ? 38.681 -9.038 15.118 1.00 28.78 200 PHE A N 1
ATOM 1659 C CA . PHE A 1 200 ? 38.655 -9.361 16.544 1.00 28.62 200 PHE A CA 1
ATOM 1660 C C . PHE A 1 200 ? 39.290 -10.717 16.814 1.00 28.82 200 PHE A C 1
ATOM 1661 O O . PHE A 1 200 ? 38.976 -11.703 16.150 1.00 28.06 200 PHE A O 1
ATOM 1669 N N . TYR A 1 201 ? 40.184 -10.761 17.803 1.00 28.26 201 TYR A N 1
ATOM 1670 C CA . TYR A 1 201 ? 40.740 -12.014 18.305 1.00 28.71 201 TYR A CA 1
ATOM 1671 C C . TYR A 1 201 ? 40.638 -11.930 19.820 1.00 28.75 201 TYR A C 1
ATOM 1672 O O . TYR A 1 201 ? 41.157 -10.982 20.423 1.00 28.68 201 TYR A O 1
ATOM 1681 N N . ASP A 1 202 ? 39.958 -12.897 20.427 1.00 28.91 202 ASP A N 1
ATOM 1682 C CA . ASP A 1 202 ? 39.725 -12.893 21.876 1.00 29.57 202 ASP A CA 1
ATOM 1683 C C . ASP A 1 202 ? 41.042 -13.003 22.624 1.00 29.41 202 ASP A C 1
ATOM 1684 O O . ASP A 1 202 ? 41.845 -13.873 22.309 1.00 28.79 202 ASP A O 1
ATOM 1689 N N . TYR A 1 203 ? 41.268 -12.127 23.606 1.00 29.03 203 TYR A N 1
ATOM 1690 C CA . TYR A 1 203 ? 42.503 -12.163 24.398 1.00 29.44 203 TYR A CA 1
ATOM 1691 C C . TYR A 1 203 ? 42.746 -13.539 25.041 1.00 29.48 203 TYR A C 1
ATOM 1692 O O . TYR A 1 203 ? 43.895 -13.957 25.276 1.00 29.69 203 TYR A O 1
ATOM 1701 N N . ARG A 1 204 ? 41.647 -14.218 25.356 1.00 30.43 204 ARG A N 1
ATOM 1702 C CA . ARG A 1 204 ? 41.685 -15.443 26.143 1.00 30.84 204 ARG A CA 1
ATOM 1703 C C . ARG A 1 204 ? 42.106 -16.665 25.337 1.00 30.91 204 ARG A C 1
ATOM 1704 O O . ARG A 1 204 ? 42.439 -17.706 25.898 1.00 30.67 204 ARG A O 1
ATOM 1712 N N . VAL A 1 205 ? 42.063 -16.525 24.019 1.00 30.88 205 VAL A N 1
ATOM 1713 C CA . VAL A 1 205 ? 42.331 -17.629 23.097 1.00 31.57 205 VAL A CA 1
ATOM 1714 C C . VAL A 1 205 ? 43.828 -17.694 22.787 1.00 31.53 205 VAL A C 1
ATOM 1715 O O . VAL A 1 205 ? 44.375 -16.814 22.122 1.00 30.96 205 VAL A O 1
ATOM 1719 N N . LYS A 1 206 ? 44.486 -18.736 23.289 1.00 31.67 206 LYS A N 1
ATOM 1720 C CA . LYS A 1 206 ? 45.937 -18.872 23.136 1.00 31.66 206 LYS A CA 1
ATOM 1721 C C . LYS A 1 206 ? 46.338 -19.013 21.667 1.00 31.18 206 LYS A C 1
ATOM 1722 O O . LYS A 1 206 ? 45.765 -19.816 20.943 1.00 31.94 206 LYS A O 1
ATOM 1728 N N . GLY A 1 207 ? 47.278 -18.185 21.222 1.00 30.28 207 GLY A N 1
ATOM 1729 C CA . GLY A 1 207 ? 47.707 -18.165 19.820 1.00 30.32 207 GLY A CA 1
ATOM 1730 C C . GLY A 1 207 ? 46.601 -17.859 18.813 1.00 30.15 207 GLY A C 1
ATOM 1731 O O . GLY A 1 207 ? 46.690 -18.251 17.659 1.00 30.29 207 GLY A O 1
ATOM 1732 N N . ALA A 1 208 ? 45.557 -17.155 19.248 1.00 30.14 208 ALA A N 1
ATOM 1733 C CA . ALA A 1 208 ? 44.411 -16.854 18.362 1.00 30.68 208 ALA A CA 1
ATOM 1734 C C . ALA A 1 208 ? 44.782 -16.388 16.950 1.00 31.79 208 ALA A C 1
ATOM 1735 O O . ALA A 1 208 ? 44.199 -16.862 15.973 1.00 32.44 208 ALA A O 1
ATOM 1737 N N . ILE A 1 209 ? 45.709 -15.431 16.846 1.00 31.89 209 ILE A N 1
ATOM 1738 C CA . ILE A 1 209 ? 46.054 -14.824 15.559 1.00 33.28 209 ILE A CA 1
ATOM 1739 C C . ILE A 1 209 ? 46.689 -15.883 14.652 1.00 34.25 209 ILE A C 1
ATOM 1740 O O . ILE A 1 209 ? 46.238 -16.120 13.520 1.00 33.93 209 ILE A O 1
ATOM 1745 N N . GLU A 1 210 ? 47.730 -16.534 15.167 1.00 35.09 210 GLU A N 1
ATOM 1746 C CA . GLU A 1 210 ? 48.428 -17.557 14.411 1.00 36.67 210 GLU A CA 1
ATOM 1747 C C . GLU A 1 210 ? 47.553 -18.704 13.925 1.00 36.90 210 GLU A C 1
ATOM 1748 O O . GLU A 1 210 ? 47.769 -19.202 12.821 1.00 37.96 210 GLU A O 1
ATOM 1754 N N . ARG A 1 211 ? 46.575 -19.136 14.717 1.00 36.65 211 ARG A N 1
ATOM 1755 C CA . ARG A 1 211 ? 45.704 -20.223 14.251 1.00 37.17 211 ARG A CA 1
ATOM 1756 C C . ARG A 1 211 ? 44.385 -19.788 13.619 1.00 36.54 211 ARG A C 1
ATOM 1757 O O . ARG A 1 211 ? 43.507 -20.624 13.363 1.00 36.50 211 ARG A O 1
ATOM 1765 N N . GLY A 1 212 ? 44.272 -18.488 13.376 1.00 35.81 212 GLY A N 1
ATOM 1766 C CA . GLY A 1 212 ? 43.145 -17.899 12.644 1.00 34.73 212 GLY A CA 1
ATOM 1767 C C . GLY A 1 212 ? 41.822 -18.000 13.385 1.00 34.40 212 GLY A C 1
ATOM 1768 O O . GLY A 1 212 ? 40.766 -18.168 12.763 1.00 35.22 212 GLY A O 1
ATOM 1769 N N . LEU A 1 213 ? 41.870 -17.890 14.711 1.00 32.59 213 LEU A N 1
ATOM 1770 C CA . LEU A 1 213 ? 40.658 -17.984 15.534 1.00 31.30 213 LEU A CA 1
ATOM 1771 C C . LEU A 1 213 ? 40.149 -16.582 15.838 1.00 30.80 213 LEU A C 1
ATOM 1772 O O . LEU A 1 213 ? 40.278 -16.069 16.960 1.00 29.65 213 LEU A O 1
ATOM 1777 N N . GLY A 1 214 ? 39.583 -15.960 14.808 1.00 29.42 214 GLY A N 1
ATOM 1778 C CA . GLY A 1 214 ? 39.030 -14.625 14.922 1.00 29.24 214 GLY A CA 1
ATOM 1779 C C . GLY A 1 214 ? 37.599 -14.530 14.425 1.00 29.62 214 GLY A C 1
ATOM 1780 O O . GLY A 1 214 ? 37.012 -15.531 13.946 1.00 28.42 214 GLY A O 1
ATOM 1781 N N . TRP A 1 215 ? 37.069 -13.313 14.567 1.00 29.42 215 TRP A N 1
ATOM 1782 C CA . TRP A 1 215 ? 35.708 -12.912 14.163 1.00 30.59 215 TRP A CA 1
ATOM 1783 C C . TRP A 1 215 ? 35.758 -11.619 13.388 1.00 30.01 215 TRP A C 1
ATOM 1784 O O . TRP A 1 215 ? 36.682 -10.808 13.550 1.00 28.66 215 TRP A O 1
ATOM 1795 N N . ARG A 1 216 ? 34.750 -11.396 12.537 1.00 28.46 216 ARG A N 1
ATOM 1796 C CA . ARG A 1 216 ? 34.656 -10.118 11.824 1.00 29.36 216 ARG A CA 1
ATOM 1797 C C . ARG A 1 216 ? 33.261 -9.533 12.110 1.00 29.40 216 ARG A C 1
ATOM 1798 O O . ARG A 1 216 ? 32.304 -9.710 11.328 1.00 28.83 216 ARG A O 1
ATOM 1806 N N . GLY A 1 217 ? 33.159 -8.865 13.264 1.00 28.54 217 GLY A N 1
ATOM 1807 C CA . GLY A 1 217 ? 31.901 -8.235 13.708 1.00 29.32 217 GLY A CA 1
ATOM 1808 C C . GLY A 1 217 ? 31.888 -6.708 13.598 1.00 30.42 217 GLY A C 1
ATOM 1809 O O . GLY A 1 217 ? 30.884 -6.064 13.960 1.00 31.25 217 GLY A O 1
ATOM 1810 N N . ASP A 1 218 ? 32.993 -6.137 13.129 1.00 29.85 218 ASP A N 1
ATOM 1811 C CA . ASP A 1 218 ? 33.153 -4.691 12.889 1.00 30.59 218 ASP A CA 1
ATOM 1812 C C . ASP A 1 218 ? 32.915 -4.425 11.393 1.00 30.97 218 ASP A C 1
ATOM 1813 O O . ASP A 1 218 ? 33.283 -5.240 10.542 1.00 30.68 218 ASP A O 1
ATOM 1818 N N . ALA A 1 219 ? 32.313 -3.280 11.052 1.00 30.04 219 ALA A N 1
ATOM 1819 C CA . ALA A 1 219 ? 31.967 -3.041 9.644 1.00 29.78 219 ALA A CA 1
ATOM 1820 C C . ALA A 1 219 ? 31.976 -1.542 9.319 1.00 30.46 219 ALA A C 1
ATOM 1821 O O . ALA A 1 219 ? 31.774 -0.695 10.214 1.00 30.24 219 ALA A O 1
ATOM 1823 N N . ILE A 1 220 ? 32.223 -1.257 8.039 1.00 30.42 220 ILE A N 1
ATOM 1824 C CA . ILE A 1 220 ? 31.992 0.059 7.473 1.00 29.97 220 ILE A CA 1
ATOM 1825 C C . ILE A 1 220 ? 30.951 -0.117 6.368 1.00 30.23 220 ILE A C 1
ATOM 1826 O O . ILE A 1 220 ? 31.218 -0.764 5.354 1.00 28.99 220 ILE A O 1
ATOM 1831 N N . LEU A 1 221 ? 29.761 0.448 6.587 1.00 29.83 221 LEU A N 1
ATOM 1832 C CA . LEU A 1 221 ? 28.656 0.302 5.644 1.00 30.22 221 LEU A CA 1
ATOM 1833 C C . LEU A 1 221 ? 28.436 1.635 4.966 1.00 30.75 221 LEU A C 1
ATOM 1834 O O . LEU A 1 221 ? 28.268 2.642 5.643 1.00 31.88 221 LEU A O 1
ATOM 1839 N N . ALA A 1 222 ? 28.476 1.646 3.638 1.00 29.76 222 ALA A N 1
ATOM 1840 C CA . ALA A 1 222 ? 28.366 2.913 2.912 1.00 28.90 222 ALA A CA 1
ATOM 1841 C C . ALA A 1 222 ? 27.103 2.930 2.047 1.00 28.26 222 ALA A C 1
ATOM 1842 O O . ALA A 1 222 ? 26.665 1.886 1.524 1.00 28.42 222 ALA A O 1
ATOM 1844 N N . THR A 1 223 ? 26.507 4.114 1.884 1.00 28.10 223 THR A N 1
ATOM 1845 C CA . THR A 1 223 ? 25.345 4.235 1.011 1.00 27.80 223 THR A CA 1
ATOM 1846 C C . THR A 1 223 ? 25.795 3.973 -0.423 1.00 27.49 223 THR A C 1
ATOM 1847 O O . THR A 1 223 ? 26.993 4.067 -0.707 1.00 28.35 223 THR A O 1
ATOM 1851 N N . PRO A 1 224 ? 24.860 3.591 -1.322 1.00 28.40 224 PRO A N 1
ATOM 1852 C CA . PRO A 1 224 ? 25.301 3.218 -2.682 1.00 27.82 224 PRO A CA 1
ATOM 1853 C C . PRO A 1 224 ? 26.250 4.185 -3.434 1.00 27.98 224 PRO A C 1
ATOM 1854 O O . PRO A 1 224 ? 27.246 3.709 -3.976 1.00 28.49 224 PRO A O 1
ATOM 1858 N N . PRO A 1 225 ? 25.980 5.518 -3.436 1.00 27.77 225 PRO A N 1
ATOM 1859 C CA . PRO A 1 225 ? 26.839 6.419 -4.219 1.00 27.90 225 PRO A CA 1
ATOM 1860 C C . PRO A 1 225 ? 28.248 6.529 -3.634 1.00 27.21 225 PRO A C 1
ATOM 1861 O O . PRO A 1 225 ? 29.202 6.735 -4.384 1.00 27.39 225 PRO A O 1
ATOM 1865 N N . LEU A 1 226 ? 28.369 6.397 -2.318 1.00 27.45 226 LEU A N 1
ATOM 1866 C CA . LEU A 1 226 ? 29.672 6.375 -1.675 1.00 27.90 226 LEU A CA 1
ATOM 1867 C C . LEU A 1 226 ? 30.380 5.023 -1.869 1.00 28.80 226 LEU A C 1
ATOM 1868 O O . LEU A 1 226 ? 31.581 4.973 -2.186 1.00 28.60 226 LEU A O 1
ATOM 1873 N N . ALA A 1 227 ? 29.627 3.938 -1.717 1.00 28.58 227 ALA A N 1
ATOM 1874 C CA . ALA A 1 227 ? 30.166 2.588 -1.945 1.00 28.81 227 ALA A CA 1
ATOM 1875 C C . ALA A 1 227 ? 30.741 2.430 -3.352 1.00 29.46 227 ALA A C 1
ATOM 1876 O O . ALA A 1 227 ? 31.777 1.778 -3.529 1.00 30.02 227 ALA A O 1
ATOM 1878 N N . GLU A 1 228 ? 30.061 3.010 -4.349 1.00 29.09 228 GLU A N 1
ATOM 1879 C CA . GLU A 1 228 ? 30.512 2.960 -5.746 1.00 30.29 228 GLU A CA 1
ATOM 1880 C C . GLU A 1 228 ? 31.945 3.460 -5.918 1.00 29.08 228 GLU A C 1
ATOM 1881 O O . GLU A 1 228 ? 32.649 3.010 -6.833 1.00 29.99 228 GLU A O 1
ATOM 1887 N N . ARG A 1 229 ? 32.342 4.392 -5.044 1.00 28.96 229 ARG A N 1
ATOM 1888 C CA . ARG A 1 229 ? 33.666 5.039 -5.042 1.00 28.74 229 ARG A CA 1
ATOM 1889 C C . ARG A 1 229 ? 34.676 4.342 -4.110 1.00 28.52 229 ARG A C 1
ATOM 1890 O O . ARG A 1 229 ? 35.828 4.773 -4.005 1.00 27.34 229 ARG A O 1
ATOM 1898 N N . CYS A 1 230 ? 34.274 3.233 -3.475 1.00 28.67 230 CYS A N 1
ATOM 1899 C CA . CYS A 1 230 ? 35.195 2.538 -2.566 1.00 28.40 230 CYS A CA 1
ATOM 1900 C C . CYS A 1 230 ? 36.242 1.796 -3.380 1.00 29.24 230 CYS A C 1
ATOM 1901 O O . CYS A 1 230 ? 35.876 0.940 -4.203 1.00 29.34 230 CYS A O 1
ATOM 1904 N N . VAL A 1 231 ? 37.516 2.126 -3.161 1.00 28.48 231 VAL A N 1
ATOM 1905 C CA . VAL A 1 231 ? 38.614 1.517 -3.921 1.00 29.31 231 VAL A CA 1
ATOM 1906 C C . VAL A 1 231 ? 39.493 0.565 -3.092 1.00 29.64 231 VAL A C 1
ATOM 1907 O O . VAL A 1 231 ? 40.273 -0.211 -3.657 1.00 29.70 231 VAL A O 1
ATOM 1911 N N . ASP A 1 232 ? 39.355 0.616 -1.775 1.00 29.66 232 ASP A N 1
ATOM 1912 C CA . ASP A 1 232 ? 40.093 -0.300 -0.895 1.00 29.00 232 ASP A CA 1
ATOM 1913 C C . ASP A 1 232 ? 39.403 -0.414 0.466 1.00 29.39 232 ASP A C 1
ATOM 1914 O O . ASP A 1 232 ? 38.656 0.475 0.870 1.00 29.64 232 ASP A O 1
ATOM 1919 N N . CYS A 1 233 ? 39.621 -1.547 1.138 1.00 28.95 233 CYS A N 1
ATOM 1920 C CA . CYS A 1 233 ? 39.125 -1.765 2.478 1.00 29.49 233 CYS A CA 1
ATOM 1921 C C . CYS A 1 233 ? 39.940 -2.924 3.022 1.00 30.04 233 CYS A C 1
ATOM 1922 O O . CYS A 1 233 ? 40.184 -3.907 2.311 1.00 30.25 233 CYS A O 1
ATOM 1925 N N . TYR A 1 234 ? 40.405 -2.780 4.251 1.00 30.03 234 TYR A N 1
ATOM 1926 C CA . TYR A 1 234 ? 41.259 -3.797 4.856 1.00 30.34 234 TYR A CA 1
ATOM 1927 C C . TYR A 1 234 ? 41.271 -3.649 6.370 1.00 31.06 234 TYR A C 1
ATOM 1928 O O . TYR A 1 234 ? 40.951 -2.580 6.903 1.00 31.02 234 TYR A O 1
ATOM 1937 N N . ALA A 1 235 ? 41.636 -4.735 7.047 1.00 31.39 235 ALA A N 1
ATOM 1938 C CA . ALA A 1 235 ? 41.852 -4.731 8.488 1.00 31.87 235 ALA A CA 1
ATOM 1939 C C . ALA A 1 235 ? 43.341 -4.612 8.738 1.00 31.65 235 ALA A C 1
ATOM 1940 O O . ALA A 1 235 ? 44.138 -5.307 8.107 1.00 33.39 235 ALA A O 1
ATOM 1942 N N . ASP A 1 236 ? 43.721 -3.730 9.647 1.00 31.11 236 ASP A N 1
ATOM 1943 C CA . ASP A 1 236 ? 45.145 -3.519 9.960 1.00 31.00 236 ASP A CA 1
ATOM 1944 C C . ASP A 1 236 ? 45.609 -4.362 11.149 1.00 31.25 236 ASP A C 1
ATOM 1945 O O . ASP A 1 236 ? 45.281 -4.064 12.294 1.00 31.16 236 ASP A O 1
ATOM 1950 N N . ILE A 1 237 ? 46.366 -5.427 10.865 1.00 31.22 237 ILE A N 1
ATOM 1951 C CA . ILE A 1 237 ? 46.846 -6.347 11.905 1.00 30.85 237 ILE A CA 1
ATOM 1952 C C . ILE A 1 237 ? 47.959 -5.748 12.797 1.00 31.20 237 ILE A C 1
ATOM 1953 O O . ILE A 1 237 ? 48.189 -6.206 13.931 1.00 30.98 237 ILE A O 1
ATOM 1958 N N . LYS A 1 238 ? 48.665 -4.735 12.290 1.00 31.14 238 LYS A N 1
ATOM 1959 C CA . LYS A 1 238 ? 49.840 -4.207 13.006 1.00 32.12 238 LYS A CA 1
ATOM 1960 C C . LYS A 1 238 ? 49.567 -3.759 14.467 1.00 31.26 238 LYS A C 1
ATOM 1961 O O . LYS A 1 238 ? 50.286 -4.201 15.381 1.00 31.79 238 LYS A O 1
ATOM 1967 N N . PRO A 1 239 ? 48.543 -2.906 14.690 1.00 31.67 239 PRO A N 1
ATOM 1968 C CA . PRO A 1 239 ? 48.222 -2.531 16.083 1.00 31.63 239 PRO A CA 1
ATOM 1969 C C . PRO A 1 239 ? 47.820 -3.720 16.977 1.00 31.47 239 PRO A C 1
ATOM 1970 O O . PRO A 1 239 ? 48.016 -3.654 18.199 1.00 32.38 239 PRO A O 1
ATOM 1974 N N . ARG A 1 240 ? 47.288 -4.789 16.372 1.00 30.15 240 ARG A N 1
ATOM 1975 C CA . ARG A 1 240 ? 46.910 -6.006 17.121 1.00 30.68 240 ARG A CA 1
ATOM 1976 C C . ARG A 1 240 ? 48.116 -6.835 17.618 1.00 30.19 240 ARG A C 1
ATOM 1977 O O . ARG A 1 240 ? 48.009 -7.631 18.554 1.00 29.89 240 ARG A O 1
ATOM 1985 N N . LEU A 1 241 ? 49.249 -6.647 16.952 1.00 30.28 241 LEU A N 1
ATOM 1986 C CA . LEU A 1 241 ? 50.506 -7.306 17.304 1.00 30.53 241 LEU A CA 1
ATOM 1987 C C . LEU A 1 241 ? 51.391 -6.449 18.206 1.00 31.08 241 LEU A C 1
ATOM 1988 O O . LEU A 1 241 ? 52.416 -6.931 18.736 1.00 31.37 241 LEU A O 1
ATOM 1993 N N . ALA A 1 242 ? 51.024 -5.181 18.375 1.00 31.25 242 ALA A N 1
ATOM 1994 C CA . ALA A 1 242 ? 51.825 -4.277 19.196 1.00 31.47 242 ALA A CA 1
ATOM 1995 C C . ALA A 1 242 ? 51.666 -4.598 20.684 1.00 31.48 242 ALA A C 1
ATOM 1996 O O . ALA A 1 242 ? 50.793 -5.403 21.065 1.00 31.22 242 ALA A O 1
ATOM 1998 N N . GLU A 1 243 ? 52.495 -3.970 21.521 1.00 31.45 243 GLU A N 1
ATOM 1999 C CA . GLU A 1 243 ? 52.422 -4.184 22.973 1.00 31.47 243 GLU A CA 1
ATOM 2000 C C . GLU A 1 243 ? 51.140 -3.579 23.539 1.00 30.75 243 GLU A C 1
ATOM 2001 O O . GLU A 1 243 ? 50.716 -2.506 23.103 1.00 30.68 243 GLU A O 1
ATOM 2007 N N . LYS A 1 244 ? 50.527 -4.300 24.480 1.00 29.88 244 LYS A N 1
ATOM 2008 C CA . LYS A 1 244 ? 49.235 -3.938 25.085 1.00 28.97 244 LYS A CA 1
ATOM 2009 C C . LYS A 1 244 ? 48.211 -3.511 24.022 1.00 28.54 244 LYS A C 1
ATOM 2010 O O . LYS A 1 244 ? 47.728 -2.372 24.003 1.00 28.11 244 LYS A O 1
ATOM 2016 N N . PRO A 1 245 ? 47.880 -4.447 23.115 1.00 27.63 245 PRO A N 1
ATOM 2017 C CA . PRO A 1 245 ? 46.955 -4.139 22.021 1.00 27.85 245 PRO A CA 1
ATOM 2018 C C . PRO A 1 245 ? 45.502 -4.177 22.460 1.00 27.70 245 PRO A C 1
ATOM 2019 O O . PRO A 1 245 ? 45.180 -4.834 23.454 1.00 27.60 245 PRO A O 1
ATOM 2023 N N . SER A 1 246 ? 44.636 -3.496 21.705 1.00 27.43 246 SER A N 1
ATOM 2024 C CA . SER A 1 246 ? 43.194 -3.773 21.787 1.00 27.91 246 SER A CA 1
ATOM 2025 C C . SER A 1 246 ? 42.977 -5.214 21.312 1.00 28.64 246 SER A C 1
ATOM 2026 O O . SER A 1 246 ? 43.804 -5.743 20.572 1.00 28.47 246 SER A O 1
ATOM 2029 N N . ASP A 1 247 ? 41.863 -5.836 21.695 1.00 28.83 247 ASP A N 1
ATOM 2030 C CA . ASP A 1 247 ? 41.517 -7.142 21.117 1.00 28.92 247 ASP A CA 1
ATOM 2031 C C . ASP A 1 247 ? 40.977 -7.026 19.680 1.00 28.86 247 ASP A C 1
ATOM 2032 O O . ASP A 1 247 ? 41.013 -8.004 18.930 1.00 30.05 247 ASP A O 1
ATOM 2037 N N . HIS A 1 248 ? 40.511 -5.835 19.295 1.00 28.47 248 HIS A N 1
ATOM 2038 C CA . HIS A 1 248 ? 40.071 -5.570 17.915 1.00 29.48 248 HIS A CA 1
ATOM 2039 C C . HIS A 1 248 ? 41.188 -4.958 17.053 1.00 30.35 248 HIS A C 1
ATOM 2040 O O . HIS A 1 248 ? 42.139 -4.363 17.592 1.00 30.64 248 HIS A O 1
ATOM 2047 N N . LEU A 1 249 ? 41.032 -5.079 15.727 1.00 30.69 249 LEU A N 1
ATOM 2048 C CA . LEU A 1 249 ? 41.879 -4.413 14.725 1.00 31.89 249 LEU A CA 1
ATOM 2049 C C . LEU A 1 249 ? 41.119 -3.206 14.124 1.00 31.07 249 LEU A C 1
ATOM 2050 O O . LEU A 1 249 ? 39.885 -3.271 13.979 1.00 31.89 249 LEU A O 1
ATOM 2055 N N . PRO A 1 250 ? 41.833 -2.120 13.733 1.00 30.73 250 PRO A N 1
ATOM 2056 C CA . PRO A 1 250 ? 41.135 -1.118 12.915 1.00 30.23 250 PRO A CA 1
ATOM 2057 C C . PRO A 1 250 ? 40.690 -1.700 11.571 1.00 30.41 250 PRO A C 1
ATOM 2058 O O . PRO A 1 250 ? 41.405 -2.532 10.969 1.00 30.59 250 PRO A O 1
ATOM 2062 N N . LEU A 1 251 ? 39.527 -1.259 11.110 1.00 30.18 251 LEU A N 1
ATOM 2063 C CA . LEU A 1 251 ? 39.040 -1.589 9.783 1.00 30.67 251 LEU A CA 1
ATOM 2064 C C . LEU A 1 251 ? 39.039 -0.256 9.019 1.00 30.87 251 LEU A C 1
ATOM 2065 O O . LEU A 1 251 ? 38.538 0.752 9.548 1.00 30.22 251 LEU A O 1
ATOM 2070 N N . VAL A 1 252 ? 39.651 -0.254 7.830 1.00 29.57 252 VAL A N 1
ATOM 2071 C CA . VAL A 1 252 ? 39.926 0.977 7.060 1.00 29.53 252 VAL A CA 1
ATOM 2072 C C . VAL A 1 252 ? 39.260 0.872 5.690 1.00 29.25 252 VAL A C 1
ATOM 2073 O O . VAL A 1 252 ? 39.333 -0.185 5.051 1.00 29.63 252 VAL A O 1
ATOM 2077 N N . ALA A 1 253 ? 38.592 1.939 5.249 1.00 28.64 253 ALA A N 1
ATOM 2078 C CA . ALA A 1 253 ? 38.070 1.996 3.875 1.00 28.60 253 ALA A CA 1
ATOM 2079 C C . ALA A 1 253 ? 38.548 3.278 3.216 1.00 29.24 253 ALA A C 1
ATOM 2080 O O . ALA A 1 253 ? 38.653 4.327 3.880 1.00 29.48 253 ALA A O 1
ATOM 2082 N N . VAL A 1 254 ? 38.837 3.182 1.923 1.00 28.20 254 VAL A N 1
ATOM 2083 C CA . VAL A 1 254 ? 39.308 4.299 1.103 1.00 28.73 254 VAL A CA 1
ATOM 2084 C C . VAL A 1 254 ? 38.341 4.492 -0.073 1.00 28.53 254 VAL A C 1
ATOM 2085 O O . VAL A 1 254 ? 37.963 3.523 -0.758 1.00 27.57 254 VAL A O 1
ATOM 2089 N N . PHE A 1 255 ? 37.930 5.752 -0.262 1.00 27.77 255 PHE A N 1
ATOM 2090 C CA . PHE A 1 255 ? 36.970 6.159 -1.299 1.00 28.47 255 PHE A CA 1
ATOM 2091 C C . PHE A 1 255 ? 37.592 7.170 -2.265 1.00 27.97 255 PHE A C 1
ATOM 2092 O O . PHE A 1 255 ? 38.363 8.062 -1.856 1.00 27.74 255 PHE A O 1
ATOM 2100 N N . ASP A 1 256 ? 37.215 7.037 -3.537 1.00 28.25 256 ASP A N 1
ATOM 2101 C CA . ASP A 1 256 ? 37.685 7.876 -4.624 1.00 29.51 256 ASP A CA 1
ATOM 2102 C C . ASP A 1 256 ? 36.827 9.150 -4.640 1.00 29.26 256 ASP A C 1
ATOM 2103 O O . ASP A 1 256 ? 35.938 9.319 -5.476 1.00 29.19 256 ASP A O 1
ATOM 2108 N N . VAL A 1 257 ? 37.107 10.025 -3.676 1.00 28.94 257 VAL A N 1
ATOM 2109 C CA . VAL A 1 257 ? 36.361 11.262 -3.445 1.00 29.58 257 VAL A CA 1
ATOM 2110 C C . VAL A 1 257 ? 37.400 12.366 -3.203 1.00 29.19 257 VAL A C 1
ATOM 2111 O O . VAL A 1 257 ? 37.349 13.499 -3.743 1.00 28.72 257 VAL A O 1
ATOM 2116 N N . MET B 1 1 ? 85.761 -4.183 40.958 1.00 38.93 1 MET B N 1
ATOM 2117 C CA . MET B 1 1 ? 84.764 -3.553 41.871 1.00 39.15 1 MET B CA 1
ATOM 2118 C C . MET B 1 1 ? 83.558 -4.459 42.138 1.00 37.50 1 MET B C 1
ATOM 2119 O O . MET B 1 1 ? 83.254 -5.366 41.356 1.00 37.03 1 MET B O 1
ATOM 2124 N N . LEU B 1 2 ? 82.884 -4.208 43.257 1.00 35.66 2 LEU B N 1
ATOM 2125 C CA . LEU B 1 2 ? 81.688 -4.950 43.632 1.00 34.41 2 LEU B CA 1
ATOM 2126 C C . LEU B 1 2 ? 80.580 -3.944 43.883 1.00 33.17 2 LEU B C 1
ATOM 2127 O O . LEU B 1 2 ? 80.775 -2.975 44.620 1.00 32.41 2 LEU B O 1
ATOM 2132 N N . LYS B 1 3 ? 79.432 -4.174 43.254 1.00 31.36 3 LYS B N 1
ATOM 2133 C CA . LYS B 1 3 ? 78.295 -3.268 43.362 1.00 30.52 3 LYS B CA 1
ATOM 2134 C C . LYS B 1 3 ? 77.093 -4.013 43.930 1.00 30.25 3 LYS B C 1
ATOM 2135 O O . LYS B 1 3 ? 76.678 -5.067 43.410 1.00 29.81 3 LYS B O 1
ATOM 2141 N N . ILE B 1 4 ? 76.552 -3.461 45.011 1.00 29.41 4 ILE B N 1
ATOM 2142 C CA . ILE B 1 4 ? 75.405 -4.024 45.709 1.00 29.52 4 ILE B CA 1
ATOM 2143 C C . ILE B 1 4 ? 74.324 -2.938 45.809 1.00 29.32 4 ILE B C 1
ATOM 2144 O O . ILE B 1 4 ? 74.607 -1.766 46.116 1.00 29.98 4 ILE B O 1
ATOM 2149 N N . ALA B 1 5 ? 73.092 -3.337 45.537 1.00 28.99 5 ALA B N 1
ATOM 2150 C CA . ALA B 1 5 ? 71.967 -2.405 45.545 1.00 28.45 5 ALA B CA 1
ATOM 2151 C C . ALA B 1 5 ? 70.774 -3.005 46.286 1.00 28.97 5 ALA B C 1
ATOM 2152 O O . ALA B 1 5 ? 70.640 -4.234 46.395 1.00 28.50 5 ALA B O 1
ATOM 2154 N N . THR B 1 6 ? 69.950 -2.121 46.834 1.00 28.56 6 THR B N 1
ATOM 2155 C CA . THR B 1 6 ? 68.709 -2.525 47.482 1.00 29.56 6 THR B CA 1
ATOM 2156 C C . THR B 1 6 ? 67.581 -1.674 46.898 1.00 30.05 6 THR B C 1
ATOM 2157 O O . THR B 1 6 ? 67.778 -0.479 46.626 1.00 29.60 6 THR B O 1
ATOM 2161 N N . PHE B 1 7 ? 66.407 -2.275 46.687 1.00 29.35 7 PHE B N 1
ATOM 2162 C CA . PHE B 1 7 ? 65.338 -1.581 45.974 1.00 28.89 7 PHE B CA 1
ATOM 2163 C C . PHE B 1 7 ? 63.999 -2.154 46.406 1.00 29.17 7 PHE B C 1
ATOM 2164 O O . PHE B 1 7 ? 63.732 -3.337 46.178 1.00 29.56 7 PHE B O 1
ATOM 2172 N N . ASN B 1 8 ? 63.175 -1.326 47.052 1.00 29.04 8 ASN B N 1
ATOM 2173 C CA . ASN B 1 8 ? 61.809 -1.715 47.315 1.00 28.44 8 ASN B CA 1
ATOM 2174 C C . ASN B 1 8 ? 61.035 -1.443 46.034 1.00 28.78 8 ASN B C 1
ATOM 2175 O O . ASN B 1 8 ? 60.925 -0.291 45.601 1.00 28.46 8 ASN B O 1
ATOM 2180 N N . VAL B 1 9 ? 60.515 -2.510 45.432 1.00 28.08 9 VAL B N 1
ATOM 2181 C CA . VAL B 1 9 ? 59.941 -2.447 44.084 1.00 28.26 9 VAL B CA 1
ATOM 2182 C C . VAL B 1 9 ? 58.426 -2.206 43.994 1.00 28.73 9 VAL B C 1
ATOM 2183 O O . VAL B 1 9 ? 57.892 -2.016 42.893 1.00 29.14 9 VAL B O 1
ATOM 2187 N N . ASN B 1 10 ? 57.728 -2.232 45.134 1.00 28.64 10 ASN B N 1
ATOM 2188 C CA . ASN B 1 10 ? 56.253 -2.129 45.148 1.00 28.49 10 ASN B CA 1
ATOM 2189 C C . ASN B 1 10 ? 55.553 -3.038 44.112 1.00 29.07 10 ASN B C 1
ATOM 2190 O O . ASN B 1 10 ? 54.885 -2.566 43.195 1.00 28.66 10 ASN B O 1
ATOM 2195 N N . SER B 1 11 ? 55.787 -4.342 44.248 1.00 29.43 11 SER B N 1
ATOM 2196 C CA . SER B 1 11 ? 55.235 -5.405 43.376 1.00 29.64 11 SER B CA 1
ATOM 2197 C C . SER B 1 11 ? 56.138 -5.654 42.171 1.00 29.25 11 SER B C 1
ATOM 2198 O O . SER B 1 11 ? 56.157 -4.867 41.201 1.00 29.30 11 SER B O 1
ATOM 2201 N N . ILE B 1 12 ? 56.865 -6.763 42.215 1.00 29.18 12 ILE B N 1
ATOM 2202 C CA . ILE B 1 12 ? 57.827 -7.047 41.153 1.00 28.65 12 ILE B CA 1
ATOM 2203 C C . ILE B 1 12 ? 57.145 -7.224 39.782 1.00 29.10 12 ILE B C 1
ATOM 2204 O O . ILE B 1 12 ? 57.681 -6.774 38.762 1.00 28.71 12 ILE B O 1
ATOM 2209 N N . ARG B 1 13 ? 55.974 -7.859 39.759 1.00 29.34 13 ARG B N 1
ATOM 2210 C CA . ARG B 1 13 ? 55.274 -8.077 38.482 1.00 29.32 13 ARG B CA 1
ATOM 2211 C C . ARG B 1 13 ? 54.774 -6.762 37.885 1.00 29.95 13 ARG B C 1
ATOM 2212 O O . ARG B 1 13 ? 54.490 -6.682 36.678 1.00 30.44 13 ARG B O 1
ATOM 2220 N N . SER B 1 14 ? 54.667 -5.737 38.732 1.00 28.83 14 SER B N 1
ATOM 2221 C CA . SER B 1 14 ? 54.273 -4.408 38.268 1.00 29.36 14 SER B CA 1
ATOM 2222 C C . SER B 1 14 ? 55.485 -3.509 37.993 1.00 29.07 14 SER B C 1
ATOM 2223 O O . SER B 1 14 ? 55.316 -2.361 37.522 1.00 29.79 14 SER B O 1
ATOM 2226 N N . ARG B 1 15 ? 56.689 -4.017 38.265 1.00 28.86 15 ARG B N 1
ATOM 2227 C CA . ARG B 1 15 ? 57.894 -3.188 38.168 1.00 28.36 15 ARG B CA 1
ATOM 2228 C C . ARG B 1 15 ? 59.005 -3.732 37.257 1.00 28.60 15 ARG B C 1
ATOM 2229 O O . ARG B 1 15 ? 60.106 -3.188 37.239 1.00 28.84 15 ARG B O 1
ATOM 2237 N N . LEU B 1 16 ? 58.732 -4.787 36.487 1.00 29.68 16 LEU B N 1
ATOM 2238 C CA . LEU B 1 16 ? 59.769 -5.345 35.612 1.00 29.54 16 LEU B CA 1
ATOM 2239 C C . LEU B 1 16 ? 60.282 -4.356 34.551 1.00 29.60 16 LEU B C 1
ATOM 2240 O O . LEU B 1 16 ? 61.443 -4.439 34.133 1.00 29.21 16 LEU B O 1
ATOM 2245 N N . HIS B 1 17 ? 59.410 -3.441 34.124 1.00 29.38 17 HIS B N 1
ATOM 2246 C CA . HIS B 1 17 ? 59.748 -2.391 33.159 1.00 29.35 17 HIS B CA 1
ATOM 2247 C C . HIS B 1 17 ? 60.763 -1.384 33.734 1.00 30.19 17 HIS B C 1
ATOM 2248 O O . HIS B 1 17 ? 61.394 -0.647 32.982 1.00 29.88 17 HIS B O 1
ATOM 2255 N N . ILE B 1 18 ? 60.884 -1.328 35.058 1.00 29.78 18 ILE B N 1
ATOM 2256 C CA . ILE B 1 18 ? 61.937 -0.544 35.721 1.00 30.23 18 ILE B CA 1
ATOM 2257 C C . ILE B 1 18 ? 63.155 -1.446 36.022 1.00 30.00 18 ILE B C 1
ATOM 2258 O O . ILE B 1 18 ? 64.291 -1.137 35.622 1.00 30.27 18 ILE B O 1
ATOM 2263 N N . VAL B 1 19 ? 62.906 -2.563 36.707 1.00 28.99 19 VAL B N 1
ATOM 2264 C CA . VAL B 1 19 ? 63.975 -3.391 37.281 1.00 29.24 19 VAL B CA 1
ATOM 2265 C C . VAL B 1 19 ? 64.879 -4.020 36.221 1.00 29.09 19 VAL B C 1
ATOM 2266 O O . VAL B 1 19 ? 66.113 -3.966 36.343 1.00 29.90 19 VAL B O 1
ATOM 2270 N N . ILE B 1 20 ? 64.284 -4.604 35.180 1.00 29.86 20 ILE B N 1
ATOM 2271 C CA . ILE B 1 20 ? 65.105 -5.294 34.180 1.00 30.03 20 ILE B CA 1
ATOM 2272 C C . ILE B 1 20 ? 66.011 -4.335 33.379 1.00 29.97 20 ILE B C 1
ATOM 2273 O O . ILE B 1 20 ? 67.218 -4.603 33.247 1.00 30.29 20 ILE B O 1
ATOM 2278 N N . PRO B 1 21 ? 65.446 -3.236 32.824 1.00 30.35 21 PRO B N 1
ATOM 2279 C CA . PRO B 1 21 ? 66.339 -2.222 32.232 1.00 30.75 21 PRO B CA 1
ATOM 2280 C C . PRO B 1 21 ? 67.381 -1.681 33.229 1.00 31.06 21 PRO B C 1
ATOM 2281 O O . PRO B 1 21 ? 68.542 -1.493 32.837 1.00 31.70 21 PRO B O 1
ATOM 2285 N N . TRP B 1 22 ? 66.971 -1.436 34.479 1.00 30.95 22 TRP B N 1
ATOM 2286 C CA . TRP B 1 22 ? 67.881 -0.967 35.545 1.00 30.88 22 TRP B CA 1
ATOM 2287 C C . TRP B 1 22 ? 69.067 -1.916 35.758 1.00 31.03 22 TRP B C 1
ATOM 2288 O O . TRP B 1 22 ? 70.202 -1.457 35.850 1.00 31.31 22 TRP B O 1
ATOM 2299 N N . LEU B 1 23 ? 68.808 -3.224 35.809 1.00 30.47 23 LEU B N 1
ATOM 2300 C CA . LEU B 1 23 ? 69.885 -4.229 35.915 1.00 30.47 23 LEU B CA 1
ATOM 2301 C C . LEU B 1 23 ? 70.797 -4.234 34.696 1.00 30.85 23 LEU B C 1
ATOM 2302 O O . LEU B 1 23 ? 72.022 -4.331 34.831 1.00 30.73 23 LEU B O 1
ATOM 2307 N N . LYS B 1 24 ? 70.200 -4.126 33.508 1.00 31.18 24 LYS B N 1
ATOM 2308 C CA . LYS B 1 24 ? 70.962 -4.129 32.259 1.00 32.34 24 LYS B CA 1
ATOM 2309 C C . LYS B 1 24 ? 71.915 -2.936 32.186 1.00 32.39 24 LYS B C 1
ATOM 2310 O O . LYS B 1 24 ? 73.050 -3.069 31.720 1.00 32.60 24 LYS B O 1
ATOM 2316 N N . GLU B 1 25 ? 71.448 -1.786 32.670 1.00 32.92 25 GLU B N 1
ATOM 2317 C CA . GLU B 1 25 ? 72.208 -0.534 32.620 1.00 34.72 25 GLU B CA 1
ATOM 2318 C C . GLU B 1 25 ? 73.257 -0.427 33.734 1.00 34.03 25 GLU B C 1
ATOM 2319 O O . GLU B 1 25 ? 74.397 -0.009 33.479 1.00 34.25 25 GLU B O 1
ATOM 2325 N N . ASN B 1 26 ? 72.875 -0.822 34.951 1.00 33.57 26 ASN B N 1
ATOM 2326 C CA . ASN B 1 26 ? 73.717 -0.659 36.129 1.00 33.26 26 ASN B CA 1
ATOM 2327 C C . ASN B 1 26 ? 74.587 -1.868 36.491 1.00 33.02 26 ASN B C 1
ATOM 2328 O O . ASN B 1 26 ? 75.578 -1.730 37.217 1.00 32.79 26 ASN B O 1
ATOM 2333 N N . LYS B 1 27 ? 74.196 -3.044 35.995 1.00 32.44 27 LYS B N 1
ATOM 2334 C CA . LYS B 1 27 ? 74.942 -4.308 36.160 1.00 32.56 27 LYS B CA 1
ATOM 2335 C C . LYS B 1 27 ? 75.520 -4.533 37.567 1.00 31.38 27 LYS B C 1
ATOM 2336 O O . LYS B 1 27 ? 76.727 -4.768 37.715 1.00 31.46 27 LYS B O 1
ATOM 2342 N N . PRO B 1 28 ? 74.660 -4.473 38.609 1.00 31.13 28 PRO B N 1
ATOM 2343 C CA . PRO B 1 28 ? 75.172 -4.717 39.949 1.00 30.61 28 PRO B CA 1
ATOM 2344 C C . PRO B 1 28 ? 75.492 -6.189 40.105 1.00 30.51 28 PRO B C 1
ATOM 2345 O O . PRO B 1 28 ? 74.907 -7.037 39.422 1.00 30.83 28 PRO B O 1
ATOM 2349 N N . ASP B 1 29 ? 76.400 -6.501 41.011 1.00 29.93 29 ASP B N 1
ATOM 2350 C CA . ASP B 1 29 ? 76.693 -7.895 41.316 1.00 29.49 29 ASP B CA 1
ATOM 2351 C C . ASP B 1 29 ? 75.531 -8.521 42.098 1.00 29.34 29 ASP B C 1
ATOM 2352 O O . ASP B 1 29 ? 75.228 -9.702 41.939 1.00 28.69 29 ASP B O 1
ATOM 2357 N N . ILE B 1 30 ? 74.887 -7.709 42.937 1.00 29.13 30 ILE B N 1
ATOM 2358 C CA . ILE B 1 30 ? 73.810 -8.153 43.825 1.00 28.83 30 ILE B CA 1
ATOM 2359 C C . ILE B 1 30 ? 72.736 -7.056 43.883 1.00 29.44 30 ILE B C 1
ATOM 2360 O O . ILE B 1 30 ? 73.051 -5.874 44.069 1.00 29.51 30 ILE B O 1
ATOM 2365 N N . LEU B 1 31 ? 71.493 -7.452 43.650 1.00 29.20 31 LEU B N 1
ATOM 2366 C CA . LEU B 1 31 ? 70.343 -6.568 43.858 1.00 29.00 31 LEU B CA 1
ATOM 2367 C C . LEU B 1 31 ? 69.376 -7.208 44.840 1.00 29.84 31 LEU B C 1
ATOM 2368 O O . LEU B 1 31 ? 68.793 -8.259 44.546 1.00 30.78 31 LEU B O 1
ATOM 2373 N N . CYS B 1 32 ? 69.225 -6.592 46.008 1.00 29.97 32 CYS B N 1
ATOM 2374 C CA . CYS B 1 32 ? 68.194 -7.015 46.965 1.00 29.93 32 CYS B CA 1
ATOM 2375 C C . CYS B 1 32 ? 66.905 -6.286 46.690 1.00 29.91 32 CYS B C 1
ATOM 2376 O O . CYS B 1 32 ? 66.918 -5.063 46.555 1.00 30.47 32 CYS B O 1
ATOM 2381 N N . MET B 1 33 ? 65.778 -7.005 46.689 1.00 29.50 33 MET B N 1
ATOM 2382 C CA . MET B 1 33 ? 64.478 -6.389 46.432 1.00 29.95 33 MET B CA 1
ATOM 2383 C C . MET B 1 33 ? 63.534 -6.659 47.594 1.00 29.19 33 MET B C 1
ATOM 2384 O O . MET B 1 33 ? 63.579 -7.747 48.177 1.00 29.13 33 MET B O 1
ATOM 2389 N N . GLN B 1 34 ? 62.670 -5.681 47.900 1.00 28.72 34 GLN B N 1
ATOM 2390 C CA . GLN B 1 34 ? 61.621 -5.848 48.918 1.00 28.64 34 GLN B CA 1
ATOM 2391 C C . GLN B 1 34 ? 60.250 -5.457 48.381 1.00 28.88 34 GLN B C 1
ATOM 2392 O O . GLN B 1 34 ? 60.148 -4.739 47.386 1.00 28.78 34 GLN B O 1
ATOM 2398 N N . GLU B 1 35 ? 59.206 -5.897 49.087 1.00 28.23 35 GLU B N 1
ATOM 2399 C CA . GLU B 1 35 ? 57.827 -5.751 48.622 1.00 28.76 35 GLU B CA 1
ATOM 2400 C C . GLU B 1 35 ? 57.637 -6.252 47.191 1.00 28.53 35 GLU B C 1
ATOM 2401 O O . GLU B 1 35 ? 57.045 -5.568 46.354 1.00 28.95 35 GLU B O 1
ATOM 2407 N N . THR B 1 36 ? 58.125 -7.471 46.923 1.00 28.51 36 THR B N 1
ATOM 2408 C CA . THR B 1 36 ? 57.898 -8.103 45.612 1.00 28.27 36 THR B CA 1
ATOM 2409 C C . THR B 1 36 ? 56.415 -8.459 45.413 1.00 28.63 36 THR B C 1
ATOM 2410 O O . THR B 1 36 ? 55.932 -8.568 44.277 1.00 27.64 36 THR B O 1
ATOM 2414 N N . LYS B 1 37 ? 55.700 -8.662 46.523 1.00 28.32 37 LYS B N 1
ATOM 2415 C CA . LYS B 1 37 ? 54.248 -8.915 46.510 1.00 28.66 37 LYS B CA 1
ATOM 2416 C C . LYS B 1 37 ? 53.834 -10.003 45.503 1.00 28.60 37 LYS B C 1
ATOM 2417 O O . LYS B 1 37 ? 52.959 -9.800 44.647 1.00 29.22 37 LYS B O 1
ATOM 2423 N N . VAL B 1 38 ? 54.470 -11.166 45.612 1.00 28.24 38 VAL B N 1
ATOM 2424 C CA . VAL B 1 38 ? 54.161 -12.278 44.719 1.00 28.16 38 VAL B CA 1
ATOM 2425 C C . VAL B 1 38 ? 54.472 -13.603 45.400 1.00 28.23 38 VAL B C 1
ATOM 2426 O O . VAL B 1 38 ? 55.477 -13.718 46.103 1.00 27.57 38 VAL B O 1
ATOM 2430 N N . GLU B 1 39 ? 53.587 -14.584 45.204 1.00 28.28 39 GLU B N 1
ATOM 2431 C CA . GLU B 1 39 ? 53.834 -15.951 45.666 1.00 29.00 39 GLU B CA 1
ATOM 2432 C C . GLU B 1 39 ? 54.985 -16.564 44.849 1.00 29.03 39 GLU B C 1
ATOM 2433 O O . GLU B 1 39 ? 55.198 -16.215 43.674 1.00 28.34 39 GLU B O 1
ATOM 2439 N N . ASN B 1 40 ? 55.706 -17.491 45.467 1.00 29.33 40 ASN B N 1
ATOM 2440 C CA . ASN B 1 40 ? 56.893 -18.078 44.851 1.00 29.18 40 ASN B CA 1
ATOM 2441 C C . ASN B 1 40 ? 56.611 -18.682 43.477 1.00 29.22 40 ASN B C 1
ATOM 2442 O O . ASN B 1 40 ? 57.364 -18.450 42.528 1.00 29.20 40 ASN B O 1
ATOM 2447 N N . ARG B 1 41 ? 55.517 -19.425 43.353 1.00 29.08 41 ARG B N 1
ATOM 2448 C CA . ARG B 1 41 ? 55.218 -20.074 42.076 1.00 28.61 41 ARG B CA 1
ATOM 2449 C C . ARG B 1 41 ? 54.952 -19.076 40.924 1.00 28.60 41 ARG B C 1
ATOM 2450 O O . ARG B 1 41 ? 55.003 -19.469 39.763 1.00 28.69 41 ARG B O 1
ATOM 2458 N N . LYS B 1 42 ? 54.654 -17.812 41.244 1.00 27.70 42 LYS B N 1
ATOM 2459 C CA . LYS B 1 42 ? 54.433 -16.769 40.220 1.00 28.18 42 LYS B CA 1
ATOM 2460 C C . LYS B 1 42 ? 55.568 -15.742 40.101 1.00 28.05 42 LYS B C 1
ATOM 2461 O O . LYS B 1 42 ? 55.459 -14.764 39.339 1.00 27.78 42 LYS B O 1
ATOM 2467 N N . PHE B 1 43 ? 56.640 -15.923 40.867 1.00 27.88 43 PHE B N 1
ATOM 2468 C CA . PHE B 1 43 ? 57.759 -14.989 40.751 1.00 27.24 43 PHE B CA 1
ATOM 2469 C C . PHE B 1 43 ? 58.309 -15.015 39.316 1.00 28.32 43 PHE B C 1
ATOM 2470 O O . PHE B 1 43 ? 58.549 -16.100 38.779 1.00 28.43 43 PHE B O 1
ATOM 2478 N N . PRO B 1 44 ? 58.456 -13.830 38.678 1.00 28.18 44 PRO B N 1
ATOM 2479 C CA . PRO B 1 44 ? 58.951 -13.745 37.296 1.00 28.72 44 PRO B CA 1
ATOM 2480 C C . PRO B 1 44 ? 60.462 -14.029 37.137 1.00 29.12 44 PRO B C 1
ATOM 2481 O O . PRO B 1 44 ? 61.230 -13.143 36.733 1.00 28.66 44 PRO B O 1
ATOM 2485 N N . GLU B 1 45 ? 60.861 -15.267 37.438 1.00 29.39 45 GLU B N 1
ATOM 2486 C CA . GLU B 1 45 ? 62.238 -15.766 37.293 1.00 30.50 45 GLU B CA 1
ATOM 2487 C C . GLU B 1 45 ? 62.884 -15.553 35.932 1.00 30.22 45 GLU B C 1
ATOM 2488 O O . GLU B 1 45 ? 64.034 -15.101 35.834 1.00 30.44 45 GLU B O 1
ATOM 2494 N N . ALA B 1 46 ? 62.147 -15.921 34.885 1.00 30.07 46 ALA B N 1
ATOM 2495 C CA . ALA B 1 46 ? 62.693 -15.965 33.532 1.00 30.01 46 ALA B CA 1
ATOM 2496 C C . ALA B 1 46 ? 63.135 -14.579 33.072 1.00 29.98 46 ALA B C 1
ATOM 2497 O O . ALA B 1 46 ? 64.079 -14.448 32.282 1.00 29.67 46 ALA B O 1
ATOM 2499 N N . ASP B 1 47 ? 62.463 -13.544 33.573 1.00 30.06 47 ASP B N 1
ATOM 2500 C CA . ASP B 1 47 ? 62.816 -12.166 33.216 1.00 29.99 47 ASP B CA 1
ATOM 2501 C C . ASP B 1 47 ? 64.254 -11.835 33.628 1.00 29.39 47 ASP B C 1
ATOM 2502 O O . ASP B 1 47 ? 64.972 -11.137 32.900 1.00 29.28 47 ASP B O 1
ATOM 2507 N N . PHE B 1 48 ? 64.652 -12.329 34.801 1.00 27.75 48 PHE B N 1
ATOM 2508 C CA . PHE B 1 48 ? 66.015 -12.186 35.307 1.00 28.43 48 PHE B CA 1
ATOM 2509 C C . PHE B 1 48 ? 66.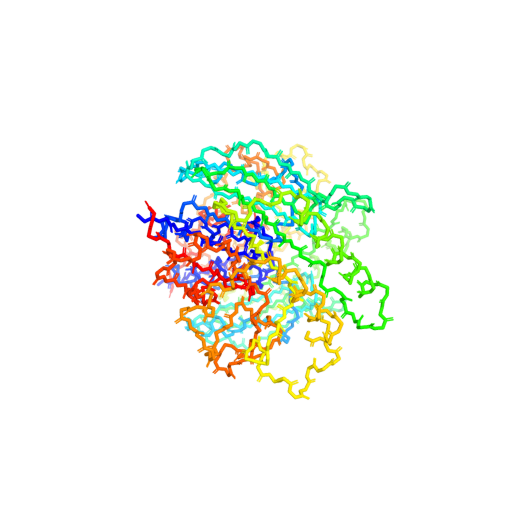990 -13.137 34.584 1.00 28.14 48 PHE B C 1
ATOM 2510 O O . PHE B 1 48 ? 68.095 -12.741 34.194 1.00 27.78 48 PHE B O 1
ATOM 2518 N N . HIS B 1 49 ? 66.584 -14.394 34.417 1.00 28.06 49 HIS B N 1
ATOM 2519 C CA . HIS B 1 49 ? 67.433 -15.372 33.731 1.00 28.27 49 HIS B CA 1
ATOM 2520 C C . HIS B 1 49 ? 67.837 -14.888 32.332 1.00 28.64 49 HIS B C 1
ATOM 2521 O O . HIS B 1 49 ? 68.993 -15.071 31.909 1.00 28.45 49 HIS B O 1
ATOM 2528 N N . ARG B 1 50 ? 66.905 -14.260 31.616 1.00 29.40 50 ARG B N 1
ATOM 2529 C CA . ARG B 1 50 ? 67.187 -13.921 30.217 1.00 30.38 50 ARG B CA 1
ATOM 2530 C C . ARG B 1 50 ? 68.154 -12.753 30.059 1.00 29.29 50 ARG B C 1
ATOM 2531 O O . ARG B 1 50 ? 68.665 -12.507 28.967 1.00 29.09 50 ARG B O 1
ATOM 2539 N N . ILE B 1 51 ? 68.437 -12.065 31.160 1.00 28.99 51 ILE B N 1
ATOM 2540 C CA . ILE B 1 51 ? 69.498 -11.059 31.170 1.00 29.10 51 ILE B CA 1
ATOM 2541 C C . ILE B 1 51 ? 70.729 -11.533 31.966 1.00 28.78 51 ILE B C 1
ATOM 2542 O O . ILE B 1 51 ? 71.580 -10.732 32.352 1.00 29.42 51 ILE B O 1
ATOM 2547 N N . GLY B 1 52 ? 70.799 -12.840 32.216 1.00 29.19 52 GLY B N 1
ATOM 2548 C CA . GLY B 1 52 ? 71.962 -13.464 32.852 1.00 28.57 52 GLY B CA 1
ATOM 2549 C C . GLY B 1 52 ? 72.049 -13.348 34.366 1.00 29.10 52 GLY B C 1
ATOM 2550 O O . GLY B 1 52 ? 73.124 -13.542 34.940 1.00 28.93 52 GLY B O 1
ATOM 2551 N N . TYR B 1 53 ? 70.927 -13.043 35.009 1.00 28.63 53 TYR B N 1
ATOM 2552 C CA . TYR B 1 53 ? 70.864 -12.941 36.466 1.00 28.71 53 TYR B CA 1
ATOM 2553 C C . TYR B 1 53 ? 70.217 -14.152 37.099 1.00 28.95 53 TYR B C 1
ATOM 2554 O O . TYR B 1 53 ? 69.153 -14.603 36.662 1.00 29.75 53 TYR B O 1
ATOM 2563 N N . HIS B 1 54 ? 70.863 -14.663 38.140 1.00 29.01 54 HIS B N 1
ATOM 2564 C CA . HIS B 1 54 ? 70.223 -15.596 39.045 1.00 29.04 54 HIS B CA 1
ATOM 2565 C C . HIS B 1 54 ? 69.236 -14.788 39.851 1.00 29.38 54 HIS B C 1
ATOM 2566 O O . HIS B 1 54 ? 69.414 -13.568 40.030 1.00 28.93 54 HIS B O 1
ATOM 2573 N N . VAL B 1 55 ? 68.187 -15.455 40.324 1.00 29.43 55 VAL B N 1
ATOM 2574 C CA . VAL B 1 55 ? 67.282 -14.821 41.283 1.00 29.58 55 VAL B CA 1
ATOM 2575 C C . VAL B 1 55 ? 66.724 -15.850 42.271 1.00 29.98 55 VAL B C 1
ATOM 2576 O O . VAL B 1 55 ? 66.312 -16.953 41.877 1.00 30.55 55 VAL B O 1
ATOM 2580 N N . VAL B 1 56 ? 66.788 -15.504 43.551 1.00 29.45 56 VAL B N 1
ATOM 2581 C CA . VAL B 1 56 ? 66.175 -16.326 44.596 1.00 29.49 56 VAL B CA 1
ATOM 2582 C C . VAL B 1 56 ? 65.128 -15.465 45.277 1.00 29.91 56 VAL B C 1
ATOM 2583 O O . VAL B 1 56 ? 65.268 -14.244 45.314 1.00 29.62 56 VAL B O 1
ATOM 2587 N N . PHE B 1 57 ? 64.060 -16.091 45.769 1.00 29.49 57 PHE B N 1
ATOM 2588 C CA . PHE B 1 57 ? 62.864 -15.323 46.152 1.00 28.30 57 PHE B CA 1
ATOM 2589 C C . PHE B 1 57 ? 62.021 -16.013 47.212 1.00 28.76 57 PHE B C 1
ATOM 2590 O O . PHE B 1 57 ? 61.958 -17.258 47.282 1.00 27.70 57 PHE B O 1
ATOM 2598 N N . SER B 1 58 ? 61.366 -15.197 48.036 1.00 28.74 58 SER B N 1
ATOM 2599 C CA . SER B 1 58 ? 60.550 -15.711 49.115 1.00 28.93 58 SER B CA 1
ATOM 2600 C C . SER B 1 58 ? 59.392 -14.769 49.376 1.00 29.00 58 SER B C 1
ATOM 2601 O O . SER B 1 58 ? 59.602 -13.618 49.799 1.00 27.85 58 SER B O 1
ATOM 2604 N N . GLY B 1 59 ? 58.178 -15.268 49.149 1.00 28.97 59 GLY B N 1
ATOM 2605 C CA . GLY B 1 59 ? 56.994 -14.446 49.284 1.00 30.97 59 GLY B CA 1
ATOM 2606 C C . GLY B 1 59 ? 55.697 -15.210 49.164 1.00 31.81 59 GLY B C 1
ATOM 2607 O O . GLY B 1 59 ? 55.665 -16.348 48.687 1.00 32.24 59 GLY B O 1
ATOM 2608 N N . SER B 1 60 ? 54.626 -14.572 49.621 1.00 32.84 60 SER B N 1
ATOM 2609 C CA . SER B 1 60 ? 53.273 -15.093 49.478 1.00 33.80 60 SER B CA 1
ATOM 2610 C C . SER B 1 60 ? 52.425 -14.055 48.733 1.00 34.40 60 SER B C 1
ATOM 2611 O O . SER B 1 60 ? 52.928 -12.993 48.366 1.00 34.42 60 SER B O 1
ATOM 2614 N N . LYS B 1 61 ? 51.154 -14.369 48.494 1.00 35.10 61 LYS B N 1
ATOM 2615 C CA . LYS B 1 61 ? 50.238 -13.489 47.757 1.00 35.71 61 LYS B CA 1
ATOM 2616 C C . LYS B 1 61 ? 50.128 -12.074 48.318 1.00 35.57 61 LYS B C 1
ATOM 2617 O O . LYS B 1 61 ? 49.852 -11.888 49.504 1.00 36.40 61 LYS B O 1
ATOM 2623 N N . GLY B 1 62 ? 50.355 -11.089 47.459 1.00 35.62 62 GLY B N 1
ATOM 2624 C CA . GLY B 1 62 ? 49.867 -9.730 47.680 1.00 35.52 62 GLY B CA 1
ATOM 2625 C C . GLY B 1 62 ? 50.542 -8.786 48.658 1.00 35.09 62 GLY B C 1
ATOM 2626 O O . GLY B 1 62 ? 50.273 -7.584 48.633 1.00 35.94 62 GLY B O 1
ATOM 2627 N N . ARG B 1 63 ? 51.414 -9.295 49.519 1.00 34.30 63 ARG B N 1
ATOM 2628 C CA . ARG B 1 63 ? 52.061 -8.446 50.520 1.00 33.42 63 ARG B CA 1
ATOM 2629 C C . ARG B 1 63 ? 53.465 -8.924 50.801 1.00 32.29 63 ARG B C 1
ATOM 2630 O O . ARG B 1 63 ? 53.779 -10.087 50.552 1.00 31.51 63 ARG B O 1
ATOM 2638 N N . ASN B 1 64 ? 54.294 -8.021 51.332 1.00 30.85 64 ASN B N 1
ATOM 2639 C CA . ASN B 1 64 ? 55.678 -8.346 51.685 1.00 29.81 64 ASN B CA 1
ATOM 2640 C C . ASN B 1 64 ? 56.398 -8.951 50.472 1.00 29.22 64 ASN B C 1
ATOM 2641 O O . ASN B 1 64 ? 56.156 -8.517 49.334 1.00 28.69 64 ASN B O 1
ATOM 2646 N N . GLY B 1 65 ? 57.260 -9.939 50.702 1.00 28.27 65 GLY B N 1
ATOM 2647 C CA . GLY B 1 65 ? 58.003 -10.565 49.605 1.00 27.69 65 GLY B CA 1
ATOM 2648 C C . GLY B 1 65 ? 59.395 -9.966 49.448 1.00 27.95 65 GLY B C 1
ATOM 2649 O O . GLY B 1 65 ? 59.574 -8.740 49.367 1.00 28.45 65 GLY B O 1
ATOM 2650 N N . VAL B 1 66 ? 60.389 -10.847 49.423 1.00 28.40 66 VAL B N 1
ATOM 2651 C CA . VAL B 1 66 ? 61.794 -10.435 49.236 1.00 27.95 66 VAL B CA 1
ATOM 2652 C C . VAL B 1 66 ? 62.475 -11.306 48.164 1.00 28.20 66 VAL B C 1
ATOM 2653 O O . VAL B 1 66 ? 62.037 -12.431 47.893 1.00 27.87 66 VAL B O 1
ATOM 2657 N N . ALA B 1 67 ? 63.539 -10.782 47.565 1.00 26.83 67 ALA B N 1
ATOM 2658 C CA . ALA B 1 67 ? 64.274 -11.514 46.536 1.00 27.61 67 ALA B CA 1
ATOM 2659 C C . ALA B 1 67 ? 65.668 -10.942 46.452 1.00 27.79 67 ALA B C 1
ATOM 2660 O O . ALA B 1 67 ? 65.892 -9.773 46.815 1.00 28.18 67 ALA B O 1
ATOM 2662 N N . ILE B 1 68 ? 66.571 -11.751 45.897 1.00 28.34 68 ILE B N 1
ATOM 2663 C CA . ILE B 1 68 ? 67.921 -11.294 45.595 1.00 28.65 68 ILE B CA 1
ATOM 2664 C C . ILE B 1 68 ? 68.296 -11.797 44.204 1.00 28.65 68 ILE B C 1
ATOM 2665 O O . ILE B 1 68 ? 68.215 -12.999 43.914 1.00 28.73 68 ILE B O 1
ATOM 2670 N N . ALA B 1 69 ? 68.672 -10.856 43.340 1.00 28.48 69 ALA B N 1
ATOM 2671 C CA . ALA B 1 69 ? 69.192 -11.152 42.017 1.00 28.93 69 ALA B CA 1
ATOM 2672 C C . ALA B 1 69 ? 70.704 -10.996 42.074 1.00 29.05 69 ALA B C 1
ATOM 2673 O O . ALA B 1 69 ? 71.211 -10.084 42.722 1.00 28.81 69 ALA B O 1
ATOM 2675 N N . SER B 1 70 ? 71.424 -11.890 41.402 1.00 28.93 70 SER B 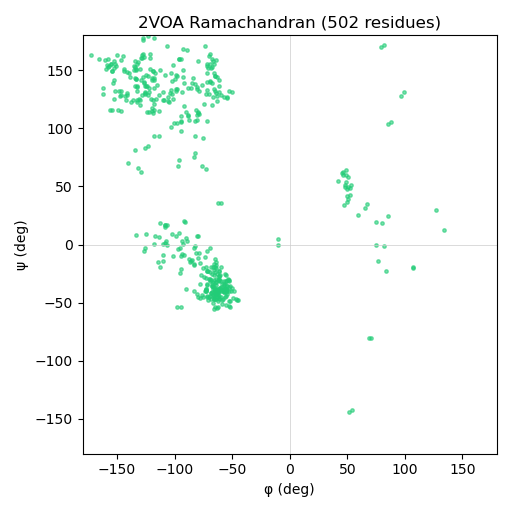N 1
ATOM 2676 C CA . SER B 1 70 ? 72.875 -11.825 41.421 1.00 28.98 70 SER B CA 1
ATOM 2677 C C . SER B 1 70 ? 73.504 -12.397 40.163 1.00 28.90 70 SER B C 1
ATOM 2678 O O . SER B 1 70 ? 72.917 -13.251 39.485 1.00 28.77 70 SER B O 1
ATOM 2681 N N . LEU B 1 71 ? 74.715 -11.930 39.875 1.00 28.91 71 LEU B N 1
ATOM 2682 C CA . LEU B 1 71 ? 75.510 -12.467 38.780 1.00 29.42 71 LEU B CA 1
ATOM 2683 C C . LEU B 1 71 ? 76.060 -13.854 39.092 1.00 29.87 71 LEU B C 1
ATOM 2684 O O . LEU B 1 71 ? 76.109 -14.748 38.227 1.00 29.77 71 LEU B O 1
ATOM 2689 N N . GLU B 1 72 ? 76.495 -14.022 40.337 1.00 30.63 72 GLU B N 1
ATOM 2690 C CA . GLU B 1 72 ? 77.029 -15.290 40.815 1.00 31.12 72 GLU B CA 1
ATOM 2691 C C . GLU B 1 72 ? 75.911 -16.108 41.456 1.00 31.40 72 GLU B C 1
ATOM 2692 O O . GLU B 1 72 ? 75.016 -15.555 42.096 1.00 30.79 72 GLU B O 1
ATOM 2698 N N . GLU B 1 73 ? 75.971 -17.426 41.285 1.00 32.32 73 GLU B N 1
ATOM 2699 C CA . GLU B 1 73 ? 74.951 -18.303 41.848 1.00 32.87 73 GLU B CA 1
ATOM 2700 C C . GLU B 1 73 ? 74.928 -18.242 43.386 1.00 32.68 73 GLU B C 1
ATOM 2701 O O . GLU B 1 73 ? 75.959 -18.479 44.026 1.00 33.33 73 GLU B O 1
ATOM 2707 N N . PRO B 1 74 ? 73.757 -17.910 43.977 1.00 33.11 74 PRO B N 1
ATOM 2708 C CA . PRO B 1 74 ? 73.579 -17.887 45.435 1.00 33.12 74 PRO B CA 1
ATOM 2709 C C . PRO B 1 74 ? 73.721 -19.277 46.045 1.00 33.62 74 PRO B C 1
ATOM 2710 O O . PRO B 1 74 ? 73.335 -20.278 45.414 1.00 33.55 74 PRO B O 1
ATOM 2714 N N . GLU B 1 75 ? 74.287 -19.334 47.249 1.00 33.49 75 GLU B N 1
ATOM 2715 C CA . GLU B 1 75 ? 74.464 -20.595 47.978 1.00 34.78 75 GLU B CA 1
ATOM 2716 C C . GLU B 1 75 ? 73.905 -20.448 49.383 1.00 34.17 75 GLU B C 1
ATOM 2717 O O . GLU B 1 75 ? 73.749 -19.322 49.880 1.00 34.33 75 GLU B O 1
ATOM 2723 N N . ASP B 1 76 ? 73.631 -21.589 50.022 1.00 34.55 76 ASP B N 1
ATOM 2724 C CA . ASP B 1 76 ? 73.136 -21.628 51.407 1.00 34.48 76 ASP B CA 1
ATOM 2725 C C . ASP B 1 76 ? 71.966 -20.652 51.613 1.00 33.95 76 ASP B C 1
ATOM 2726 O O . ASP B 1 76 ? 71.959 -19.858 52.557 1.00 33.71 76 ASP B O 1
ATOM 2731 N N . VAL B 1 77 ? 70.983 -20.710 50.717 1.00 33.22 77 VAL B N 1
ATOM 2732 C CA . VAL B 1 77 ? 69.837 -19.804 50.783 1.00 33.06 77 VAL B CA 1
ATOM 2733 C C . VAL B 1 77 ? 68.952 -20.202 51.974 1.00 33.18 77 VAL B C 1
ATOM 2734 O O . VAL B 1 77 ? 68.687 -21.396 52.191 1.00 32.86 77 VAL B O 1
ATOM 2738 N N . SER B 1 78 ? 68.556 -19.211 52.774 1.00 32.63 78 SER B N 1
ATOM 2739 C CA . SER B 1 78 ? 67.589 -19.421 53.858 1.00 32.82 78 SER B CA 1
ATOM 2740 C C . SER B 1 78 ? 66.511 -18.331 53.868 1.00 32.66 78 SER B C 1
ATOM 2741 O O . SER B 1 78 ? 66.755 -17.201 53.435 1.00 32.16 78 SER B O 1
ATOM 2744 N N . PHE B 1 79 ? 65.312 -18.698 54.324 1.00 32.28 79 PHE B N 1
ATOM 2745 C CA . PHE B 1 79 ? 64.200 -17.765 54.428 1.00 32.31 79 PHE B CA 1
ATOM 2746 C C . PHE B 1 79 ? 63.811 -17.584 55.885 1.00 31.73 79 PHE B C 1
ATOM 2747 O O . PHE B 1 79 ? 63.743 -18.561 56.644 1.00 30.69 79 PHE B O 1
ATOM 2755 N N . GLY B 1 80 ? 63.547 -16.334 56.254 1.00 31.27 80 GLY B N 1
ATOM 2756 C CA . GLY B 1 80 ? 62.954 -15.998 57.534 1.00 31.58 80 GLY B CA 1
ATOM 2757 C C . GLY B 1 80 ? 63.906 -15.932 58.709 1.00 31.98 80 GLY B C 1
ATOM 2758 O O . GLY B 1 80 ? 65.092 -16.283 58.606 1.00 31.94 80 GLY B O 1
ATOM 2759 N N . LEU B 1 81 ? 63.365 -15.463 59.828 1.00 32.08 81 LEU B N 1
ATOM 2760 C CA . LEU B 1 81 ? 64.026 -15.536 61.130 1.00 33.12 81 LEU B CA 1
ATOM 2761 C C . LEU B 1 81 ? 64.068 -16.983 61.619 1.00 33.85 81 LEU B C 1
ATOM 2762 O O . LEU B 1 81 ? 63.326 -17.835 61.127 1.00 34.07 81 LEU B O 1
ATOM 2767 N N . ASP B 1 82 ? 64.933 -17.258 62.591 1.00 34.81 82 ASP B N 1
ATOM 2768 C CA . ASP B 1 82 ? 65.123 -18.619 63.097 1.00 35.72 82 ASP B CA 1
ATOM 2769 C C . ASP B 1 82 ? 64.195 -18.925 64.288 1.00 35.63 82 ASP B C 1
ATOM 2770 O O . ASP B 1 82 ? 64.440 -19.855 65.060 1.00 36.25 82 ASP B O 1
ATOM 2775 N N . SER B 1 83 ? 63.133 -18.128 64.415 1.00 35.67 83 SER B N 1
ATOM 2776 C CA . SER B 1 83 ? 62.147 -18.250 65.493 1.00 35.85 83 SER B CA 1
ATOM 2777 C C . SER B 1 83 ? 60.738 -17.922 64.979 1.00 35.65 83 SER B C 1
ATOM 2778 O O . SER B 1 83 ? 60.582 -17.133 64.048 1.00 35.42 83 SER B O 1
ATOM 2781 N N . GLU B 1 84 ? 59.723 -18.524 65.597 1.00 35.59 84 GLU B N 1
ATOM 2782 C CA . GLU B 1 84 ? 58.321 -18.309 65.217 1.00 35.53 84 GLU B CA 1
ATOM 2783 C C . GLU B 1 84 ? 57.798 -16.958 65.717 1.00 34.97 84 GLU B C 1
ATOM 2784 O O . GLU B 1 84 ? 58.081 -16.581 66.856 1.00 35.25 84 GLU B O 1
ATOM 2790 N N . PRO B 1 85 ? 57.036 -16.220 64.882 1.00 34.28 85 PRO B N 1
ATOM 2791 C CA . PRO B 1 85 ? 56.753 -16.405 63.444 1.00 33.81 85 PRO B CA 1
ATOM 2792 C C . PRO B 1 85 ? 57.987 -16.125 62.590 1.00 33.21 85 PRO B C 1
ATOM 2793 O O . PRO B 1 85 ? 58.626 -15.076 62.743 1.00 33.33 85 PRO B O 1
ATOM 2797 N N . LYS B 1 86 ? 58.310 -17.057 61.698 1.00 32.57 86 LYS B N 1
ATOM 2798 C CA . LYS B 1 86 ? 59.523 -16.953 60.876 1.00 32.14 86 LYS B CA 1
ATOM 2799 C C . LYS B 1 86 ? 59.500 -15.797 59.889 1.00 31.80 86 LYS B C 1
ATOM 2800 O O . LYS B 1 86 ? 60.555 -15.243 59.569 1.00 31.59 86 LYS B O 1
ATOM 2806 N N . ASP B 1 87 ? 58.307 -15.438 59.409 1.00 31.04 87 ASP B N 1
ATOM 2807 C CA . ASP B 1 87 ? 58.142 -14.403 58.377 1.00 30.51 87 ASP B CA 1
ATOM 2808 C C . ASP B 1 87 ? 59.093 -14.635 57.195 1.00 30.41 87 ASP B C 1
ATOM 2809 O O . ASP B 1 87 ? 59.941 -13.794 56.897 1.00 29.91 87 ASP B O 1
ATOM 2814 N N . GLU B 1 88 ? 58.964 -15.798 56.550 1.00 30.31 88 GLU B N 1
ATOM 2815 C CA . GLU B 1 88 ? 59.784 -16.098 55.365 1.00 30.86 88 GLU B CA 1
ATOM 2816 C C . GLU B 1 88 ? 59.655 -15.039 54.264 1.00 30.38 88 GLU B C 1
ATOM 2817 O O . GLU B 1 88 ? 60.575 -14.848 53.475 1.00 30.33 88 GLU B O 1
ATOM 2823 N N . ASP B 1 89 ? 58.526 -14.340 54.235 1.00 29.87 89 ASP B N 1
ATOM 2824 C CA . ASP B 1 89 ? 58.308 -13.266 53.253 1.00 30.60 89 ASP B CA 1
ATOM 2825 C C . ASP B 1 89 ? 58.969 -11.929 53.621 1.00 30.60 89 ASP B C 1
ATOM 2826 O O . ASP B 1 89 ? 58.755 -10.926 52.939 1.00 31.14 89 ASP B O 1
ATOM 2831 N N . ARG B 1 90 ? 59.772 -11.915 54.686 1.00 30.55 90 ARG B N 1
ATOM 2832 C CA . ARG B 1 90 ? 60.424 -10.670 55.122 1.00 30.28 90 ARG B CA 1
ATOM 2833 C C . ARG B 1 90 ? 61.938 -10.763 55.270 1.00 30.16 90 ARG B C 1
ATOM 2834 O O . ARG B 1 90 ? 62.594 -9.756 55.553 1.00 29.62 90 ARG B O 1
ATOM 2842 N N . LEU B 1 91 ? 62.489 -11.966 55.108 1.00 30.12 91 LEU B N 1
ATOM 2843 C CA . LEU B 1 91 ? 63.930 -12.154 55.200 1.00 29.07 91 LEU B CA 1
ATOM 2844 C C . LEU B 1 91 ? 64.382 -13.263 54.254 1.00 29.51 91 LEU B C 1
ATOM 2845 O O . LEU B 1 91 ? 63.840 -14.371 54.266 1.00 29.50 91 LEU B O 1
ATOM 2850 N N . ILE B 1 92 ? 65.369 -12.936 53.426 1.00 29.31 92 ILE B N 1
ATOM 2851 C CA . ILE B 1 92 ? 66.033 -13.917 52.587 1.00 29.73 92 ILE B CA 1
ATOM 2852 C C . ILE B 1 92 ? 67.536 -13.671 52.708 1.00 29.86 92 ILE B C 1
ATOM 2853 O O . ILE B 1 92 ? 67.995 -12.519 52.693 1.00 29.89 92 ILE B O 1
ATOM 2858 N N . ARG B 1 93 ? 68.276 -14.762 52.842 1.00 29.50 93 ARG B N 1
ATOM 2859 C CA . ARG B 1 93 ? 69.696 -14.715 53.098 1.00 29.23 93 ARG B CA 1
ATOM 2860 C C . ARG B 1 93 ? 70.392 -15.705 52.182 1.00 29.40 93 ARG B C 1
ATOM 2861 O O . ARG B 1 93 ? 69.878 -16.801 51.934 1.00 28.71 93 ARG B O 1
ATOM 2869 N N . ALA B 1 94 ? 71.571 -15.328 51.705 1.00 28.21 94 ALA B N 1
ATOM 2870 C CA . ALA B 1 94 ? 72.323 -16.180 50.803 1.00 28.92 94 ALA B CA 1
ATOM 2871 C C . ALA B 1 94 ? 73.779 -15.770 50.813 1.00 29.10 94 ALA B C 1
ATOM 2872 O O . ALA B 1 94 ? 74.110 -14.598 51.046 1.00 27.57 94 ALA B O 1
ATOM 2874 N N . LYS B 1 95 ? 74.633 -16.750 50.547 1.00 28.73 95 LYS B N 1
ATOM 2875 C CA . LYS B 1 95 ? 76.045 -16.534 50.315 1.00 29.86 95 LYS B CA 1
ATOM 2876 C C . LYS B 1 95 ? 76.219 -16.310 48.820 1.00 29.89 95 LYS B C 1
ATOM 2877 O O . LYS B 1 95 ? 75.968 -17.218 48.018 1.00 29.87 95 LYS B O 1
ATOM 2883 N N . ILE B 1 96 ? 76.632 -15.096 48.452 1.00 29.74 96 ILE B N 1
ATOM 2884 C CA . ILE B 1 96 ? 76.790 -14.718 47.047 1.00 29.70 96 ILE B CA 1
ATOM 2885 C C . ILE B 1 96 ? 78.160 -14.094 46.813 1.00 30.07 96 ILE B C 1
ATOM 2886 O O . ILE B 1 96 ? 78.530 -13.130 47.489 1.00 30.04 96 ILE B O 1
ATOM 2891 N N . ALA B 1 97 ? 78.917 -14.666 45.877 1.00 30.80 97 ALA B N 1
ATOM 2892 C CA . ALA B 1 97 ? 80.290 -14.231 45.627 1.00 31.31 97 ALA B CA 1
ATOM 2893 C C . ALA B 1 97 ? 81.102 -14.180 46.936 1.00 31.18 97 ALA B C 1
ATOM 2894 O O . ALA B 1 97 ? 81.912 -13.274 47.153 1.00 31.49 97 ALA B O 1
ATOM 2896 N N . GLY B 1 98 ? 80.887 -15.160 47.811 1.00 31.45 98 GLY B N 1
ATOM 2897 C CA . GLY B 1 98 ? 81.595 -15.201 49.100 1.00 31.12 98 GLY B CA 1
ATOM 2898 C C . GLY B 1 98 ? 81.088 -14.196 50.134 1.00 31.13 98 GLY B C 1
ATOM 2899 O O . GLY B 1 98 ? 81.603 -14.155 51.253 1.00 31.66 98 GLY B O 1
ATOM 2900 N N . ILE B 1 99 ? 80.079 -13.397 49.775 1.00 31.02 99 ILE B N 1
ATOM 2901 C CA . ILE B 1 99 ? 79.509 -12.399 50.695 1.00 30.86 99 ILE B CA 1
ATOM 2902 C C . ILE B 1 99 ? 78.235 -12.942 51.345 1.00 30.45 99 ILE B C 1
ATOM 2903 O O . ILE B 1 99 ? 77.377 -13.506 50.677 1.00 30.03 99 ILE B O 1
ATOM 2908 N N . ASP B 1 100 ? 78.144 -12.796 52.659 1.00 29.74 100 ASP B N 1
ATOM 2909 C CA . ASP B 1 100 ? 76.968 -13.199 53.403 1.00 30.11 100 ASP B CA 1
ATOM 2910 C C . ASP B 1 100 ? 75.929 -12.063 53.249 1.00 29.28 100 ASP B C 1
ATOM 2911 O O . ASP B 1 100 ? 76.090 -10.991 53.829 1.00 29.04 100 ASP B O 1
ATOM 2916 N N . VAL B 1 101 ? 74.883 -12.295 52.453 1.00 28.92 101 VAL B N 1
ATOM 2917 C CA . VAL B 1 101 ? 73.868 -11.262 52.158 1.00 28.89 101 VAL B CA 1
ATOM 2918 C C . VAL B 1 101 ? 72.570 -11.535 52.908 1.00 29.07 101 VAL B C 1
ATOM 2919 O O . VAL B 1 101 ? 71.980 -12.610 52.758 1.00 29.29 101 VAL B O 1
ATOM 2923 N N . ILE B 1 102 ? 72.133 -10.554 53.697 1.00 28.75 102 ILE B N 1
ATOM 2924 C CA . ILE B 1 102 ? 70.864 -10.632 54.431 1.00 28.74 102 ILE B CA 1
ATOM 2925 C C . ILE B 1 102 ? 69.922 -9.505 53.953 1.00 28.73 102 ILE B C 1
ATOM 2926 O O . ILE B 1 102 ? 70.243 -8.328 54.066 1.00 28.81 102 ILE B O 1
ATOM 2931 N N . ASN B 1 103 ? 68.755 -9.882 53.442 1.00 28.25 103 ASN B N 1
ATOM 2932 C CA . ASN B 1 103 ? 67.812 -8.921 52.849 1.00 28.95 103 ASN B CA 1
ATOM 2933 C C . ASN B 1 103 ? 66.533 -8.963 53.684 1.00 28.82 103 ASN B C 1
ATOM 2934 O O . ASN B 1 103 ? 65.881 -10.015 53.752 1.00 28.61 103 ASN B O 1
ATOM 2939 N N . THR B 1 104 ? 66.204 -7.850 54.347 1.00 28.86 104 THR B N 1
ATOM 2940 C CA . THR B 1 104 ? 65.007 -7.757 55.204 1.00 28.77 104 THR B CA 1
ATOM 2941 C C . THR B 1 104 ? 63.991 -6.714 54.741 1.00 29.94 104 THR B C 1
ATOM 2942 O O . THR B 1 104 ? 64.365 -5.610 54.306 1.00 29.33 104 THR B O 1
ATOM 2946 N N . TYR B 1 105 ? 62.704 -7.052 54.869 1.00 29.39 105 TYR B N 1
ATOM 2947 C CA . TYR B 1 105 ? 61.642 -6.073 54.733 1.00 29.31 105 TYR B CA 1
ATOM 2948 C C . TYR B 1 105 ? 61.011 -5.971 56.123 1.00 29.56 105 TYR B C 1
ATOM 2949 O O . TYR B 1 105 ? 60.166 -6.786 56.497 1.00 30.03 105 TYR B O 1
ATOM 2958 N N . VAL B 1 106 ? 61.496 -5.012 56.914 1.00 28.97 106 VAL B N 1
ATOM 2959 C CA . VAL B 1 106 ? 61.095 -4.860 58.334 1.00 29.05 106 VAL B CA 1
ATOM 2960 C C . VAL B 1 106 ? 59.621 -4.443 58.424 1.00 29.76 106 VAL B C 1
ATOM 2961 O O . VAL B 1 106 ? 59.167 -3.653 57.601 1.00 30.35 106 VAL B O 1
ATOM 2965 N N . PRO B 1 107 ? 58.851 -5.007 59.387 1.00 30.43 107 PRO B N 1
ATOM 2966 C CA . PRO B 1 107 ? 57.455 -4.551 59.563 1.00 31.17 107 PRO B CA 1
ATOM 2967 C C . PRO B 1 107 ? 57.335 -3.021 59.666 1.00 31.88 107 PRO B C 1
ATOM 2968 O O . PRO B 1 107 ? 58.078 -2.406 60.427 1.00 31.47 107 PRO B O 1
ATOM 2972 N N . GLN B 1 108 ? 56.420 -2.425 58.895 1.00 32.68 108 GLN B N 1
ATOM 2973 C CA . GLN B 1 108 ? 56.259 -0.959 58.835 1.00 33.74 108 GLN B CA 1
ATOM 2974 C C . GLN B 1 108 ? 55.713 -0.366 60.150 1.00 33.61 108 GLN B C 1
ATOM 2975 O O . GLN B 1 108 ? 56.169 0.691 60.603 1.00 33.41 108 GLN B O 1
ATOM 2981 N N . GLY B 1 109 ? 54.738 -1.044 60.753 1.00 33.87 109 GLY B N 1
ATOM 2982 C CA . GLY B 1 109 ? 54.300 -0.713 62.108 1.00 33.82 109 GLY B CA 1
ATOM 2983 C C . GLY B 1 109 ? 52.948 -0.031 62.248 1.00 34.39 109 GLY B C 1
ATOM 2984 O O . GLY B 1 109 ? 52.369 -0.045 63.332 1.00 33.38 109 GLY B O 1
ATOM 2985 N N . PHE B 1 110 ? 52.467 0.576 61.161 1.00 34.77 110 PHE B N 1
ATOM 2986 C CA . PHE B 1 110 ? 51.142 1.218 61.102 1.00 35.64 110 PHE B CA 1
ATOM 2987 C C . PHE B 1 110 ? 51.027 2.490 61.959 1.00 35.84 110 PHE B C 1
ATOM 2988 O O . PHE B 1 110 ? 51.125 3.603 61.428 1.00 36.10 110 PHE B O 1
ATOM 2996 N N . LYS B 1 111 ? 50.813 2.319 63.265 1.00 35.84 111 LYS B N 1
ATOM 2997 C CA . LYS B 1 111 ? 50.699 3.429 64.208 1.00 35.89 111 LYS B CA 1
ATOM 2998 C C . LYS B 1 111 ? 51.381 3.097 65.538 1.00 36.02 111 LYS B C 1
ATOM 2999 O O . LYS B 1 111 ? 51.405 1.938 65.956 1.00 35.96 111 LYS B O 1
ATOM 3005 N N . ILE B 1 112 ? 51.914 4.132 66.191 1.00 36.44 112 ILE B N 1
ATOM 3006 C CA . ILE B 1 112 ? 52.586 4.043 67.504 1.00 36.99 112 ILE B CA 1
ATOM 3007 C C . ILE B 1 112 ? 51.788 3.293 68.583 1.00 37.33 112 ILE B C 1
ATOM 3008 O O . ILE B 1 112 ? 52.359 2.547 69.392 1.00 37.37 112 ILE B O 1
ATOM 3013 N N . ASP B 1 113 ? 50.474 3.483 68.573 1.00 37.16 113 ASP B N 1
ATOM 3014 C CA . ASP B 1 113 ? 49.590 2.930 69.604 1.00 37.58 113 ASP B CA 1
ATOM 3015 C C . ASP B 1 113 ? 49.057 1.512 69.300 1.00 37.60 113 ASP B C 1
ATOM 3016 O O . ASP B 1 113 ? 48.278 0.958 70.085 1.00 37.19 113 ASP B O 1
ATOM 3021 N N . SER B 1 114 ? 49.500 0.924 68.181 1.00 37.56 114 SER B N 1
ATOM 3022 C CA . SER B 1 114 ? 48.930 -0.338 67.680 1.00 37.86 114 SER B CA 1
ATOM 3023 C C . SER B 1 114 ? 49.778 -1.587 67.987 1.00 37.92 114 SER B C 1
ATOM 3024 O O . SER B 1 114 ? 51.107 -1.486 68.183 1.00 37.96 114 SER B O 1
ATOM 3027 N N . GLU B 1 115 ? 49.024 -2.761 68.027 1.00 37.95 115 GLU B N 1
ATOM 3028 C CA . GLU B 1 115 ? 49.717 -4.065 68.143 1.00 38.16 115 GLU B CA 1
ATOM 3029 C C . GLU B 1 115 ? 50.802 -4.279 67.074 1.00 37.50 115 GLU B C 1
ATOM 3030 O O . GLU B 1 115 ? 51.798 -4.975 67.320 1.00 37.59 115 GLU B O 1
ATOM 3036 N N . LYS B 1 116 ? 50.595 -3.691 65.894 1.00 37.26 116 LYS B N 1
ATOM 3037 C CA . LYS B 1 116 ? 51.549 -3.798 64.784 1.00 36.46 116 LYS B CA 1
ATOM 3038 C C . LYS B 1 116 ? 52.894 -3.127 65.086 1.00 35.75 116 LYS B C 1
ATOM 3039 O O . LYS B 1 116 ? 53.943 -3.587 64.609 1.00 35.38 116 LYS B O 1
ATOM 3045 N N . TYR B 1 117 ? 52.868 -2.036 65.863 1.00 34.72 117 TYR B N 1
ATOM 3046 C CA . TYR B 1 117 ? 54.115 -1.338 66.213 1.00 33.66 117 TYR B CA 1
ATOM 3047 C C . TYR B 1 117 ? 54.899 -2.158 67.227 1.00 33.04 117 TYR B C 1
ATOM 3048 O O . TYR B 1 117 ? 56.127 -2.264 67.137 1.00 32.70 117 TYR B O 1
ATOM 3057 N N . GLN B 1 118 ? 54.177 -2.754 68.174 1.00 32.12 118 GLN B N 1
ATOM 3058 C CA . GLN B 1 118 ? 54.762 -3.720 69.091 1.00 31.77 118 GLN B CA 1
ATOM 3059 C C . GLN B 1 118 ? 55.396 -4.869 68.331 1.00 31.43 118 GLN B C 1
ATOM 3060 O O . GLN B 1 118 ? 56.491 -5.313 68.685 1.00 31.08 118 GLN B O 1
ATOM 3066 N N . TYR B 1 119 ? 54.724 -5.336 67.278 1.00 31.21 119 TYR B N 1
ATOM 3067 C CA . TYR B 1 119 ? 55.265 -6.432 66.488 1.00 30.53 119 TYR B CA 1
ATOM 3068 C C . TYR B 1 119 ? 56.558 -6.024 65.783 1.00 29.74 119 TYR B C 1
ATOM 3069 O O . TYR B 1 119 ? 57.496 -6.826 65.697 1.00 29.61 119 TYR B O 1
ATOM 3078 N N . LYS B 1 120 ? 56.590 -4.788 65.280 1.00 28.92 120 LYS B N 1
ATOM 3079 C CA . LYS B 1 120 ? 57.782 -4.203 64.653 1.00 28.25 120 LYS B CA 1
ATOM 3080 C C . LYS B 1 120 ? 58.964 -4.152 65.642 1.00 28.30 120 LYS B C 1
ATOM 3081 O O . LYS B 1 120 ? 60.092 -4.512 65.291 1.00 27.90 120 LYS B O 1
ATOM 3087 N N . LEU B 1 121 ? 58.689 -3.714 66.873 1.00 27.81 121 LEU B N 1
ATOM 3088 C CA . LEU B 1 121 ? 59.695 -3.654 67.930 1.00 28.22 121 LEU B CA 1
ATOM 3089 C C . LEU B 1 121 ? 60.267 -5.020 68.292 1.00 28.93 121 LEU B C 1
ATOM 3090 O O . LEU B 1 121 ? 61.483 -5.154 68.473 1.00 29.54 121 LEU B O 1
ATOM 3095 N N . GLN B 1 122 ? 59.408 -6.033 68.404 1.00 29.16 122 GLN B N 1
ATOM 3096 C CA . GLN B 1 122 ? 59.892 -7.378 68.756 1.00 29.98 122 GLN B CA 1
ATOM 3097 C C . GLN B 1 122 ? 60.605 -8.063 67.596 1.00 29.92 122 GLN B C 1
ATOM 3098 O O . GLN B 1 122 ? 61.483 -8.904 67.817 1.00 29.95 122 GLN B O 1
ATOM 3104 N N . TRP B 1 123 ? 60.219 -7.691 66.377 1.00 30.01 123 TRP B N 1
ATOM 3105 C CA . TRP B 1 123 ? 60.892 -8.145 65.155 1.00 30.08 123 TRP B CA 1
ATOM 3106 C C . TRP B 1 123 ? 62.334 -7.631 65.131 1.00 29.90 123 TRP B C 1
ATOM 3107 O O . TRP B 1 123 ? 63.267 -8.399 64.869 1.00 29.97 123 TRP B O 1
ATOM 3118 N N . LEU B 1 124 ? 62.512 -6.343 65.427 1.00 29.63 124 LEU B N 1
ATOM 3119 C CA . LEU B 1 124 ? 63.846 -5.743 65.532 1.00 29.19 124 LEU B CA 1
ATOM 3120 C C . LEU B 1 124 ? 64.668 -6.371 66.661 1.00 29.05 124 LEU B C 1
ATOM 3121 O O . LEU B 1 124 ? 65.866 -6.616 66.488 1.00 28.84 124 LEU B O 1
ATOM 3126 N N . GLU B 1 125 ? 64.028 -6.652 67.800 1.00 28.64 125 GLU B N 1
ATOM 3127 C CA . GLU B 1 125 ? 64.703 -7.373 68.888 1.00 28.66 125 GLU B CA 1
ATOM 3128 C C . GLU B 1 125 ? 65.132 -8.770 68.429 1.00 28.51 125 GLU B C 1
ATOM 3129 O O . GLU B 1 125 ? 66.253 -9.199 68.697 1.00 27.92 125 GLU B O 1
ATOM 3135 N N . ARG B 1 126 ? 64.241 -9.466 67.725 1.00 29.03 126 ARG B N 1
ATOM 3136 C CA . ARG B 1 126 ? 64.547 -10.800 67.197 1.00 29.46 126 ARG B CA 1
ATOM 3137 C C . ARG B 1 126 ? 65.674 -10.787 66.167 1.00 29.72 126 ARG B C 1
ATOM 3138 O O . ARG B 1 126 ? 66.534 -11.669 66.167 1.00 30.31 126 ARG B O 1
ATOM 3146 N N . LEU B 1 127 ? 65.659 -9.785 65.292 1.00 29.62 127 LEU B N 1
ATOM 3147 C CA . LEU B 1 127 ? 66.709 -9.604 64.302 1.00 29.57 127 LEU B CA 1
ATOM 3148 C C . LEU B 1 127 ? 68.061 -9.318 64.952 1.00 29.63 127 LEU B C 1
ATOM 3149 O O . LEU B 1 127 ? 69.086 -9.813 64.484 1.00 29.70 127 LEU B O 1
ATOM 3154 N N . TYR B 1 128 ? 68.062 -8.521 66.023 1.00 29.70 128 TYR B N 1
ATOM 3155 C CA . TYR B 1 128 ? 69.281 -8.303 66.807 1.00 30.02 128 TYR B CA 1
ATOM 3156 C C . TYR B 1 128 ? 69.904 -9.635 67.224 1.00 30.41 128 TYR B C 1
ATOM 3157 O O . TYR B 1 128 ? 71.086 -9.879 66.975 1.00 30.63 128 TYR B O 1
ATOM 3166 N N . HIS B 1 129 ? 69.101 -10.490 67.851 1.00 30.78 129 HIS B N 1
ATOM 3167 C CA . HIS B 1 129 ? 69.567 -11.790 68.328 1.00 31.10 129 HIS B CA 1
ATOM 3168 C C . HIS B 1 129 ? 69.979 -12.733 67.193 1.00 31.33 129 HIS B C 1
ATOM 3169 O O . HIS B 1 129 ? 70.997 -13.423 67.299 1.00 30.90 129 HIS B O 1
ATOM 3176 N N . TYR B 1 130 ? 69.199 -12.725 66.108 1.00 31.72 130 TYR B N 1
ATOM 3177 C CA . TYR B 1 130 ? 69.483 -13.524 64.909 1.00 32.31 130 TYR B CA 1
ATOM 3178 C C . TYR B 1 130 ? 70.821 -13.120 64.278 1.00 32.25 130 TYR B C 1
ATOM 3179 O O . TYR B 1 130 ? 71.641 -13.983 63.959 1.00 32.49 130 TYR B O 1
ATOM 3188 N N . LEU B 1 131 ? 71.054 -11.814 64.129 1.00 31.75 131 LEU B N 1
ATOM 3189 C CA . LEU B 1 131 ? 72.307 -11.334 63.534 1.00 31.76 131 LEU B CA 1
ATOM 3190 C C . LEU B 1 131 ? 73.510 -11.505 64.465 1.00 31.99 131 LEU B C 1
ATOM 3191 O O . LEU B 1 131 ? 74.600 -11.868 64.015 1.00 31.91 131 LEU B O 1
ATOM 3196 N N . GLN B 1 132 ? 73.298 -11.275 65.758 1.00 32.30 132 GLN B N 1
ATOM 3197 C CA . GLN B 1 132 ? 74.338 -11.471 66.768 1.00 33.20 132 GLN B CA 1
ATOM 3198 C C . GLN B 1 132 ? 74.844 -12.915 66.761 1.00 33.05 132 GLN B C 1
ATOM 3199 O O . GLN B 1 132 ? 76.040 -13.163 66.895 1.00 33.30 132 GLN B O 1
ATOM 3205 N N . LYS B 1 133 ? 73.913 -13.850 66.600 1.00 33.00 133 LYS B N 1
ATOM 3206 C CA . LYS B 1 133 ? 74.199 -15.278 66.578 1.00 33.35 133 LYS B CA 1
ATOM 3207 C C . LYS B 1 133 ? 74.884 -15.720 65.280 1.00 33.15 133 LYS B C 1
ATOM 3208 O O . LYS B 1 133 ? 75.801 -16.552 65.305 1.00 32.54 133 LYS B O 1
ATOM 3214 N N . THR B 1 134 ? 74.439 -15.164 64.150 1.00 32.80 134 THR B N 1
ATOM 3215 C CA . THR B 1 134 ? 74.780 -15.737 62.849 1.00 33.01 134 THR B CA 1
ATOM 3216 C C . THR B 1 134 ? 75.740 -14.948 61.950 1.00 32.96 134 THR B C 1
ATOM 3217 O O . THR B 1 134 ? 76.188 -15.473 60.927 1.00 33.44 134 THR B O 1
ATOM 3221 N N . VAL B 1 135 ? 76.058 -13.709 62.311 1.00 32.52 135 VAL B N 1
ATOM 3222 C CA . VAL B 1 135 ? 76.983 -12.900 61.506 1.00 31.79 135 VAL B CA 1
ATOM 3223 C C . VAL B 1 135 ? 78.381 -12.869 62.129 1.00 32.10 135 VAL B C 1
ATOM 3224 O O . VAL B 1 135 ? 78.533 -12.512 63.299 1.00 32.34 135 VAL B O 1
ATOM 3228 N N . ASP B 1 136 ? 79.394 -13.250 61.349 1.00 31.80 136 ASP B N 1
ATOM 3229 C CA . ASP B 1 136 ? 80.791 -13.057 61.761 1.00 31.46 136 ASP B CA 1
ATOM 3230 C C . ASP B 1 136 ? 81.234 -11.675 61.298 1.00 30.44 136 ASP B C 1
ATOM 3231 O O . ASP B 1 136 ? 81.378 -11.439 60.102 1.00 30.73 136 ASP B O 1
ATOM 3236 N N . PHE B 1 137 ? 81.453 -10.767 62.242 1.00 29.39 137 PHE B N 1
ATOM 3237 C CA . PHE B 1 137 ? 81.823 -9.387 61.904 1.00 28.38 137 PHE B CA 1
ATOM 3238 C C . PHE B 1 137 ? 83.244 -9.206 61.359 1.00 27.82 137 PHE B C 1
ATOM 3239 O O . PHE B 1 137 ? 83.603 -8.115 60.918 1.00 27.44 137 PHE B O 1
ATOM 3247 N N . ARG B 1 138 ? 84.027 -10.290 61.363 1.00 27.55 138 ARG B N 1
ATOM 3248 C CA . ARG B 1 138 ? 85.309 -10.351 60.658 1.00 28.05 138 ARG B CA 1
ATOM 3249 C C . ARG B 1 138 ? 85.138 -10.695 59.174 1.00 27.90 138 ARG B C 1
ATOM 3250 O O . ARG B 1 138 ? 86.069 -10.518 58.383 1.00 28.65 138 ARG B O 1
ATOM 3258 N N . SER B 1 139 ? 83.977 -11.231 58.811 1.00 26.95 139 SER B N 1
ATOM 3259 C CA . SER B 1 139 ? 83.743 -11.678 57.446 1.00 27.25 139 SER B CA 1
ATOM 3260 C C . SER B 1 139 ? 83.100 -10.558 56.644 1.00 27.24 139 SER B C 1
ATOM 3261 O O . SER B 1 139 ? 82.640 -9.564 57.228 1.00 27.29 139 SER B O 1
ATOM 3264 N N . PHE B 1 140 ? 83.049 -10.718 55.320 1.00 26.46 140 PHE B N 1
ATOM 3265 C CA . PHE B 1 140 ? 82.272 -9.807 54.469 1.00 26.69 140 PHE B CA 1
ATOM 3266 C C . PHE B 1 140 ? 80.798 -10.187 54.564 1.00 26.39 140 PHE B C 1
ATOM 3267 O O . PHE B 1 140 ? 80.401 -11.271 54.143 1.00 25.53 140 PHE B O 1
ATOM 3275 N N . ALA B 1 141 ? 80.006 -9.310 55.165 1.00 26.29 141 ALA B N 1
ATOM 3276 C CA . ALA B 1 141 ? 78.552 -9.474 55.191 1.00 27.04 141 ALA B CA 1
ATOM 3277 C C . ALA B 1 141 ? 77.886 -8.133 54.950 1.00 27.43 141 ALA B C 1
ATOM 3278 O O . ALA B 1 141 ? 78.404 -7.084 55.356 1.00 26.85 141 ALA B O 1
ATOM 3280 N N . VAL B 1 142 ? 76.766 -8.193 54.240 1.00 28.50 142 VAL B N 1
ATOM 3281 C CA . VAL B 1 142 ? 75.912 -7.025 54.022 1.00 29.35 142 VAL B CA 1
ATOM 3282 C C . VAL B 1 142 ? 74.489 -7.345 54.451 1.00 29.60 142 VAL B C 1
ATOM 3283 O O . VAL B 1 142 ? 73.927 -8.377 54.086 1.00 29.14 142 VAL B O 1
ATOM 3287 N N . TRP B 1 143 ? 73.934 -6.454 55.258 1.00 30.23 143 TRP B N 1
ATOM 3288 C CA . TRP B 1 143 ? 72.539 -6.505 55.636 1.00 30.49 143 TRP B CA 1
ATOM 3289 C C . TRP B 1 143 ? 71.920 -5.312 54.914 1.00 31.03 143 TRP B C 1
ATOM 3290 O O . TRP B 1 143 ? 72.266 -4.155 55.185 1.00 30.99 143 TRP B O 1
ATOM 3301 N N A CYS B 1 144 ? 71.046 -5.584 53.960 0.50 31.46 144 CYS B N 1
ATOM 3302 N N B CYS B 1 144 ? 71.046 -5.640 53.959 0.50 30.91 144 CYS B N 1
ATOM 3303 C CA A CYS B 1 144 ? 70.344 -4.502 53.291 0.50 31.89 144 CYS B CA 1
ATOM 3304 C CA B CYS B 1 144 ? 70.319 -4.691 53.106 0.50 30.73 144 CYS B CA 1
ATOM 3305 C C A CYS B 1 144 ? 68.857 -4.746 53.282 0.50 31.04 144 CYS B C 1
ATOM 3306 C C B CYS B 1 144 ? 68.836 -4.731 53.423 0.50 30.39 144 CYS B C 1
ATOM 3307 O O A CYS B 1 144 ? 68.381 -5.857 53.511 0.50 30.55 144 CYS B O 1
ATOM 3308 O O B CYS B 1 144 ? 68.334 -5.708 54.003 0.50 29.62 144 CYS B O 1
ATOM 3313 N N . GLY B 1 145 ? 68.113 -3.684 53.030 1.00 30.64 145 GLY B N 1
ATOM 3314 C CA . GLY B 1 145 ? 66.680 -3.799 53.033 1.00 30.41 145 GLY B CA 1
ATOM 3315 C C . GLY B 1 145 ? 65.957 -2.492 53.152 1.00 30.07 145 GLY B C 1
ATOM 3316 O O . GLY B 1 145 ? 66.566 -1.407 53.222 1.00 28.72 145 GLY B O 1
ATOM 3317 N N . ASP B 1 146 ? 64.644 -2.636 53.175 1.00 29.32 146 ASP B N 1
ATOM 3318 C CA . ASP B 1 146 ? 63.767 -1.537 53.548 1.00 30.05 146 ASP B CA 1
ATOM 3319 C C . ASP B 1 146 ? 63.525 -1.741 55.033 1.00 30.09 146 ASP B C 1
ATOM 3320 O O . ASP B 1 146 ? 62.828 -2.683 55.445 1.00 29.66 146 ASP B O 1
ATOM 3325 N N . MET B 1 147 ? 64.164 -0.892 55.831 1.00 29.11 147 MET B N 1
ATOM 3326 C CA . MET B 1 147 ? 64.179 -1.041 57.283 1.00 29.42 147 MET B CA 1
ATOM 3327 C C . MET B 1 147 ? 62.957 -0.421 57.936 1.00 29.03 147 MET B C 1
ATOM 3328 O O . MET B 1 147 ? 62.687 -0.660 59.125 1.00 28.91 147 MET B O 1
ATOM 3333 N N . ASN B 1 148 ? 62.226 0.386 57.168 1.00 29.05 148 ASN B N 1
ATOM 3334 C CA . ASN B 1 148 ? 61.133 1.198 57.727 1.00 29.76 148 ASN B CA 1
ATOM 3335 C C . ASN B 1 148 ? 61.545 1.945 59.008 1.00 29.48 148 ASN B C 1
ATOM 3336 O O . ASN B 1 148 ? 60.740 2.127 59.936 1.00 30.10 148 ASN B O 1
ATOM 3341 N N . VAL B 1 149 ? 62.813 2.356 59.050 1.00 29.54 149 VAL B N 1
ATOM 3342 C CA . VAL B 1 149 ? 63.352 3.145 60.149 1.00 29.32 149 VAL B CA 1
ATOM 3343 C C . VAL B 1 149 ? 64.321 4.157 59.553 1.00 29.85 149 VAL B C 1
ATOM 3344 O O . VAL B 1 149 ? 65.266 3.777 58.845 1.00 29.67 149 VAL B O 1
ATOM 3348 N N . ALA B 1 150 ? 64.072 5.432 59.849 1.00 30.29 150 ALA B N 1
ATOM 3349 C CA . ALA B 1 150 ? 65.002 6.522 59.538 1.00 30.21 150 ALA B CA 1
ATOM 3350 C C . ALA B 1 150 ? 65.734 6.849 60.839 1.00 29.45 150 ALA B C 1
ATOM 3351 O O . ALA B 1 150 ? 65.144 7.437 61.742 1.00 29.25 150 ALA B O 1
ATOM 3353 N N . PRO B 1 151 ? 67.006 6.418 60.964 1.00 29.26 151 PRO B N 1
ATOM 3354 C CA . PRO B 1 151 ? 67.695 6.425 62.258 1.00 29.44 151 PRO B CA 1
ATOM 3355 C C . PRO B 1 151 ? 68.007 7.796 62.844 1.00 29.70 151 PRO B C 1
ATOM 3356 O O . PRO B 1 151 ? 67.986 7.948 64.066 1.00 30.35 151 PRO B O 1
ATOM 3360 N N . GLU B 1 152 ? 68.295 8.775 61.986 1.00 30.12 152 GLU B N 1
ATOM 3361 C CA . GLU B 1 152 ? 68.699 10.115 62.434 1.00 30.61 152 GLU B CA 1
ATOM 3362 C C . GLU B 1 152 ? 67.823 11.209 61.810 1.00 30.14 152 GLU B C 1
ATOM 3363 O O . GLU B 1 152 ? 67.149 10.966 60.804 1.00 29.50 152 GLU B O 1
ATOM 3369 N N . PRO B 1 153 ? 67.813 12.418 62.407 1.00 29.97 153 PRO B N 1
ATOM 3370 C CA . PRO B 1 153 ? 67.031 13.528 61.839 1.00 29.98 153 PRO B CA 1
ATOM 3371 C C . PRO B 1 153 ? 67.306 13.790 60.353 1.00 29.96 153 PRO B C 1
ATOM 3372 O O . PRO B 1 153 ? 66.378 14.110 59.608 1.00 30.24 153 PRO B O 1
ATOM 3376 N N . ILE B 1 154 ? 68.554 13.615 59.923 1.00 29.98 154 ILE B N 1
ATOM 3377 C CA . ILE B 1 154 ? 68.919 13.831 58.522 1.00 30.29 154 ILE B CA 1
ATOM 3378 C C . ILE B 1 154 ? 68.160 12.891 57.567 1.00 30.00 154 ILE B C 1
ATOM 3379 O O . ILE B 1 154 ? 67.991 13.201 56.388 1.00 30.41 154 ILE B O 1
ATOM 3384 N N . ASP B 1 155 ? 67.678 11.766 58.102 1.00 29.70 155 ASP B N 1
ATOM 3385 C CA . ASP B 1 155 ? 66.991 10.724 57.311 1.00 29.72 155 ASP B CA 1
ATOM 3386 C C . ASP B 1 155 ? 65.506 11.026 57.030 1.00 29.85 155 ASP B C 1
ATOM 3387 O O . ASP B 1 155 ? 64.858 10.312 56.266 1.00 29.83 155 ASP B O 1
ATOM 3392 N N . VAL B 1 156 ? 64.976 12.086 57.646 1.00 30.33 156 VAL B N 1
ATOM 3393 C CA . VAL B 1 156 ? 63.591 12.513 57.404 1.00 30.85 156 VAL B CA 1
ATOM 3394 C C . VAL B 1 156 ? 63.488 14.018 57.097 1.00 31.08 156 VAL B C 1
ATOM 3395 O O . VAL B 1 156 ? 64.303 14.816 57.545 1.00 30.45 156 VAL B O 1
ATOM 3399 N N . HIS B 1 157 ? 62.473 14.389 56.321 1.00 31.91 157 HIS B N 1
ATOM 3400 C CA . HIS B 1 157 ? 62.313 15.786 55.908 1.00 33.15 157 HIS B CA 1
ATOM 3401 C C . HIS B 1 157 ? 61.862 16.721 57.030 1.00 33.98 157 HIS B C 1
ATOM 3402 O O . HIS B 1 157 ? 62.274 17.887 57.070 1.00 34.35 157 HIS B O 1
ATOM 3409 N N . SER B 1 158 ? 61.026 16.212 57.932 1.00 34.90 158 SER B N 1
ATOM 3410 C CA . SER B 1 158 ? 60.476 17.024 59.029 1.00 35.96 158 SER B CA 1
ATOM 3411 C C . SER B 1 158 ? 60.538 16.286 60.376 1.00 36.63 158 SER B C 1
ATOM 3412 O O . SER B 1 158 ? 59.532 15.709 60.812 1.00 36.89 158 SER B O 1
ATOM 3415 N N . PRO B 1 159 ? 61.715 16.307 61.043 1.00 37.07 159 PRO B N 1
ATOM 3416 C CA . PRO B 1 159 ? 61.925 15.550 62.284 1.00 37.75 159 PRO B CA 1
ATOM 3417 C C . PRO B 1 159 ? 60.896 15.873 63.375 1.00 38.39 159 PRO B C 1
ATOM 3418 O O . PRO B 1 159 ? 60.467 14.970 64.096 1.00 38.40 159 PRO B O 1
ATOM 3422 N N . ASP B 1 160 ? 60.509 17.144 63.481 1.00 39.02 160 ASP B N 1
ATOM 3423 C CA . ASP B 1 160 ? 59.504 17.579 64.459 1.00 39.72 160 ASP B CA 1
ATOM 3424 C C . ASP B 1 160 ? 58.118 16.990 64.163 1.00 39.70 160 ASP B C 1
ATOM 3425 O O . ASP B 1 160 ? 57.537 16.327 65.023 1.00 39.99 160 ASP B O 1
ATOM 3430 N N . LYS B 1 161 ? 57.609 17.215 62.950 1.00 39.71 161 LYS B N 1
ATOM 3431 C CA . LYS B 1 161 ? 56.303 16.687 62.522 1.00 39.98 161 LYS B CA 1
ATOM 3432 C C . LYS B 1 161 ? 56.152 15.176 62.728 1.00 40.09 161 LYS B C 1
ATOM 3433 O O . LYS B 1 161 ? 55.046 14.679 62.982 1.00 40.26 161 LYS B O 1
ATOM 3439 N N . LEU B 1 162 ? 57.267 14.457 62.613 1.00 39.58 162 LEU B N 1
ATOM 3440 C CA . LEU B 1 162 ? 57.246 13.008 62.470 1.00 39.41 162 LEU B CA 1
ATOM 3441 C C . LEU B 1 162 ? 57.723 12.241 63.710 1.00 39.22 162 LEU B C 1
ATOM 3442 O O . LEU B 1 162 ? 58.029 11.045 63.621 1.00 39.13 162 LEU B O 1
ATOM 3447 N N . LYS B 1 163 ? 57.767 12.920 64.855 1.00 39.00 163 LYS B N 1
ATOM 3448 C CA . LYS B 1 163 ? 58.206 12.317 66.120 1.00 39.01 163 LYS B CA 1
ATOM 3449 C C . LYS B 1 163 ? 57.420 11.059 66.469 1.00 38.57 163 LYS B C 1
ATOM 3450 O O . LYS B 1 163 ? 57.966 10.106 67.032 1.00 38.54 163 LYS B O 1
ATOM 3456 N N . ASN B 1 164 ? 56.134 11.073 66.131 1.00 38.19 164 ASN B N 1
ATOM 3457 C CA . ASN B 1 164 ? 55.227 9.984 66.468 1.00 37.61 164 ASN B CA 1
ATOM 3458 C C . ASN B 1 164 ? 54.858 9.134 65.256 1.00 37.23 164 ASN B C 1
ATOM 3459 O O . ASN B 1 164 ? 53.876 8.390 65.283 1.00 37.68 164 ASN B O 1
ATOM 3464 N N . HIS B 1 165 ? 55.643 9.254 64.188 1.00 36.30 165 HIS B N 1
ATOM 3465 C CA . HIS B 1 165 ? 55.475 8.399 63.023 1.00 35.97 165 HIS B CA 1
ATOM 3466 C C . HIS B 1 165 ? 56.226 7.098 63.291 1.00 35.33 165 HIS B C 1
ATOM 3467 O O . HIS B 1 165 ? 57.293 7.114 63.905 1.00 34.90 165 HIS B O 1
ATOM 3474 N N . VAL B 1 166 ? 55.676 5.978 62.830 1.00 35.05 166 VAL B N 1
ATOM 3475 C CA . VAL B 1 166 ? 56.259 4.659 63.113 1.00 34.59 166 VAL B CA 1
ATOM 3476 C C . VAL B 1 166 ? 57.671 4.462 62.552 1.00 34.71 166 VAL B C 1
ATOM 3477 O O . VAL B 1 166 ? 58.433 3.638 63.069 1.00 34.17 166 VAL B O 1
ATOM 3490 N N . PHE B 1 168 ? 59.954 6.892 62.411 1.00 33.65 168 PHE B N 1
ATOM 3491 C CA . PHE B 1 168 ? 60.864 7.838 63.080 1.00 33.23 168 PHE B CA 1
ATOM 3492 C C . PHE B 1 168 ? 60.672 7.946 64.613 1.00 32.63 168 PHE B C 1
ATOM 3493 O O . PHE B 1 168 ? 61.326 8.759 65.274 1.00 32.62 168 PHE B O 1
ATOM 3501 N N . HIS B 1 169 ? 59.794 7.117 65.172 1.00 31.88 169 HIS B N 1
ATOM 3502 C CA . HIS B 1 169 ? 59.553 7.114 66.620 1.00 31.62 169 HIS B CA 1
ATOM 3503 C C . HIS B 1 169 ? 60.732 6.519 67.396 1.00 31.25 169 HIS B C 1
ATOM 3504 O O . HIS B 1 169 ? 61.312 5.511 66.983 1.00 31.01 169 HIS B O 1
ATOM 3511 N N . GLU B 1 170 ? 61.049 7.132 68.539 1.00 30.84 170 GLU B N 1
ATOM 3512 C CA . GLU B 1 170 ? 62.224 6.769 69.334 1.00 31.06 170 GLU B CA 1
ATOM 3513 C C . GLU B 1 170 ? 62.402 5.274 69.613 1.00 30.57 170 GLU B C 1
ATOM 3514 O O . GLU B 1 170 ? 63.531 4.772 69.567 1.00 30.20 170 GLU B O 1
ATOM 3520 N N . ASP B 1 171 ? 61.298 4.574 69.889 1.00 30.02 171 ASP B N 1
ATOM 3521 C CA . ASP B 1 171 ? 61.338 3.132 70.157 1.00 30.13 171 ASP B CA 1
ATOM 3522 C C . ASP B 1 171 ? 61.930 2.338 68.987 1.00 29.88 171 ASP B C 1
ATOM 3523 O O . ASP B 1 171 ? 62.846 1.531 69.185 1.00 29.94 171 ASP B O 1
ATOM 3528 N N . ALA B 1 172 ? 61.416 2.577 67.778 1.00 29.66 172 ALA B N 1
ATOM 3529 C CA . ALA B 1 172 ? 61.943 1.919 66.568 1.00 29.86 172 ALA B CA 1
ATOM 3530 C C . ALA B 1 172 ? 63.371 2.351 66.230 1.00 29.64 172 ALA B C 1
ATOM 3531 O O . ALA B 1 172 ? 64.171 1.524 65.806 1.00 29.63 172 ALA B O 1
ATOM 3533 N N . ARG B 1 173 ? 63.690 3.633 66.423 1.00 29.89 173 ARG B N 1
ATOM 3534 C CA . ARG B 1 173 ? 65.057 4.128 66.175 1.00 30.16 173 ARG B CA 1
ATOM 3535 C C . ARG B 1 173 ? 66.096 3.449 67.085 1.00 29.64 173 ARG B C 1
ATOM 3536 O O . ARG B 1 173 ? 67.146 3.012 66.616 1.00 28.91 173 ARG B O 1
ATOM 3544 N N . ARG B 1 174 ? 65.802 3.355 68.381 1.00 29.45 174 ARG B N 1
ATOM 3545 C CA . ARG B 1 174 ? 66.741 2.708 69.310 1.00 29.54 174 ARG B CA 1
ATOM 3546 C C . ARG B 1 174 ? 66.869 1.193 69.061 1.00 29.18 174 ARG B C 1
ATOM 3547 O O . ARG B 1 174 ? 67.967 0.631 69.187 1.00 29.04 174 ARG B O 1
ATOM 3555 N N . ALA B 1 175 ? 65.758 0.549 68.686 1.00 28.50 175 ALA B N 1
ATOM 3556 C CA . ALA B 1 175 ? 65.745 -0.878 68.360 1.00 27.94 175 ALA B CA 1
ATOM 3557 C C . ALA B 1 175 ? 66.587 -1.151 67.122 1.00 27.53 175 ALA B C 1
ATOM 3558 O O . ALA B 1 175 ? 67.281 -2.166 67.023 1.00 26.99 175 ALA B O 1
ATOM 3560 N N . TYR B 1 176 ? 66.508 -0.242 66.161 1.00 27.64 176 TYR B N 1
ATOM 3561 C CA . TYR B 1 176 ? 67.305 -0.372 64.956 1.00 28.13 176 TYR B CA 1
ATOM 3562 C C . TYR B 1 176 ? 68.779 -0.090 65.252 1.00 28.35 176 TYR B C 1
ATOM 3563 O O . TYR B 1 176 ? 69.665 -0.834 64.812 1.00 28.05 176 TYR B O 1
ATOM 3572 N N . LYS B 1 177 ? 69.036 0.970 66.015 1.00 28.61 177 LYS B N 1
ATOM 3573 C CA . LYS B 1 177 ? 70.410 1.365 66.316 1.00 29.23 177 LYS B CA 1
ATOM 3574 C C . LYS B 1 177 ? 71.130 0.336 67.184 1.00 28.94 177 LYS B C 1
ATOM 3575 O O . LYS B 1 177 ? 72.345 0.149 67.032 1.00 29.29 177 LYS B O 1
ATOM 3581 N N . LYS B 1 178 ? 70.379 -0.349 68.057 1.00 28.39 178 LYS B N 1
ATOM 3582 C CA . LYS B 1 178 ? 70.883 -1.515 68.814 1.00 28.33 178 LYS B CA 1
ATOM 3583 C C . LYS B 1 178 ? 71.506 -2.574 67.882 1.00 28.27 178 LYS B C 1
ATOM 3584 O O . LYS B 1 178 ? 72.543 -3.174 68.212 1.00 28.25 178 LYS B O 1
ATOM 3590 N N . ILE B 1 179 ? 70.873 -2.805 66.728 1.00 28.59 179 ILE B N 1
ATOM 3591 C CA . ILE B 1 179 ? 71.413 -3.742 65.730 1.00 29.36 179 ILE B CA 1
ATOM 3592 C C . ILE B 1 179 ? 72.697 -3.204 65.094 1.00 29.74 179 ILE B C 1
ATOM 3593 O O . ILE B 1 179 ? 73.682 -3.935 64.962 1.00 29.84 179 ILE B O 1
ATOM 3598 N N . LEU B 1 180 ? 72.679 -1.935 64.692 1.00 30.25 180 LEU B N 1
ATOM 3599 C CA . LEU B 1 180 ? 73.874 -1.285 64.146 1.00 31.05 180 LEU B CA 1
ATOM 3600 C C . LEU B 1 180 ? 75.082 -1.353 65.079 1.00 31.16 180 LEU B C 1
ATOM 3601 O O . LEU B 1 180 ? 76.205 -1.549 64.616 1.00 31.05 180 LEU B O 1
ATOM 3606 N N . GLU B 1 181 ? 74.856 -1.198 66.384 1.00 31.41 181 GLU B N 1
ATOM 3607 C CA . GLU B 1 181 ? 75.969 -1.209 67.342 1.00 31.59 181 GLU B CA 1
ATOM 3608 C C . GLU B 1 181 ? 76.620 -2.602 67.483 1.00 31.07 181 GLU B C 1
ATOM 3609 O O . GLU B 1 181 ? 77.625 -2.746 68.160 1.00 30.92 181 GLU B O 1
ATOM 3615 N N . LEU B 1 182 ? 76.075 -3.611 66.794 1.00 30.48 182 LEU B N 1
ATOM 3616 C CA . LEU B 1 182 ? 76.748 -4.916 66.686 1.00 30.44 182 LEU B CA 1
ATOM 3617 C C . LEU B 1 182 ? 78.017 -4.830 65.832 1.00 30.46 182 LEU B C 1
ATOM 3618 O O . LEU B 1 182 ? 78.918 -5.672 65.955 1.00 30.75 182 LEU B O 1
ATOM 3623 N N . GLY B 1 183 ? 78.064 -3.824 64.957 1.00 30.52 183 GLY B N 1
ATOM 3624 C CA . GLY B 1 183 ? 79.215 -3.574 64.098 1.00 31.30 183 GLY B CA 1
ATOM 3625 C C . GLY B 1 183 ? 78.888 -3.306 62.638 1.00 31.98 183 GLY B C 1
ATOM 3626 O O . GLY B 1 183 ? 79.784 -3.311 61.791 1.00 32.91 183 GLY B O 1
ATOM 3627 N N . PHE B 1 184 ? 77.614 -3.079 62.334 1.00 31.31 184 PHE B N 1
ATOM 3628 C CA . PHE B 1 184 ? 77.186 -2.770 60.966 1.00 31.80 184 PHE B CA 1
ATOM 3629 C C . PHE B 1 184 ? 77.432 -1.300 60.646 1.00 31.87 184 PHE B C 1
ATOM 3630 O O . PHE B 1 184 ? 77.110 -0.425 61.451 1.00 32.87 184 PHE B O 1
ATOM 3638 N N . VAL B 1 185 ? 78.008 -1.034 59.478 1.00 30.71 185 VAL B N 1
ATOM 3639 C CA . VAL B 1 185 ? 78.306 0.335 59.074 1.00 29.96 185 VAL B CA 1
ATOM 3640 C C . VAL B 1 185 ? 77.270 0.721 58.023 1.00 29.62 185 VAL B C 1
ATOM 3641 O O . VAL B 1 185 ? 77.136 0.032 57.020 1.00 27.99 185 VAL B O 1
ATOM 3645 N N . ASP B 1 186 ? 76.533 1.806 58.286 1.00 28.88 186 ASP B N 1
ATOM 3646 C CA . ASP B 1 186 ? 75.569 2.381 57.345 1.00 29.19 186 ASP B CA 1
ATOM 3647 C C . ASP B 1 186 ? 76.396 3.108 56.266 1.00 28.94 186 ASP B C 1
ATOM 3648 O O . ASP B 1 186 ? 76.771 4.274 56.444 1.00 29.46 186 ASP B O 1
ATOM 3653 N N . VAL B 1 187 ? 76.725 2.406 55.175 1.00 28.81 187 VAL B N 1
ATOM 3654 C CA . VAL B 1 187 ? 77.721 2.941 54.229 1.00 29.07 187 VAL B CA 1
ATOM 3655 C C . VAL B 1 187 ? 77.293 4.249 53.545 1.00 28.88 187 VAL B C 1
ATOM 3656 O O . VAL B 1 187 ? 78.151 5.036 53.138 1.00 29.27 187 VAL B O 1
ATOM 3660 N N . LEU B 1 188 ? 75.986 4.489 53.442 1.00 28.45 188 LEU B N 1
ATOM 3661 C CA . LEU B 1 188 ? 75.510 5.758 52.883 1.00 28.83 188 LEU B CA 1
ATOM 3662 C C . LEU B 1 188 ? 76.147 6.918 53.648 1.00 29.07 188 LEU B C 1
ATOM 3663 O O . LEU B 1 188 ? 76.532 7.918 53.044 1.00 29.29 188 LEU B O 1
ATOM 3668 N N . ARG B 1 189 ? 76.268 6.753 54.968 1.00 29.20 189 ARG B N 1
ATOM 3669 C CA . ARG B 1 189 ? 76.816 7.793 55.855 1.00 29.89 189 ARG B CA 1
ATOM 3670 C C . ARG B 1 189 ? 78.335 7.768 55.984 1.00 30.40 189 ARG B C 1
ATOM 3671 O O . ARG B 1 189 ? 78.935 8.730 56.481 1.00 30.14 189 ARG B O 1
ATOM 3679 N N . LYS B 1 190 ? 78.954 6.671 55.556 1.00 30.48 190 LYS B N 1
ATOM 3680 C CA . LYS B 1 190 ? 80.410 6.647 55.412 1.00 31.42 190 LYS B CA 1
ATOM 3681 C C . LYS B 1 190 ? 80.795 7.629 54.302 1.00 31.61 190 LYS B C 1
ATOM 3682 O O . LYS B 1 190 ? 81.691 8.446 54.469 1.00 31.50 190 LYS B O 1
ATOM 3688 N N . ILE B 1 1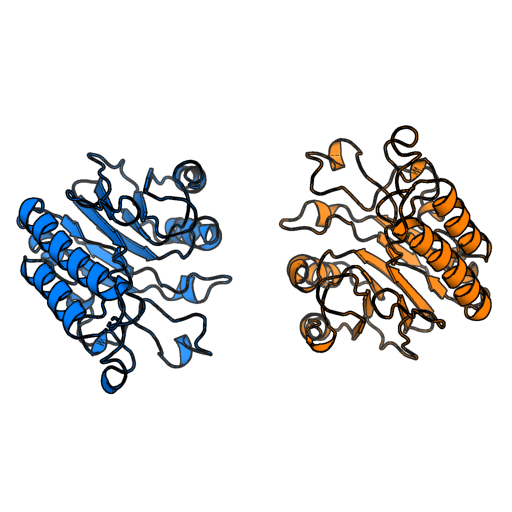91 ? 80.080 7.538 53.185 1.00 32.15 191 ILE B N 1
ATOM 3689 C CA . ILE B 1 191 ? 80.348 8.324 51.983 1.00 32.80 191 ILE B CA 1
ATOM 3690 C C . ILE B 1 191 ? 79.712 9.727 52.058 1.00 32.89 191 ILE B C 1
ATOM 3691 O O . ILE B 1 191 ? 80.340 10.715 51.654 1.00 32.22 191 ILE B O 1
ATOM 3696 N N . HIS B 1 192 ? 78.494 9.806 52.598 1.00 32.52 192 HIS B N 1
ATOM 3697 C CA . HIS B 1 192 ? 77.729 11.064 52.657 1.00 32.82 192 HIS B CA 1
ATOM 3698 C C . HIS B 1 192 ? 77.146 11.348 54.053 1.00 33.12 192 HIS B C 1
ATOM 3699 O O . HIS B 1 192 ? 75.926 11.372 54.214 1.00 32.66 192 HIS B O 1
ATOM 3706 N N . PRO B 1 193 ? 78.009 11.584 55.060 1.00 33.53 193 PRO B N 1
ATOM 3707 C CA . PRO B 1 193 ? 77.533 11.706 56.448 1.00 34.05 193 PRO B CA 1
ATOM 3708 C C . PRO B 1 193 ? 76.547 12.853 56.711 1.00 34.75 193 PRO B C 1
ATOM 3709 O O . PRO B 1 193 ? 75.714 12.754 57.622 1.00 35.33 193 PRO B O 1
ATOM 3713 N N . ASN B 1 194 ? 76.632 13.914 55.914 1.00 34.82 194 ASN B N 1
ATOM 3714 C CA . ASN B 1 194 ? 75.891 15.140 56.195 1.00 35.79 194 ASN B CA 1
ATOM 3715 C C . ASN B 1 194 ? 74.875 15.534 55.119 1.00 35.78 194 ASN B C 1
ATOM 3716 O O . ASN B 1 194 ? 74.183 16.547 55.252 1.00 36.22 194 ASN B O 1
ATOM 3721 N N . GLU B 1 195 ? 74.786 14.724 54.067 1.00 35.81 195 GLU B N 1
ATOM 3722 C CA . GLU B 1 195 ? 73.928 15.029 52.923 1.00 35.66 195 GLU B CA 1
ATOM 3723 C C . GLU B 1 195 ? 72.486 14.586 53.133 1.00 34.88 195 GLU B C 1
ATOM 3724 O O . GLU B 1 195 ? 72.227 13.500 53.658 1.00 34.63 195 GLU B O 1
ATOM 3730 N N . ARG B 1 196 ? 71.547 15.427 52.712 1.00 33.88 196 ARG B N 1
ATOM 3731 C CA . ARG B 1 196 ? 70.145 15.029 52.685 1.00 33.79 196 ARG B CA 1
ATOM 3732 C C . ARG B 1 196 ? 69.899 14.227 51.404 1.00 32.32 196 ARG B C 1
ATOM 3733 O O . ARG B 1 196 ? 69.897 14.781 50.308 1.00 32.10 196 ARG B O 1
ATOM 3741 N N . ILE B 1 197 ? 69.756 12.911 51.565 1.00 30.42 197 ILE B N 1
ATOM 3742 C CA . ILE B 1 197 ? 69.526 11.974 50.475 1.00 29.00 197 ILE B CA 1
ATOM 3743 C C . ILE B 1 197 ? 68.378 11.080 50.927 1.00 28.32 197 ILE B C 1
ATOM 3744 O O . ILE B 1 197 ? 68.389 10.578 52.057 1.00 28.10 197 ILE B O 1
ATOM 3749 N N . TYR B 1 198 ? 67.387 10.896 50.059 1.00 27.59 198 TYR B N 1
ATOM 3750 C CA . TYR B 1 198 ? 66.205 10.108 50.394 1.00 27.15 198 TYR B CA 1
ATOM 3751 C C . TYR B 1 198 ? 66.027 8.939 49.437 1.00 27.90 198 TYR B C 1
ATOM 3752 O O . TYR B 1 198 ? 66.453 9.005 48.273 1.00 28.91 198 TYR B O 1
ATOM 3761 N N . THR B 1 199 ? 65.423 7.869 49.940 1.00 26.89 199 THR B N 1
ATOM 3762 C CA . THR B 1 199 ? 65.196 6.654 49.153 1.00 27.29 199 THR B CA 1
ATOM 3763 C C . THR B 1 199 ? 63.700 6.360 48.989 1.00 27.54 199 THR B C 1
ATOM 3764 O O . THR B 1 199 ? 63.307 5.310 48.473 1.00 26.92 199 THR B O 1
ATOM 3768 N N . PHE B 1 200 ? 62.874 7.294 49.441 1.00 27.41 200 PHE B N 1
ATOM 3769 C CA . PHE B 1 200 ? 61.423 7.156 49.349 1.00 27.44 200 PHE B CA 1
ATOM 3770 C C . PHE B 1 200 ? 60.757 8.524 49.263 1.00 26.66 200 PHE B C 1
ATOM 3771 O O . PHE B 1 200 ? 61.064 9.438 50.039 1.00 26.35 200 PHE B O 1
ATOM 3779 N N . TYR B 1 201 ? 59.845 8.654 48.307 1.00 26.80 201 TYR B N 1
ATOM 3780 C CA . TYR B 1 201 ? 58.935 9.798 48.228 1.00 26.59 201 TYR B CA 1
ATOM 3781 C C . TYR B 1 201 ? 57.536 9.231 48.041 1.00 25.97 201 TYR B C 1
ATOM 3782 O O . TYR B 1 201 ? 57.300 8.438 47.131 1.00 26.67 201 TYR B O 1
ATOM 3791 N N . ASP B 1 202 ? 56.612 9.612 48.920 1.00 25.03 202 ASP B N 1
ATOM 3792 C CA . ASP B 1 202 ? 55.260 9.069 48.867 1.00 25.04 202 ASP B CA 1
ATOM 3793 C C . ASP B 1 202 ? 54.600 9.421 47.537 1.00 24.83 202 ASP B C 1
ATOM 3794 O O . ASP B 1 202 ? 54.687 10.558 47.087 1.00 25.10 202 ASP B O 1
ATOM 3799 N N . TYR B 1 203 ? 53.917 8.455 46.917 1.00 24.81 203 TYR B N 1
ATOM 3800 C CA . TYR B 1 203 ? 53.211 8.729 45.664 1.00 25.13 203 TYR B CA 1
ATOM 3801 C C . TYR B 1 203 ? 52.225 9.887 45.816 1.00 25.45 203 TYR B C 1
ATOM 3802 O O . TYR B 1 203 ? 51.943 10.638 44.865 1.00 24.29 203 TYR B O 1
ATOM 3811 N N . ARG B 1 204 ? 51.667 10.023 47.014 1.00 25.65 204 ARG B N 1
ATOM 3812 C CA . ARG B 1 204 ? 50.582 10.983 47.231 1.00 26.03 204 ARG B CA 1
ATOM 3813 C C . ARG B 1 204 ? 51.051 12.422 47.407 1.00 25.69 204 ARG B C 1
ATOM 3814 O O . ARG B 1 204 ? 50.245 13.335 47.393 1.00 26.28 204 ARG B O 1
ATOM 3822 N N . VAL B 1 205 ? 52.351 12.617 47.589 1.00 24.63 205 VAL B N 1
ATOM 3823 C CA . VAL B 1 205 ? 52.846 13.966 47.814 1.00 25.12 205 VAL B CA 1
ATOM 3824 C C . VAL B 1 205 ? 53.298 14.576 46.489 1.00 25.37 205 VAL B C 1
ATOM 3825 O O . VAL B 1 205 ? 54.394 14.281 45.988 1.00 25.30 205 VAL B O 1
ATOM 3829 N N . LYS B 1 206 ? 52.415 15.371 45.903 1.00 26.04 206 LYS B N 1
ATOM 3830 C CA . LYS B 1 206 ? 52.705 16.059 44.645 1.00 27.17 206 LYS B CA 1
ATOM 3831 C C . LYS B 1 206 ? 53.962 16.921 44.787 1.00 26.55 206 LYS B C 1
ATOM 3832 O O . LYS B 1 206 ? 54.070 17.702 45.738 1.00 25.94 206 LYS B O 1
ATOM 3838 N N . GLY B 1 207 ? 54.926 16.727 43.869 1.00 26.16 207 GLY B N 1
ATOM 3839 C CA . GLY B 1 207 ? 56.149 17.544 43.875 1.00 25.93 207 GLY B CA 1
ATOM 3840 C C . GLY B 1 207 ? 57.138 17.185 44.969 1.00 25.61 207 GLY B C 1
ATOM 3841 O O . GLY B 1 207 ? 58.015 17.988 45.308 1.00 25.40 207 GLY B O 1
ATOM 3842 N N . ALA B 1 208 ? 57.007 15.981 45.518 1.00 25.55 208 ALA B N 1
ATOM 3843 C CA . ALA B 1 208 ? 57.774 15.596 46.703 1.00 25.83 208 ALA B CA 1
ATOM 3844 C C . ALA B 1 208 ? 59.283 15.760 46.520 1.00 26.55 208 ALA B C 1
ATOM 3845 O O . ALA B 1 208 ? 59.972 16.203 47.432 1.00 27.72 208 ALA B O 1
ATOM 3847 N N . ILE B 1 209 ? 59.792 15.398 45.346 1.00 27.27 209 ILE B N 1
ATOM 3848 C CA . ILE B 1 209 ? 61.249 15.457 45.108 1.00 27.98 209 ILE B CA 1
ATOM 3849 C C . ILE B 1 209 ? 61.784 16.889 45.186 1.00 27.68 209 ILE B C 1
ATOM 3850 O O . ILE B 1 209 ? 62.708 17.179 45.966 1.00 27.54 209 ILE B O 1
ATOM 3855 N N . GLU B 1 210 ? 61.193 17.786 44.393 1.00 28.11 210 GLU B N 1
ATOM 3856 C CA . GLU B 1 210 ? 61.577 19.203 44.382 1.00 29.42 210 GLU B CA 1
ATOM 3857 C C . GLU B 1 210 ? 61.468 19.811 45.774 1.00 29.28 210 GLU B C 1
ATOM 3858 O O . GLU B 1 210 ? 62.298 20.635 46.170 1.00 29.54 210 GLU B O 1
ATOM 3864 N N . ARG B 1 211 ? 60.426 19.398 46.502 1.00 28.86 211 ARG B N 1
ATOM 3865 C CA . ARG B 1 211 ? 60.096 19.985 47.799 1.00 28.52 211 ARG B CA 1
ATOM 3866 C C . ARG B 1 211 ? 60.908 19.369 48.936 1.00 27.69 211 ARG B C 1
ATOM 3867 O O . ARG B 1 211 ? 60.801 19.808 50.089 1.00 28.39 211 ARG B O 1
ATOM 3875 N N . GLY B 1 212 ? 61.735 18.377 48.605 1.00 27.37 212 GLY B N 1
ATOM 3876 C CA . GLY B 1 212 ? 62.572 17.697 49.586 1.00 26.90 212 GLY B CA 1
ATOM 3877 C C . GLY B 1 212 ? 61.742 16.925 50.602 1.00 26.64 212 GLY B C 1
ATOM 3878 O O . GLY B 1 212 ? 62.142 16.779 51.761 1.00 26.97 212 GLY B O 1
ATOM 3879 N N . LEU B 1 213 ? 60.588 16.429 50.165 1.00 26.12 213 LEU B N 1
ATOM 3880 C CA . LEU B 1 213 ? 59.653 15.734 51.061 1.00 25.65 213 LEU B CA 1
ATOM 3881 C C . LEU B 1 213 ? 59.826 14.225 50.963 1.00 26.45 213 LEU B C 1
ATOM 3882 O O . LEU B 1 213 ? 58.949 13.505 50.492 1.00 26.20 213 LEU B O 1
ATOM 3887 N N . GLY B 1 214 ? 60.983 13.772 51.435 1.00 26.36 214 GLY B N 1
ATOM 3888 C CA . GLY B 1 214 ? 61.380 12.374 51.327 1.00 26.90 214 GLY B CA 1
ATOM 3889 C C . GLY B 1 214 ? 61.783 11.782 52.663 1.00 27.78 214 GLY B C 1
ATOM 3890 O O . GLY B 1 214 ? 61.838 12.487 53.688 1.00 27.02 214 GLY B O 1
ATOM 3891 N N . TRP B 1 215 ? 62.069 10.481 52.630 1.00 28.71 215 TRP B N 1
ATOM 3892 C CA . TRP B 1 215 ? 62.460 9.678 53.791 1.00 29.91 215 TRP B CA 1
ATOM 3893 C C . TRP B 1 215 ? 63.638 8.828 53.370 1.00 28.98 215 TRP B C 1
ATOM 3894 O O . TRP B 1 215 ? 63.723 8.446 52.207 1.00 29.05 215 TRP B O 1
ATOM 3905 N N . ARG B 1 216 ? 64.520 8.494 54.312 1.00 28.13 216 ARG B N 1
ATOM 3906 C CA . ARG B 1 216 ? 65.588 7.520 54.025 1.00 28.66 216 ARG B CA 1
ATOM 3907 C C . ARG B 1 216 ? 65.512 6.365 55.015 1.00 28.83 216 ARG B C 1
ATOM 3908 O O . ARG B 1 216 ? 66.179 6.393 56.057 1.00 29.54 216 ARG B O 1
ATOM 3916 N N . GLY B 1 217 ? 64.666 5.382 54.696 1.00 28.81 217 GLY B N 1
ATOM 3917 C CA . GLY B 1 217 ? 64.434 4.212 55.550 1.00 28.84 217 GLY B CA 1
ATOM 3918 C C . GLY B 1 217 ? 65.009 2.926 54.949 1.00 28.80 217 GLY B C 1
ATOM 3919 O O . GLY B 1 217 ? 64.872 1.849 55.527 1.00 29.50 217 GLY B O 1
ATOM 3920 N N . ASP B 1 218 ? 65.633 3.050 53.783 1.00 28.59 218 ASP B N 1
ATOM 3921 C CA . ASP B 1 218 ? 66.340 1.943 53.122 1.00 29.07 218 ASP B CA 1
ATOM 3922 C C . ASP B 1 218 ? 67.838 2.051 53.392 1.00 28.67 218 ASP B C 1
ATOM 3923 O O . ASP B 1 218 ? 68.387 3.155 53.462 1.00 27.50 218 ASP B O 1
ATOM 3928 N N . ALA B 1 219 ? 68.520 0.909 53.515 1.00 28.15 219 ALA B N 1
ATOM 3929 C CA . ALA B 1 219 ? 69.914 0.953 53.953 1.00 28.36 219 ALA B CA 1
ATOM 3930 C C . ALA B 1 219 ? 70.705 -0.226 53.433 1.00 28.02 219 ALA B C 1
ATOM 3931 O O . ALA B 1 219 ? 70.143 -1.299 53.199 1.00 28.39 219 ALA B O 1
ATOM 3933 N N . ILE B 1 220 ? 72.010 -0.005 53.262 1.00 28.33 220 ILE B N 1
ATOM 3934 C CA . ILE B 1 220 ? 72.972 -1.068 52.995 1.00 28.30 220 ILE B CA 1
ATOM 3935 C C . ILE B 1 220 ? 73.970 -1.016 54.152 1.00 28.08 220 ILE B C 1
ATOM 3936 O O . ILE B 1 220 ? 74.664 -0.013 54.341 1.00 28.21 220 ILE B O 1
ATOM 3941 N N . LEU B 1 221 ? 74.001 -2.071 54.959 1.00 28.37 221 LEU B N 1
ATOM 3942 C CA . LEU B 1 221 ? 74.819 -2.088 56.179 1.00 28.70 221 LEU B CA 1
ATOM 3943 C C . LEU B 1 221 ? 75.859 -3.161 56.009 1.00 28.70 221 LEU B C 1
ATOM 3944 O O . LEU B 1 221 ? 75.526 -4.309 55.711 1.00 29.20 221 LEU B O 1
ATOM 3949 N N . ALA B 1 222 ? 77.118 -2.776 56.176 1.00 28.43 222 ALA B N 1
ATOM 3950 C CA . ALA B 1 222 ? 78.225 -3.679 55.908 1.00 27.83 222 ALA B CA 1
ATOM 3951 C C . ALA B 1 222 ? 79.049 -3.920 57.167 1.00 27.78 222 ALA B C 1
ATOM 3952 O O . ALA B 1 222 ? 79.175 -3.034 58.015 1.00 27.54 222 ALA B O 1
ATOM 3954 N N . THR B 1 223 ? 79.636 -5.113 57.278 1.00 27.36 223 THR B N 1
ATOM 3955 C CA . THR B 1 223 ? 80.552 -5.404 58.382 1.00 27.10 223 THR B CA 1
ATOM 3956 C C . THR B 1 223 ? 81.790 -4.513 58.213 1.00 27.13 223 THR B C 1
ATOM 3957 O O . THR B 1 223 ? 82.079 -4.088 57.098 1.00 26.72 223 THR B O 1
ATOM 3961 N N . PRO B 1 224 ? 82.519 -4.217 59.311 1.00 27.78 224 PRO B N 1
ATOM 3962 C CA . PRO B 1 224 ? 83.701 -3.344 59.191 1.00 27.96 224 PRO B CA 1
ATOM 3963 C C . PRO B 1 224 ? 84.696 -3.626 58.024 1.00 28.82 224 PRO B C 1
ATOM 3964 O O . PRO B 1 224 ? 85.050 -2.679 57.312 1.00 28.56 224 PRO B O 1
ATOM 3968 N N . PRO B 1 225 ? 85.121 -4.897 57.795 1.00 29.32 225 PRO B N 1
ATOM 3969 C CA . PRO B 1 225 ? 86.142 -5.072 56.736 1.00 29.76 225 PRO B CA 1
ATOM 3970 C C . PRO B 1 225 ? 85.607 -4.838 55.313 1.00 29.72 225 PRO B C 1
ATOM 3971 O O . PRO B 1 225 ? 86.370 -4.419 54.425 1.00 29.77 225 PRO B O 1
ATOM 3975 N N . LEU B 1 226 ? 84.323 -5.116 55.108 1.00 29.76 226 LEU B N 1
ATOM 3976 C CA . LEU B 1 226 ? 83.659 -4.781 53.849 1.00 29.52 226 LEU B CA 1
ATOM 3977 C C . LEU B 1 226 ? 83.439 -3.270 53.733 1.00 29.87 226 LEU B C 1
ATOM 3978 O O . LEU B 1 226 ? 83.696 -2.685 52.683 1.00 29.77 226 LEU B O 1
ATOM 3983 N N . ALA B 1 227 ? 82.960 -2.658 54.819 1.00 29.87 227 ALA B N 1
ATOM 3984 C CA . ALA B 1 227 ? 82.730 -1.215 54.882 1.00 30.55 227 ALA B CA 1
ATOM 3985 C C . ALA B 1 227 ? 83.986 -0.408 54.584 1.00 31.07 227 ALA B C 1
ATOM 3986 O O . ALA B 1 227 ? 83.917 0.613 53.909 1.00 31.21 227 ALA B O 1
ATOM 3988 N N . GLU B 1 228 ? 85.126 -0.884 55.087 1.00 31.77 228 GLU B N 1
ATOM 3989 C CA . GLU B 1 228 ? 86.426 -0.244 54.872 1.00 32.93 228 GLU B CA 1
ATOM 3990 C C . GLU B 1 228 ? 86.751 -0.083 53.387 1.00 32.85 228 GLU B C 1
ATOM 3991 O O . GLU B 1 228 ? 87.523 0.797 53.010 1.00 32.80 228 GLU B O 1
ATOM 3997 N N . ARG B 1 229 ? 86.156 -0.941 52.558 1.00 33.01 229 ARG B N 1
ATOM 3998 C CA . ARG B 1 229 ? 86.410 -0.959 51.116 1.00 33.37 229 ARG B CA 1
ATOM 3999 C C . ARG B 1 229 ? 85.362 -0.184 50.306 1.00 33.11 229 ARG B C 1
ATOM 4000 O O . ARG B 1 229 ? 85.483 -0.050 49.081 1.00 32.97 229 ARG B O 1
ATOM 4008 N N . CYS B 1 230 ? 84.336 0.334 50.981 1.00 32.89 230 CYS B N 1
ATOM 4009 C CA . CYS B 1 230 ? 83.298 1.086 50.286 1.00 32.77 230 CYS B CA 1
ATOM 4010 C C . CYS B 1 230 ? 83.856 2.388 49.718 1.00 32.70 230 CYS B C 1
ATOM 4011 O O . CYS B 1 230 ? 84.497 3.164 50.433 1.00 32.68 230 CYS B O 1
ATOM 4014 N N . VAL B 1 231 ? 83.639 2.606 48.423 1.00 32.20 231 VAL B N 1
ATOM 4015 C CA . VAL B 1 231 ? 84.182 3.791 47.754 1.00 32.07 231 VAL B CA 1
ATOM 4016 C C . VAL B 1 231 ? 83.093 4.769 47.317 1.00 32.07 231 VAL B C 1
ATOM 4017 O O . VAL B 1 231 ? 83.353 5.945 47.071 1.00 31.97 231 VAL B O 1
ATOM 4021 N N . ASP B 1 232 ? 81.870 4.269 47.219 1.00 31.89 232 ASP B N 1
ATOM 4022 C CA . ASP B 1 232 ? 80.747 5.094 46.789 1.00 32.15 232 ASP B CA 1
ATOM 4023 C C . ASP B 1 232 ? 79.437 4.495 47.267 1.00 31.75 232 ASP B C 1
ATOM 4024 O O . ASP B 1 232 ? 79.330 3.287 47.473 1.00 31.34 232 ASP B O 1
ATOM 4029 N N . CYS B 1 233 ? 78.447 5.358 47.452 1.00 31.63 233 CYS B N 1
ATOM 4030 C CA . CYS B 1 233 ? 77.101 4.948 47.843 1.00 31.40 233 CYS B CA 1
ATOM 4031 C C . CYS B 1 233 ? 76.178 6.113 47.516 1.00 31.81 233 CYS B C 1
ATOM 4032 O O . CYS B 1 233 ? 76.468 7.266 47.859 1.00 31.25 233 CYS B O 1
ATOM 4035 N N . TYR B 1 234 ? 75.093 5.825 46.810 1.00 31.84 234 TYR B N 1
ATOM 4036 C CA . TYR B 1 234 ? 74.194 6.871 46.344 1.00 32.24 234 TYR B CA 1
ATOM 4037 C C . TYR B 1 234 ? 72.805 6.297 46.127 1.00 32.19 234 TYR B C 1
ATOM 4038 O O . TYR B 1 234 ? 72.661 5.099 45.900 1.00 32.09 234 TYR B O 1
ATOM 4047 N N . ALA B 1 235 ? 71.793 7.158 46.197 1.00 32.54 235 ALA B N 1
ATOM 4048 C CA . ALA B 1 235 ? 70.446 6.774 45.784 1.00 33.09 235 ALA B CA 1
ATOM 4049 C C . ALA B 1 235 ? 70.197 7.252 44.356 1.00 33.75 235 ALA B C 1
ATOM 4050 O O . ALA B 1 235 ? 70.496 8.388 44.002 1.00 34.23 235 ALA B O 1
ATOM 4052 N N . ASP B 1 236 ? 69.653 6.365 43.537 1.00 34.13 236 ASP B N 1
ATOM 4053 C CA . ASP B 1 236 ? 69.402 6.661 42.141 1.00 34.19 236 ASP B CA 1
ATOM 4054 C C . ASP B 1 236 ? 68.015 7.309 41.993 1.00 33.55 236 ASP B C 1
ATOM 4055 O O . ASP B 1 236 ? 66.982 6.643 42.123 1.00 33.75 236 ASP B O 1
ATOM 4060 N N . ILE B 1 237 ? 67.994 8.612 41.724 1.00 33.30 237 ILE B N 1
ATOM 4061 C CA . ILE B 1 237 ? 66.707 9.332 41.613 1.00 33.11 237 ILE B CA 1
ATOM 4062 C C . ILE B 1 237 ? 65.982 9.085 40.289 1.00 32.62 237 ILE B C 1
ATOM 4063 O O . ILE B 1 237 ? 64.754 9.158 40.227 1.00 32.24 237 ILE B O 1
ATOM 4068 N N . LYS B 1 238 ? 66.739 8.765 39.246 1.00 32.04 238 LYS B N 1
ATOM 4069 C CA . LYS B 1 238 ? 66.165 8.653 37.907 1.00 32.35 238 LYS B CA 1
ATOM 4070 C C . LYS B 1 238 ? 64.938 7.724 37.781 1.00 32.55 238 LYS B C 1
ATOM 4071 O O . LYS B 1 238 ? 63.932 8.121 37.181 1.00 32.83 238 LYS B O 1
ATOM 4077 N N . PRO B 1 239 ? 65.012 6.488 38.321 1.00 32.80 239 PRO B N 1
ATOM 4078 C CA . PRO B 1 239 ? 63.817 5.636 38.206 1.00 32.63 239 PRO B CA 1
ATOM 4079 C C . PRO B 1 239 ? 62.583 6.149 38.956 1.00 32.23 239 PRO B C 1
ATOM 4080 O O . PRO B 1 239 ? 61.478 5.725 38.632 1.00 32.80 239 PRO B O 1
ATOM 4084 N N . ARG B 1 240 ? 62.759 7.043 39.930 1.00 31.35 240 ARG B N 1
ATOM 4085 C CA . ARG B 1 240 ? 61.621 7.617 40.662 1.00 31.53 240 ARG B CA 1
ATOM 4086 C C . ARG B 1 240 ? 60.803 8.584 39.791 1.00 30.63 240 ARG B C 1
ATOM 4087 O O . ARG B 1 240 ? 59.614 8.829 40.051 1.00 30.46 240 ARG B O 1
ATOM 4095 N N . LEU B 1 241 ? 61.449 9.120 38.750 1.00 30.64 241 LEU B N 1
ATOM 4096 C CA . LEU B 1 241 ? 60.808 10.046 37.810 1.00 30.70 241 LEU B CA 1
ATOM 4097 C C . LEU B 1 241 ? 60.114 9.325 36.660 1.00 31.28 241 LEU B C 1
ATOM 4098 O O . LEU B 1 241 ? 59.335 9.933 35.918 1.00 30.79 241 LEU B O 1
ATOM 4103 N N . ALA B 1 242 ? 60.400 8.026 36.533 1.00 32.13 242 ALA B N 1
ATOM 4104 C CA . ALA B 1 242 ? 59.903 7.192 35.432 1.00 32.99 242 ALA B CA 1
ATOM 4105 C C . ALA B 1 242 ? 58.392 6.992 35.505 1.00 33.41 242 ALA B C 1
ATOM 4106 O O . ALA B 1 242 ? 57.791 7.182 36.566 1.00 33.56 242 ALA B O 1
ATOM 4108 N N . GLU B 1 243 ? 57.784 6.635 34.372 1.00 33.77 243 GLU B N 1
ATOM 4109 C CA . GLU B 1 243 ? 56.356 6.275 34.322 1.00 34.23 243 GLU B CA 1
ATOM 4110 C C . GLU B 1 243 ? 56.113 4.992 35.122 1.00 33.03 243 GLU B C 1
ATOM 4111 O O . GLU B 1 243 ? 56.859 4.011 35.000 1.00 33.63 243 GLU B O 1
ATOM 4117 N N . LYS B 1 244 ? 55.070 5.021 35.946 1.00 32.66 244 LYS B N 1
ATOM 4118 C CA . LYS B 1 244 ? 54.743 3.914 36.843 1.00 31.65 244 LYS B CA 1
ATOM 4119 C C . LYS B 1 244 ? 55.993 3.462 37.607 1.00 30.50 244 LYS B C 1
ATOM 4120 O O . LYS B 1 244 ? 56.475 2.331 37.443 1.00 30.25 244 LYS B O 1
ATOM 4126 N N . PRO B 1 245 ? 56.524 4.358 38.448 1.00 29.55 245 PRO B N 1
ATOM 4127 C CA . PRO B 1 245 ? 57.753 4.037 39.168 1.00 28.95 245 PRO B CA 1
ATOM 4128 C C . PRO B 1 245 ? 57.397 3.364 40.476 1.00 28.92 245 PRO B C 1
ATOM 4129 O O . PRO B 1 245 ? 56.214 3.395 40.869 1.00 28.85 245 PRO B O 1
ATOM 4133 N N . SER B 1 246 ? 58.394 2.763 41.142 1.00 28.94 246 SER B N 1
ATOM 4134 C CA . SER B 1 246 ? 58.240 2.453 42.560 1.00 28.47 246 SER B CA 1
ATOM 4135 C C . SER B 1 246 ? 58.229 3.787 43.332 1.00 28.37 246 SER B C 1
ATOM 4136 O O . SER B 1 246 ? 58.766 4.788 42.857 1.00 28.68 246 SER B O 1
ATOM 4139 N N . ASP B 1 247 ? 57.622 3.795 44.517 1.00 27.43 247 ASP B N 1
ATOM 4140 C CA . ASP B 1 247 ? 57.767 4.954 45.410 1.00 27.41 247 ASP B CA 1
ATOM 4141 C C . ASP B 1 247 ? 59.161 5.072 46.058 1.00 28.11 247 ASP B C 1
ATOM 4142 O O . ASP B 1 247 ? 59.552 6.152 46.517 1.00 26.79 247 ASP B O 1
ATOM 4147 N N . HIS B 1 248 ? 59.902 3.963 46.082 1.00 28.78 248 HIS B N 1
ATOM 4148 C CA . HIS B 1 248 ? 61.281 3.932 46.569 1.00 29.41 248 HIS B CA 1
ATOM 4149 C C . HIS B 1 248 ? 62.311 4.045 45.434 1.00 30.72 248 HIS B C 1
ATOM 4150 O O . HIS B 1 248 ? 62.009 3.744 44.273 1.00 32.53 248 HIS B O 1
ATOM 4157 N N . LEU B 1 249 ? 63.525 4.446 45.810 1.00 30.79 249 LEU B N 1
ATOM 4158 C CA . LEU B 1 249 ? 64.664 4.567 44.909 1.00 30.39 249 LEU B CA 1
ATOM 4159 C C . LEU B 1 249 ? 65.665 3.444 45.197 1.00 30.20 249 LEU B C 1
ATOM 4160 O O . LEU B 1 249 ? 65.852 3.068 46.366 1.00 31.27 249 LEU B O 1
ATOM 4165 N N . PRO B 1 250 ? 66.348 2.940 44.156 1.00 29.83 250 PRO B N 1
ATOM 4166 C CA . PRO B 1 250 ? 67.460 2.012 44.364 1.00 29.11 250 PRO B CA 1
ATOM 4167 C C . PRO B 1 250 ? 68.545 2.717 45.162 1.00 29.27 250 PRO B C 1
ATOM 4168 O O . PRO B 1 250 ? 68.880 3.861 44.844 1.00 29.71 250 PRO B O 1
ATOM 4172 N N . LEU B 1 251 ? 69.040 2.061 46.209 1.00 28.55 251 LEU B N 1
ATOM 4173 C CA . LEU B 1 251 ? 70.222 2.540 46.944 1.00 28.53 251 LEU B CA 1
ATOM 4174 C C . LEU B 1 251 ? 71.390 1.646 46.520 1.00 28.88 251 LEU B C 1
ATOM 4175 O O . LEU B 1 251 ? 71.244 0.428 46.500 1.00 29.28 251 LEU B O 1
ATOM 4180 N N . VAL B 1 252 ? 72.512 2.250 46.131 1.00 28.19 252 VAL B N 1
ATOM 4181 C CA . VAL B 1 252 ? 73.632 1.515 45.554 1.00 28.67 252 VAL B CA 1
ATOM 4182 C C . VAL B 1 252 ? 74.916 1.770 46.359 1.00 28.89 252 VAL B C 1
ATOM 4183 O O . VAL B 1 252 ? 75.209 2.915 46.730 1.00 28.45 252 VAL B O 1
ATOM 4187 N N . ALA B 1 253 ? 75.685 0.713 46.621 1.00 28.95 253 ALA B N 1
ATOM 4188 C CA . ALA B 1 253 ? 77.004 0.854 47.247 1.00 28.73 253 ALA B CA 1
ATOM 4189 C C . ALA B 1 253 ? 78.035 0.133 46.384 1.00 29.10 253 ALA B C 1
ATOM 4190 O O . ALA B 1 253 ? 77.751 -0.948 45.834 1.00 28.80 253 ALA B O 1
ATOM 4192 N N . VAL B 1 254 ? 79.212 0.748 46.248 1.00 28.65 254 VAL B N 1
ATOM 4193 C CA . VAL B 1 254 ? 80.318 0.160 45.492 1.00 29.23 254 VAL B CA 1
ATOM 4194 C C . VAL B 1 254 ? 81.504 -0.063 46.434 1.00 29.56 254 VAL B C 1
ATOM 4195 O O . VAL B 1 254 ? 81.840 0.808 47.238 1.00 29.47 254 VAL B O 1
ATOM 4199 N N . PHE B 1 255 ? 82.124 -1.237 46.336 1.00 30.33 255 PHE B N 1
ATOM 4200 C CA . PHE B 1 255 ? 83.233 -1.612 47.201 1.00 31.59 255 PHE B CA 1
ATOM 4201 C C . PHE B 1 255 ? 84.416 -1.997 46.328 1.00 32.56 255 PHE B C 1
ATOM 4202 O O . PHE B 1 255 ? 84.235 -2.704 45.334 1.00 32.68 255 PHE B O 1
ATOM 4210 N N . ASP B 1 256 ? 85.607 -1.521 46.700 1.00 33.49 256 ASP B N 1
ATOM 4211 C CA . ASP B 1 256 ? 86.846 -1.839 45.997 1.00 35.45 256 ASP B CA 1
ATOM 4212 C C . ASP B 1 256 ? 87.333 -3.199 46.488 1.00 36.45 256 ASP B C 1
ATOM 4213 O O . ASP B 1 256 ? 88.206 -3.284 47.354 1.00 36.66 256 ASP B O 1
ATOM 4218 N N . VAL B 1 257 ? 86.704 -4.248 45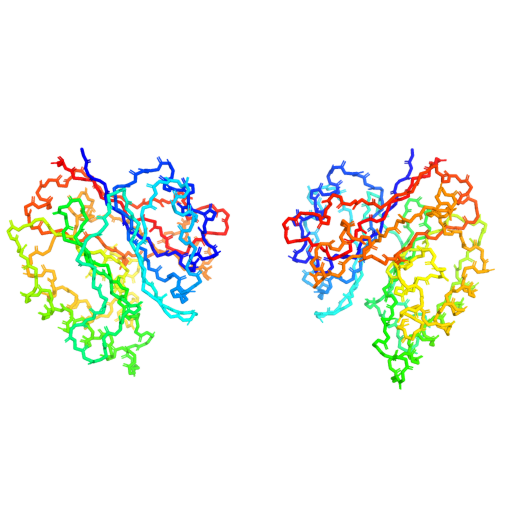.960 1.00 38.10 257 VAL B N 1
ATOM 4219 C CA . VAL B 1 257 ? 87.061 -5.653 46.199 1.00 39.88 257 VAL B CA 1
ATOM 4220 C C . VAL B 1 257 ? 86.666 -6.498 44.981 1.00 40.37 257 VAL B C 1
ATOM 4221 O O . VAL B 1 257 ? 87.243 -7.558 44.716 1.00 41.16 257 VAL B O 1
#

Foldseek 3Di:
DAKEKEEAFQACVLRLVLPLVVCVVVVHQKYKYKFNQDQPVPRPQVSLVVSQWGKDWFADHGTIIIMMIGNFDWAPKDAAQPDPVRPRSAWIWTQGPQETEIEGDQQLQPWCVDPSLVVSLVVLQSVLVRCLVPPDLVGKYKYWYQQNEQQDPLQFPCLPPCCGGSVDPSSNVSNVSSVVSAWDQLCCVAVNSDNAAFFFDPVDPCCVVVSGHGHRTTIIIRVVFSVFWDDKHWDCVQVPDPPHDRGTMIMIDGPD/DAKEKEEAFQALVLRLVPPLVCCLVVVHQKYKYKFNQDQPVPPPQVSLVVSQWGKDWFADHGGIIIMMIGNFDWAPWDAAFPDPVRPSSAWIWTQGPNETEIEGAQQLQAFLVDPSLVVSLVSLVSVLVRCLVPPDLVGKYKYWYQQNEQQDPLQFDDCPVCCGRSVDPSSNVSNVSSVVSAWDQLQCVAVVPDNAAFFDDPPDPPCVVVSHHGHRTTIIIRVVQSVFWDDKHWDCVQVPDDSGPRGTMIMIDGPD

Radius of gyration: 30.42 Å; Cα contacts (8 Å, |Δi|>4): 1232; chains: 2; bounding box: 73×45×76 Å

Nearest PDB structures (foldseek):
  2voa-assembly1_B  TM=1.001E+00  e=5.737E-57  Archaeoglobus fulgidus
  6fke-assembly1_A  TM=9.662E-01  e=1.971E-32  Neisseria meningitidis MC58
  2jc4-assembly1_A  TM=9.696E-01  e=4.547E-31  Neisseria meningitidis
  3g4t-assembly1_A  TM=9.038E-01  e=2.360E-23  Methanothermobacter thermautotrophicus str. Delta H
  3g91-assembly1_A  TM=9.075E-01  e=7.305E-23  Methanothermobacter thermautotrophicus str. Delta H

Solvent-accessible surface area: 23343 Å² total